Protein 9SQX (pdb70)

Secondary structure (DSSP, 8-state):
--EEEEEEEEEE-STTS-----HHHHBSS-EEEEEEE-TTEESSEEEEEEES-SSEE-TTSSEETTSEEEEEEEEEEEEEESSTT-SSEEEEEEEEEEEEEEEEPPP-----/---SEEEEEEEEEE---HHHHBSS-EEEEEEE-TTEESSEEEEEEES-SSEE-TTSSEETTSEEEEEEEEEEEEEESSTT-SSEEEEEEEEEEEEEEEEPPP-----/--EEEEE-------SSPP---HHHHBSS-EEEEEEE-TTEESSEEEEEEES-SSEE-TTSSEETTSEEEEEEEEEEEEEESSTT-SSEEEEEEEEEEEEEEEE--SSPP-/--EEEEE----HHHH--HHHHBSS-EEEEEEE-TTEESSEEEEEEES-SSEE-TTS-EETTSEEEEEEEEEEEEEESSTT-SSEEEEEEEEEEEEEEEEPPP-

Nearest PDB structures (foldseek):
  7z2m-assembly2_I  TM=9.188E-01  e=4.385E-16  Homo sapiens
  5vb9-assembly1_A-2  TM=9.222E-01  e=5.768E-16  Homo sapiens
  5vb9-assembly2_B-2  TM=9.501E-01  e=1.928E-15  Homo sapiens
  8usr-assembly1_B  TM=9.666E-01  e=2.536E-15  Homo sapiens
  5n92-assembly1_A  TM=8.725E-01  e=5.768E-16  Homo sapiens

InterPro domains:
  IPR010345 Interleukin-17 family [PF06083] (70-148)
  IPR020440 Interleukin-17, chordata [PR01932] (72-84)
  IPR020440 Interleukin-17, chordata [PR01932] (91-100)
  IPR020440 Interleukin-17, chordata [PR01932] (133-147)
  IPR029034 Cystine-knot cytokine [G3DSA:2.10.90.10] (24-155)
  IPR029034 Cystine-knot cytokine [SSF57501] (38-150)

GO terms:
  GO:0005125 cytokine activity (F, IDA)
  GO:0005576 extracellular region (C, IDA)
  GO:0038173 interleukin-17A-mediated signaling pathway (P, IDA)
  GO:0009611 response to wounding (P, IDA)
  GO:0032731 positive regulation of interleukin-1 beta production (P, IDA)
  GO:0032735 positive regulation of interleukin-12 production (P, IDA)
  GO:0032739 positive regulation of interleukin-16 production (P, IDA)
  GO:0032760 positive regulation of tumor necrosis factor production (P, IDA)
  GO:1900017 positive regulation of cytokine production involved in inflammatory response (P, IDA)
  GO:0045944 positive regulation of transcription by RNA polymerase II (P, IDA)
  GO:2000340 positive regulation of chemokine (C-X-C motif) ligand 1 production (P, IDA)
  GO:0032755 positive regulation of interleukin-6 production (P, IDA)
  GO:0097400 interleukin-17-mediated signaling pathway (P, IDA)
  GO:0005576 extracellular region (C, EXP)
  GO:0005515 protein binding (F, IPI)
  GO:0005125 cytokine activity (F, TAS)
  GO:0005576 extracellular region (C, TAS)
  GO:0006915 apoptotic process (P, TAS)
  GO:0006955 immune response (P, TAS)
  GO:0007267 cell-cell signaling (P, TAS)

B-factor: mean 37.44, std 11.4, range [19.49, 106.27]

Sequence (432 aa):
PRTVMVNLNIHNRNTNTNPSSDYYNRSTSPWNLHRNEDPERYPSVIWEEAKCRHLGCINADGNVDYHMNSVPIQQEILVLRREPPHSPNSFRLEKILVSSVGCTCVTPIVHHVANFPRTVMVNLNIHNRSDYYNRSTSPWNLHRNEDPERYPSVIWEAKCRHLGCINADGNVDYHMNSVPIQQEILVLRREPPHSPNSFRLEEKILVSVGCTCVTPIVHHVAPRTVMVNLNINTNTNPKRSSDYYNRSTSPWNLHRNEDPERYPSVIWEAKCRHLGCINADGNVDYHMNSVPIQQQQEIILVLRREPPHSPNSFRLEKILVSSVGCTCVTPIVHHVPRTVMVNLNINPKRSSDYYNNRSTSPWNLHRNEDPERYPSVIWEAKCRHLGCINADGNVDYHMMNSVPIQQQEILVLRREPPHSPNSFRLEEKILVSSVGCTCVTPIV

Structure (mmCIF, N/CA/C/O backbone):
data_9SQX
#
_entry.id   9SQX
#
_cell.length_a   61.236
_cell.length_b   59.069
_cell.length_c   71.101
_cell.angle_alpha   90
_cell.angle_beta   101.73
_cell.angle_gamma   90
#
_symmetry.space_group_name_H-M   'P 1 21 1'
#
loop_
_entity.id
_entity.type
_entity.pdbx_description
1 polymer Interleukin-17A
2 non-polymer ~{N}-[(~{S})-cyclohexyl-[3-[(4-oxidanylidene-3~{H}-phthalazin-1-yl)methyl]-1~{H}-1,2,4-triazol-5-yl]methyl]-4-methyl-1,2,5-oxadiazole-3-carboxamide
3 non-polymer 'SULFATE ION'
4 water water
#
loop_
_atom_site.group_PDB
_atom_site.id
_atom_site.type_symbol
_atom_site.label_atom_id
_atom_site.label_alt_id
_atom_site.label_comp_id
_atom_site.label_asym_id
_atom_site.label_entity_id
_atom_site.label_seq_id
_atom_site.pdbx_PDB_ins_code
_atom_site.Cartn_x
_atom_site.Cartn_y
_atom_site.Cartn_z
_atom_site.occupancy
_atom_site.B_iso_or_equiv
_atom_site.auth_seq_id
_atom_site.auth_comp_id
_atom_site.auth_asym_id
_atom_site.auth_atom_id
_atom_site.pdbx_PDB_model_num
ATOM 1 N N . PRO A 1 10 ? -29.068 6.375 -6.427 1 46.1 42 PRO A N 1
ATOM 2 C CA . PRO A 1 10 ? -27.974 7.064 -5.715 1 44.82 42 PRO A CA 1
ATOM 3 C C . PRO A 1 10 ? -27.216 8.019 -6.622 1 42.5 42 PRO A C 1
ATOM 4 O O . PRO A 1 10 ? -27.139 7.819 -7.823 1 43.3 42 PRO A O 1
ATOM 8 N N . ARG A 1 11 ? -26.663 9.056 -6.033 1 40.41 43 ARG A N 1
ATOM 9 C CA . ARG A 1 11 ? -25.901 10.048 -6.768 1 39.11 43 ARG A CA 1
ATOM 10 C C . ARG A 1 11 ? -24.525 9.44 -7.105 1 36.05 43 ARG A C 1
ATOM 11 O O . ARG A 1 11 ? -24.138 9.448 -8.278 1 37.12 43 ARG A O 1
ATOM 19 N N . THR A 1 12 ? -23.829 8.88 -6.109 1 33.08 44 THR A N 1
ATOM 20 C CA . THR A 1 12 ? -22.513 8.322 -6.33 1 30.81 44 THR A CA 1
ATOM 21 C C . THR A 1 12 ? -22.546 6.798 -6.281 1 28.99 44 THR A C 1
ATOM 22 O O . THR A 1 12 ? -23.11 6.21 -5.35 1 29.94 44 THR A O 1
ATOM 26 N N . VAL A 1 13 ? -21.937 6.173 -7.295 1 27.21 45 VAL A N 1
ATOM 27 C CA . VAL A 1 13 ? -21.83 4.726 -7.361 1 25.95 45 VAL A CA 1
ATOM 28 C C . VAL A 1 13 ? -20.395 4.285 -7.595 1 24.91 45 VAL A C 1
ATOM 29 O O . VAL A 1 13 ? -19.553 5.091 -7.986 1 26.4 45 VAL A O 1
ATOM 33 N N . MET A 1 14 ? -20.104 2.992 -7.344 1 24.56 46 MET A N 1
ATOM 34 C CA . MET A 1 14 ? -18.787 2.468 -7.66 1 24.54 46 MET A CA 1
ATOM 35 C C . MET A 1 14 ? -18.832 1.782 -9.014 1 24.96 46 MET A C 1
ATOM 36 O O . MET A 1 14 ? -19.817 1.083 -9.308 1 25.7 46 MET A O 1
ATOM 41 N N . VAL A 1 15 ? -17.746 1.916 -9.767 1 24.31 47 VAL A N 1
ATOM 42 C CA . VAL A 1 15 ? -17.632 1.239 -11.059 1 24.09 47 VAL A CA 1
ATOM 43 C C . VAL A 1 15 ? -16.283 0.538 -11.092 1 23.92 47 VAL A C 1
ATOM 44 O O . VAL A 1 15 ? -15.255 1.14 -10.847 1 24.09 47 VAL A O 1
ATOM 48 N N . ASN A 1 16 ? -16.292 -0.752 -11.399 1 24.71 48 ASN A N 1
ATOM 49 C CA . ASN A 1 16 ? -15.078 -1.528 -11.595 1 23.84 48 ASN A CA 1
ATOM 50 C C . ASN A 1 16 ? -14.669 -1.306 -13.063 1 24.42 48 ASN A C 1
ATOM 51 O O . ASN A 1 16 ? -15.438 -1.588 -13.994 1 25.22 48 ASN A O 1
ATOM 56 N N . LEU A 1 17 ? -13.463 -0.776 -13.237 1 24.29 49 LEU A N 1
ATOM 57 C CA . LEU A 1 17 ? -12.97 -0.417 -14.591 1 26.06 49 LEU A CA 1
ATOM 58 C C . LEU A 1 17 ? -12.343 -1.581 -15.374 1 24.56 49 LEU A C 1
ATOM 59 O O . LEU A 1 17 ? -11.873 -1.386 -16.513 1 25 49 LEU A O 1
ATOM 64 N N . ASN A 1 18 ? -12.38 -2.8 -14.803 1 24.11 50 ASN A N 1
ATOM 65 C CA . ASN A 1 18 ? -11.812 -3.968 -15.514 1 23.9 50 ASN A CA 1
ATOM 66 C C . ASN A 1 18 ? -12.96 -4.5 -16.357 1 24.61 50 ASN A C 1
ATOM 67 O O . ASN A 1 18 ? -13.821 -5.293 -15.906 1 26.42 50 ASN A O 1
ATOM 72 N N . ILE A 1 19 ? -13.041 -3.972 -17.593 1 23.83 51 ILE A N 1
ATOM 73 C CA . ILE A 1 19 ? -14.116 -4.259 -18.526 1 24.59 51 ILE A CA 1
ATOM 74 C C . ILE A 1 19 ? -14.24 -5.732 -18.806 1 24.51 51 ILE A C 1
ATOM 75 O O . ILE A 1 19 ? -13.197 -6.37 -19.009 1 25.6 51 ILE A O 1
ATOM 80 N N . HIS A 1 20 ? -15.463 -6.225 -18.832 1 25.64 52 HIS A N 1
ATOM 81 C CA . HIS A 1 20 ? -15.707 -7.568 -19.394 1 26.2 52 HIS A CA 1
ATOM 82 C C . HIS A 1 20 ? -16.364 -7.383 -20.739 1 26.27 52 HIS A C 1
ATOM 83 O O . HIS A 1 20 ? -17.35 -6.67 -20.853 1 26.58 52 HIS A O 1
ATOM 90 N N . ASN A 1 21 ? -15.888 -8.069 -21.766 1 25.05 53 ASN A N 1
ATOM 91 C CA . ASN A 1 21 ? -16.555 -8.057 -23.053 1 25.44 53 ASN A CA 1
ATOM 92 C C . ASN A 1 21 ? -17.87 -8.847 -22.972 1 26.29 53 ASN A C 1
ATOM 93 O O . ASN A 1 21 ? -17.96 -9.816 -22.208 1 27.28 53 ASN A O 1
ATOM 98 N N . ARG A 1 22 ? -18.86 -8.441 -23.771 1 26.03 54 ARG A N 1
ATOM 99 C CA . ARG A 1 22 ? -20.146 -9.127 -23.767 1 27 54 ARG A CA 1
ATOM 100 C C . ARG A 1 22 ? -20.58 -9.273 -25.202 1 28.2 54 ARG A C 1
ATOM 101 O O . ARG A 1 22 ? -21.005 -8.294 -25.838 1 28.15 54 ARG A O 1
ATOM 109 N N . ASN A 1 23 ? -20.511 -10.527 -25.706 1 29.05 55 ASN A N 1
ATOM 110 C CA . ASN A 1 23 ? -20.994 -10.826 -27.058 1 30.92 55 ASN A CA 1
ATOM 111 C C . ASN A 1 23 ? -20.32 -10.02 -28.153 1 31.51 55 ASN A C 1
ATOM 112 O O . ASN A 1 23 ? -20.923 -9.781 -29.23 1 33.13 55 ASN A O 1
ATOM 117 N N . THR A 1 24 ? -19.038 -9.638 -27.94 1 32.27 56 THR A N 1
ATOM 118 C CA . THR A 1 24 ? -18.324 -8.884 -28.986 1 33.58 56 THR A CA 1
ATOM 119 C C . THR A 1 24 ? -17.933 -9.783 -30.15 1 36.65 56 THR A C 1
ATOM 120 O O . THR A 1 24 ? -17.53 -9.253 -31.183 1 37.02 56 THR A O 1
ATOM 124 N N . ASN A 1 25 ? -18.064 -11.12 -29.99 1 38.8 57 ASN A N 1
ATOM 125 C CA . ASN A 1 25 ? -17.836 -12.069 -31.079 1 42.51 57 ASN A CA 1
ATOM 126 C C . ASN A 1 25 ? -19.125 -12.708 -31.587 1 45.21 57 ASN A C 1
ATOM 127 O O . ASN A 1 25 ? -19.074 -13.809 -32.162 1 47.74 57 ASN A O 1
ATOM 132 N N . THR A 1 26 ? -20.278 -12.035 -31.375 1 45.11 58 THR A N 1
ATOM 133 C CA . THR A 1 26 ? -21.595 -12.38 -31.935 1 46.08 58 THR A CA 1
ATOM 134 C C . THR A 1 26 ? -21.804 -11.269 -32.955 1 48.63 58 THR A C 1
ATOM 135 O O . THR A 1 26 ? -21.836 -10.097 -32.558 1 48.71 58 THR A O 1
ATOM 139 N N . ASN A 1 27 ? -21.951 -11.62 -34.257 1 49.53 59 ASN A N 1
ATOM 140 C CA . ASN A 1 27 ? -22.064 -10.702 -35.396 1 51.15 59 ASN A CA 1
ATOM 141 C C . ASN A 1 27 ? -20.935 -9.669 -35.346 1 52.53 59 ASN A C 1
ATOM 142 O O . ASN A 1 27 ? -21.18 -8.471 -35.144 1 52.21 59 ASN A O 1
ATOM 147 N N . PRO A 1 28 ? -19.679 -10.138 -35.435 1 54.08 60 PRO A N 1
ATOM 148 C CA . PRO A 1 28 ? -18.549 -9.2 -35.296 1 55.2 60 PRO A CA 1
ATOM 149 C C . PRO A 1 28 ? -18.203 -8.422 -36.563 1 56.48 60 PRO A C 1
ATOM 150 O O . PRO A 1 28 ? -19.091 -7.939 -37.256 1 57.16 60 PRO A O 1
ATOM 154 N N . SER A 1 31 ? -12.069 -4.964 -40.52 1 58.01 63 SER A N 1
ATOM 155 C CA . SER A 1 31 ? -12.232 -6.281 -41.13 1 58.3 63 SER A CA 1
ATOM 156 C C . SER A 1 31 ? -13.267 -6.255 -42.248 1 58.07 63 SER A C 1
ATOM 157 O O . SER A 1 31 ? -13.039 -6.827 -43.313 1 58.84 63 SER A O 1
ATOM 159 N N . SER A 1 32 ? -14.408 -5.591 -42.011 1 56.89 64 SER A N 1
ATOM 160 C CA . SER A 1 32 ? -15.481 -5.515 -42.997 1 55.42 64 SER A CA 1
ATOM 161 C C . SER A 1 32 ? -15.229 -4.427 -44.039 1 53.01 64 SER A C 1
ATOM 162 O O . SER A 1 32 ? -15.793 -4.49 -45.125 1 53.61 64 SER A O 1
ATOM 164 N N . ASP A 1 33 ? -14.451 -3.38 -43.681 1 49.79 65 ASP A N 1
ATOM 165 C CA . ASP A 1 33 ? -14.089 -2.267 -44.557 1 46.98 65 ASP A CA 1
ATOM 166 C C . ASP A 1 33 ? -15.298 -1.489 -45.057 1 44.08 65 ASP A C 1
ATOM 167 O O . ASP A 1 33 ? -15.217 -0.913 -46.127 1 42.8 65 ASP A O 1
ATOM 169 N N . TYR A 1 34 ? -16.411 -1.439 -44.284 1 43 66 TYR A N 1
ATOM 170 C CA . TYR A 1 34 ? -17.604 -0.678 -44.699 1 42.45 66 TYR A CA 1
ATOM 171 C C . TYR A 1 34 ? -17.249 0.789 -44.936 1 41.29 66 TYR A C 1
ATOM 172 O O . TYR A 1 34 ? -17.749 1.401 -45.87 1 40.84 66 TYR A O 1
ATOM 181 N N . TYR A 1 35 ? -16.348 1.341 -44.102 1 41.38 67 TYR A N 1
ATOM 182 C CA . TYR A 1 35 ? -15.959 2.749 -44.254 1 42.19 67 TYR A CA 1
ATOM 183 C C . TYR A 1 35 ? -15.391 3.055 -45.631 1 41.67 67 TYR A C 1
ATOM 184 O O . TYR A 1 35 ? -15.525 4.184 -46.092 1 39.84 67 TYR A O 1
ATOM 193 N N . ASN A 1 36 ? -14.802 2.035 -46.307 1 41.78 68 ASN A N 1
ATOM 194 C CA . ASN A 1 36 ? -14.234 2.156 -47.65 1 43.07 68 ASN A CA 1
ATOM 195 C C . ASN A 1 36 ? -15.203 1.7 -48.76 1 42.22 68 ASN A C 1
ATOM 196 O O . ASN A 1 36 ? -15.114 2.197 -49.851 1 43.72 68 ASN A O 1
ATOM 201 N N . ARG A 1 37 ? -16.054 0.695 -48.513 1 41.37 69 ARG A N 1
ATOM 202 C CA . ARG A 1 37 ? -16.976 0.134 -49.521 1 40.79 69 ARG A CA 1
ATOM 203 C C . ARG A 1 37 ? -18.317 0.918 -49.653 1 37.92 69 ARG A C 1
ATOM 204 O O . ARG A 1 37 ? -19.081 0.708 -50.6 1 37.8 69 ARG A O 1
ATOM 212 N N . SER A 1 38 ? -18.609 1.766 -48.667 1 35.6 70 SER A N 1
ATOM 213 C CA . SER A 1 38 ? -19.853 2.505 -48.661 1 33.76 70 SER A CA 1
ATOM 214 C C . SER A 1 38 ? -19.974 3.514 -49.811 1 33.25 70 SER A C 1
ATOM 215 O O . SER A 1 38 ? -18.974 4.093 -50.263 1 33.95 70 SER A O 1
ATOM 218 N N . THR A 1 39 ? -21.223 3.76 -50.261 1 31.54 71 THR A N 1
ATOM 219 C CA . THR A 1 39 ? -21.484 4.848 -51.221 1 31.73 71 THR A CA 1
ATOM 220 C C . THR A 1 39 ? -21.323 6.216 -50.5 1 30.35 71 THR A C 1
ATOM 221 O O . THR A 1 39 ? -21.235 7.25 -51.163 1 30.32 71 THR A O 1
ATOM 225 N N . SER A 1 40 ? -21.25 6.206 -49.157 1 29.03 72 SER A N 1
ATOM 226 C CA . SER A 1 40 ? -21.015 7.428 -48.367 1 28.46 72 SER A CA 1
ATOM 227 C C . SER A 1 40 ? -19.807 7.072 -47.452 1 27.56 72 SER A C 1
ATOM 228 O O . SER A 1 40 ? -19.986 6.932 -46.243 1 27.65 72 SER A O 1
ATOM 231 N N . PRO A 1 41 ? -18.607 6.926 -48.052 1 28.64 73 PRO A N 1
ATOM 232 C CA . PRO A 1 41 ? -17.451 6.478 -47.276 1 29.25 73 PRO A CA 1
ATOM 233 C C . PRO A 1 41 ? -16.968 7.52 -46.292 1 28.98 73 PRO A C 1
ATOM 234 O O . PRO A 1 41 ? -17.304 8.725 -46.401 1 27.65 73 PRO A O 1
ATOM 238 N N . TRP A 1 42 ? -16.194 7.041 -45.31 1 27.76 74 TRP A N 1
ATOM 239 C CA . TRP A 1 42 ? -15.707 7.95 -44.285 1 27.73 74 TRP A CA 1
ATOM 240 C C . TRP A 1 42 ? -14.317 7.52 -43.797 1 29.93 74 TRP A C 1
ATOM 241 O O . TRP A 1 42 ? -13.8 6.476 -44.211 1 30.16 74 TRP A O 1
ATOM 252 N N . ASN A 1 43 ? -13.68 8.372 -43.002 1 29.82 75 ASN A N 1
ATOM 253 C CA . ASN A 1 43 ? -12.427 7.995 -42.356 1 30.62 75 ASN A CA 1
ATOM 254 C C . ASN A 1 43 ? -12.59 8.341 -40.883 1 29.78 75 ASN A C 1
ATOM 255 O O . ASN A 1 43 ? -13.396 9.217 -40.53 1 29.63 75 ASN A O 1
ATOM 260 N N . LEU A 1 44 ? -11.888 7.615 -40.015 1 29.78 76 LEU A N 1
ATOM 261 C CA . LEU A 1 44 ? -11.973 7.858 -38.585 1 29.66 76 LEU A CA 1
ATOM 262 C C . LEU A 1 44 ? -10.79 8.7 -38.142 1 30.33 76 LEU A C 1
ATOM 263 O O . LEU A 1 44 ? -9.667 8.493 -38.651 1 31.56 76 LEU A O 1
ATOM 268 N N . HIS A 1 45 ? -11.039 9.648 -37.21 1 29.72 77 HIS A N 1
ATOM 269 C CA . HIS A 1 45 ? -9.968 10.48 -36.671 1 31.41 77 HIS A CA 1
ATOM 270 C C . HIS A 1 45 ? -9.97 10.368 -35.162 1 29.17 77 HIS A C 1
ATOM 271 O O . HIS A 1 45 ? -11.015 10.268 -34.533 1 29.15 77 HIS A O 1
ATOM 278 N N . ARG A 1 46 ? -8.81 10.394 -34.594 1 28.27 78 ARG A N 1
ATOM 279 C CA . ARG A 1 46 ? -8.643 10.152 -33.163 1 28.93 78 ARG A CA 1
ATOM 280 C C . ARG A 1 46 ? -8.797 11.408 -32.32 1 29.94 78 ARG A C 1
ATOM 281 O O . ARG A 1 46 ? -8.228 12.45 -32.665 1 32.4 78 ARG A O 1
ATOM 289 N N . ASN A 1 47 ? -9.603 11.328 -31.235 1 28.6 79 ASN A N 1
ATOM 290 C CA . ASN A 1 47 ? -9.86 12.449 -30.344 1 31.26 79 ASN A CA 1
ATOM 291 C C . ASN A 1 47 ? -9.344 11.939 -28.978 1 31.45 79 ASN A C 1
ATOM 292 O O . ASN A 1 47 ? -9.829 10.922 -28.479 1 30.16 79 ASN A O 1
ATOM 297 N N . GLU A 1 48 ? -8.369 12.611 -28.411 1 31.27 80 GLU A N 1
ATOM 298 C CA . GLU A 1 48 ? -7.825 12.204 -27.125 1 31.52 80 GLU A CA 1
ATOM 299 C C . GLU A 1 48 ? -8.061 13.278 -26.067 1 32.07 80 GLU A C 1
ATOM 300 O O . GLU A 1 48 ? -7.8 14.47 -26.309 1 33.03 80 GLU A O 1
ATOM 306 N N . ASP A 1 49 ? -8.512 12.859 -24.861 1 30.85 81 ASP A N 1
ATOM 307 C CA . ASP A 1 49 ? -8.703 13.795 -23.763 1 31.35 81 ASP A CA 1
ATOM 308 C C . ASP A 1 49 ? -8.28 13.073 -22.471 1 32.42 81 ASP A C 1
ATOM 309 O O . ASP A 1 49 ? -8.905 12.078 -22.061 1 32.41 81 ASP A O 1
ATOM 314 N N . PRO A 1 50 ? -7.194 13.529 -21.843 1 32.9 82 PRO A N 1
ATOM 315 C CA . PRO A 1 50 ? -6.714 12.841 -20.629 1 33.4 82 PRO A CA 1
ATOM 316 C C . PRO A 1 50 ? -7.647 13.001 -19.43 1 32.82 82 PRO A C 1
ATOM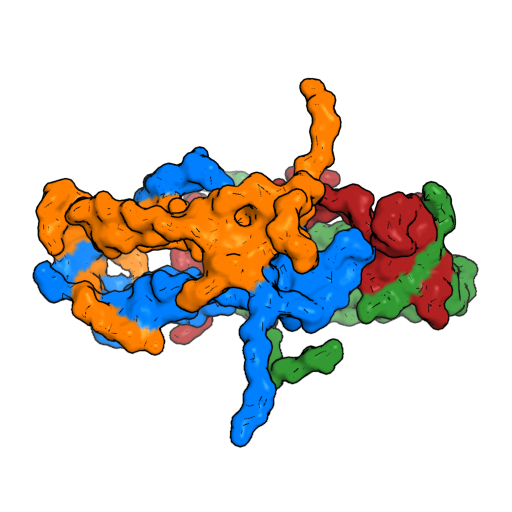 317 O O . PRO A 1 50 ? -7.428 12.358 -18.402 1 34.21 82 PRO A O 1
ATOM 321 N N . GLU A 1 51 ? -8.611 13.924 -19.499 1 31.77 83 GLU A N 1
ATOM 322 C CA . GLU A 1 51 ? -9.559 14.132 -18.393 1 31.91 83 GLU A CA 1
ATOM 323 C C . GLU A 1 51 ? -10.825 13.239 -18.545 1 32.72 83 GLU A C 1
ATOM 324 O O . GLU A 1 51 ? -11.791 13.395 -17.777 1 32.33 83 GLU A O 1
ATOM 330 N N . ARG A 1 52 ? -10.809 12.3 -19.519 1 32.14 84 ARG A N 1
ATOM 331 C CA . ARG A 1 52 ? -11.978 11.495 -19.852 1 31.38 84 ARG A CA 1
ATOM 332 C C . ARG A 1 52 ? -11.656 10.021 -19.917 1 31.23 84 ARG A C 1
ATOM 333 O O . ARG A 1 52 ? -10.522 9.653 -20.266 1 32.07 84 ARG A O 1
ATOM 341 N N . TYR A 1 53 ? -12.671 9.113 -19.57 1 29.28 85 TYR A N 1
ATOM 342 C CA . TYR A 1 53 ? -12.651 7.684 -19.906 1 29.08 85 TYR A CA 1
ATOM 343 C C . TYR A 1 53 ? -13.909 7.554 -20.797 1 27.31 85 TYR A C 1
ATOM 344 O O . TYR A 1 53 ? -15.025 7.966 -20.374 1 26.93 85 TYR A O 1
ATOM 353 N N . PRO A 1 54 ? -13.795 6.895 -21.935 1 27.83 86 PRO A N 1
ATOM 354 C CA . PRO A 1 54 ? -12.542 6.443 -22.575 1 27.9 86 PRO A CA 1
ATOM 355 C C . PRO A 1 54 ? -11.708 7.668 -22.98 1 29.01 86 PRO A C 1
ATOM 356 O O . PRO A 1 54 ? -12.275 8.702 -23.429 1 27.7 86 PRO A O 1
ATOM 360 N N . SER A 1 55 ? -10.364 7.565 -22.799 1 29.35 87 SER A N 1
ATOM 361 C CA . SER A 1 55 ? -9.534 8.725 -23.131 1 28.84 87 SER A CA 1
ATOM 362 C C . SER A 1 55 ? -9.524 8.958 -24.647 1 28.22 87 SER A C 1
ATOM 363 O O . SER A 1 55 ? -9.363 10.108 -25.069 1 29.38 87 SER A O 1
ATOM 366 N N . VAL A 1 56 ? -9.614 7.907 -25.432 1 25.73 88 VAL A N 1
ATOM 367 C CA . VAL A 1 56 ? -9.566 8.011 -26.889 1 26.66 88 VAL A CA 1
ATOM 368 C C . VAL A 1 56 ? -10.895 7.662 -27.478 1 27.89 88 VAL A C 1
ATOM 369 O O . VAL A 1 56 ? -11.467 6.61 -27.161 1 28.17 88 VAL A O 1
ATOM 373 N N . ILE A 1 57 ? -11.434 8.556 -28.336 1 26.1 89 ILE A N 1
ATOM 374 C CA . ILE A 1 57 ? -12.664 8.3 -29.047 1 27.44 89 ILE A CA 1
ATOM 375 C C . ILE A 1 57 ? -12.365 8.505 -30.54 1 28.22 89 ILE A C 1
ATOM 376 O O . ILE A 1 57 ? -11.683 9.469 -30.871 1 29.62 89 ILE A O 1
ATOM 381 N N . TRP A 1 58 ? -12.777 7.598 -31.388 1 28.08 90 TRP A N 1
ATOM 382 C CA . TRP A 1 58 ? -12.565 7.726 -32.85 1 30.22 90 TRP A CA 1
ATOM 383 C C . TRP A 1 58 ? -13.851 8.331 -33.433 1 30.61 90 TRP A C 1
ATOM 384 O O . TRP A 1 58 ? -14.942 7.856 -33.095 1 32.36 90 TRP A O 1
ATOM 395 N N A GLU A 1 59 ? -13.732 9.393 -34.253 0.5 28.88 91 GLU A N 1
ATOM 396 N N B GLU A 1 59 ? -13.74 9.37 -34.277 0.5 29.42 91 GLU A N 1
ATOM 397 C CA A GLU A 1 59 ? -14.855 10.117 -34.841 0.5 28.66 91 GLU A CA 1
ATOM 398 C CA B GLU A 1 59 ? -14.904 10.056 -34.825 0.5 29.73 91 GLU A CA 1
ATOM 399 C C A GLU A 1 59 ? -14.83 9.955 -36.356 0.5 28.84 91 GLU A C 1
ATOM 400 C C B GLU A 1 59 ? -14.865 10.071 -36.348 0.5 29.42 91 GLU A C 1
ATOM 401 O O A GLU A 1 59 ? -13.777 10.073 -36.944 0.5 28.66 91 GLU A O 1
ATOM 402 O O B GLU A 1 59 ? -13.839 10.37 -36.932 0.5 29.56 91 GLU A O 1
ATOM 413 N N . ALA A 1 60 ? -15.973 9.7 -36.982 1 28.61 92 ALA A N 1
ATOM 414 C CA . ALA A 1 60 ? -16.043 9.596 -38.431 1 27.55 92 ALA A CA 1
ATOM 415 C C . ALA A 1 60 ? -16.228 10.939 -39.09 1 28.46 92 ALA A C 1
ATOM 416 O O . ALA A 1 60 ? -16.993 11.778 -38.614 1 28.07 92 ALA A O 1
ATOM 418 N N . LYS A 1 61 ? -15.587 11.104 -40.238 1 28.13 93 LYS A N 1
ATOM 419 C CA . LYS A 1 61 ? -15.778 12.272 -41.075 1 29.31 93 LYS A CA 1
ATOM 420 C C . LYS A 1 61 ? -16.103 11.726 -42.472 1 28.15 93 LYS A C 1
ATOM 421 O O . LYS A 1 61 ? -15.311 10.962 -43.033 1 27.82 93 LYS A O 1
ATOM 427 N N . CYS A 1 62 ? -17.222 12.168 -43.05 1 28 94 CYS A N 1
ATOM 428 C CA . CYS A 1 62 ? -17.571 11.708 -44.399 1 27.76 94 CYS A CA 1
ATOM 429 C C . CYS A 1 62 ? -16.528 12.212 -45.393 1 28.77 94 CYS A C 1
ATOM 430 O O . CYS A 1 62 ? -16.068 13.36 -45.278 1 28.56 94 CYS A O 1
ATOM 433 N N . ARG A 1 63 ? -16.153 11.375 -46.378 1 28.98 95 ARG A N 1
ATOM 434 C CA . ARG A 1 63 ? -15.137 11.761 -47.339 1 30.04 95 ARG A CA 1
ATOM 435 C C . ARG A 1 63 ? -15.64 12.729 -48.379 1 30.52 95 ARG A C 1
ATOM 436 O O . ARG A 1 63 ? -14.836 13.482 -48.955 1 32.7 95 ARG A O 1
ATOM 444 N N . HIS A 1 64 ? -16.954 12.669 -48.676 1 27.99 96 HIS A N 1
ATOM 445 C CA . HIS A 1 64 ? -17.546 13.479 -49.734 1 28.5 96 HIS A CA 1
ATOM 446 C C . HIS A 1 64 ? -18.804 14.198 -49.276 1 28.5 96 HIS A C 1
ATOM 447 O O . HIS A 1 64 ? -19.424 13.833 -48.266 1 28.28 96 HIS A O 1
ATOM 454 N N . LEU A 1 65 ? -19.154 15.256 -49.998 1 28.35 97 LEU A N 1
ATOM 455 C CA . LEU A 1 65 ? -20.436 15.908 -49.785 1 28.35 97 LEU A CA 1
ATOM 456 C C . LEU A 1 65 ? -21.512 15.029 -50.409 1 28.75 97 LEU A C 1
ATOM 457 O O . LEU A 1 65 ? -22.598 14.919 -49.829 1 28.53 97 LEU A O 1
ATOM 462 N N . GLY A 1 66 ? -21.268 14.511 -51.621 1 28.44 98 GLY A N 1
ATOM 463 C CA . GLY A 1 66 ? -22.225 13.632 -52.287 1 27.95 98 GLY A CA 1
ATOM 464 C C . GLY A 1 66 ? -22.017 12.171 -51.963 1 29.27 98 GLY A C 1
ATOM 465 O O . GLY A 1 66 ? -21.364 11.841 -50.976 1 28.7 98 GLY A O 1
ATOM 466 N N . CYS A 1 67 ? -22.656 11.311 -52.735 1 29.32 99 CYS A N 1
ATOM 467 C CA . CYS A 1 67 ? -22.516 9.868 -52.608 1 31.06 99 CYS A CA 1
ATOM 468 C C . CYS A 1 67 ? -21.923 9.289 -53.873 1 34 99 CYS A C 1
ATOM 469 O O . CYS A 1 67 ? -22.169 9.82 -54.951 1 35.63 99 CYS A O 1
ATOM 472 N N . ILE A 1 68 ? -21.276 8.136 -53.788 1 34.58 100 ILE A N 1
ATOM 473 C CA . ILE A 1 68 ? -20.693 7.469 -54.975 1 37.67 100 ILE A CA 1
ATOM 474 C C . ILE A 1 68 ? -21.738 6.638 -55.704 1 40.77 100 ILE A C 1
ATOM 475 O O . ILE A 1 68 ? -22.433 5.839 -55.072 1 40.86 100 ILE A O 1
ATOM 480 N N . ASN A 1 69 ? -21.845 6.813 -57.039 1 43.39 101 ASN A N 1
ATOM 481 C CA . ASN A 1 69 ? -22.84 6.118 -57.857 1 47.17 101 ASN A CA 1
ATOM 482 C C . ASN A 1 69 ? -22.288 4.807 -58.472 1 50.65 101 ASN A C 1
ATOM 483 O O . ASN A 1 69 ? -21.13 4.452 -58.229 1 51.19 101 ASN A O 1
ATOM 488 N N . ALA A 1 70 ? -23.109 4.101 -59.267 1 52.76 102 ALA A N 1
ATOM 489 C CA . ALA A 1 70 ? -22.735 2.839 -59.924 1 55.61 102 ALA A CA 1
ATOM 490 C C . ALA A 1 70 ? -21.548 2.993 -60.87 1 57.91 102 ALA A C 1
ATOM 491 O O . ALA A 1 70 ? -20.737 2.069 -60.999 1 58.76 102 ALA A O 1
ATOM 493 N N . ASP A 1 71 ? -21.42 4.159 -61.507 1 58.71 103 ASP A N 1
ATOM 494 C CA . ASP A 1 71 ? -20.286 4.439 -62.402 1 59.57 103 ASP A CA 1
ATOM 495 C C . ASP A 1 71 ? -18.969 4.784 -61.659 1 59.83 103 ASP A C 1
ATOM 496 O O . ASP A 1 71 ? -17.946 4.978 -62.314 1 60.53 103 ASP A O 1
ATOM 498 N N . GLY A 1 72 ? -19.013 4.894 -60.329 1 58.83 104 GLY A N 1
ATOM 499 C CA . GLY A 1 72 ? -17.857 5.26 -59.509 1 57.63 104 GLY A CA 1
ATOM 500 C C . GLY A 1 72 ? -17.656 6.758 -59.365 1 55.94 104 GLY A C 1
ATOM 501 O O . GLY A 1 72 ? -16.652 7.198 -58.801 1 57.04 104 GLY A O 1
ATOM 502 N N . ASN A 1 73 ? -18.604 7.567 -59.874 1 53.16 105 ASN A N 1
ATOM 503 C CA . ASN A 1 73 ? -18.499 9.023 -59.794 1 50.86 105 ASN A CA 1
ATOM 504 C C . ASN A 1 73 ? -19.299 9.562 -58.598 1 47.05 105 ASN A C 1
ATOM 505 O O . ASN A 1 73 ? -20.152 8.856 -58.061 1 46.25 105 ASN A O 1
ATOM 510 N N . VAL A 1 74 ? -19.029 10.798 -58.2 1 44.48 106 VAL A N 1
ATOM 511 C CA . VAL A 1 74 ? -19.806 11.423 -57.127 1 42.91 106 VAL A CA 1
ATOM 512 C C . VAL A 1 74 ? -21.13 11.924 -57.681 1 40.91 106 VAL A C 1
ATOM 513 O O . VAL A 1 74 ? -21.163 12.64 -58.694 1 42.45 106 VAL A O 1
ATOM 517 N N . ASP A 1 75 ? -22.232 11.508 -57.057 1 36.9 107 ASP A N 1
ATOM 518 C CA . ASP A 1 75 ? -23.579 11.951 -57.375 1 35.16 107 ASP A CA 1
ATOM 519 C C . ASP A 1 75 ? -23.863 13.118 -56.432 1 33.37 107 ASP A C 1
ATOM 520 O O . ASP A 1 75 ? -24.011 12.935 -55.221 1 32.27 107 ASP A O 1
ATOM 525 N N . TYR A 1 76 ? -23.893 14.313 -56.984 1 32.55 108 TYR A N 1
ATOM 526 C CA . TYR A 1 76 ? -24.12 15.521 -56.221 1 32.96 108 TYR A CA 1
ATOM 527 C C . TYR A 1 76 ? -25.591 15.751 -55.841 1 32.02 108 TYR A C 1
ATOM 528 O O . TYR A 1 76 ? -25.872 16.706 -55.134 1 33.13 108 TYR A O 1
ATOM 537 N N . HIS A 1 77 ? -26.519 14.912 -56.322 1 31.9 109 HIS A N 1
ATOM 538 C CA . HIS A 1 77 ? -27.948 15.032 -56.027 1 33.19 109 HIS A CA 1
ATOM 539 C C . HIS A 1 77 ? -28.288 14.329 -54.689 1 32.02 109 HIS A C 1
ATOM 540 O O . HIS A 1 77 ? -29.432 14.415 -54.254 1 33 109 HIS A O 1
ATOM 547 N N . MET A 1 78 ? -27.332 13.608 -54.098 1 29.4 110 MET A N 1
ATOM 548 C CA . MET A 1 78 ? -27.553 12.911 -52.827 1 28.7 110 MET A CA 1
ATOM 549 C C . MET A 1 78 ? -26.462 13.386 -51.862 1 28.1 110 MET A C 1
ATOM 550 O O . MET A 1 78 ? -25.448 13.935 -52.307 1 28.53 110 MET A O 1
ATOM 555 N N . ASN A 1 79 ? -26.684 13.242 -50.548 1 27.19 111 ASN A N 1
ATOM 556 C CA . ASN A 1 79 ? -25.709 13.749 -49.579 1 26.42 111 ASN A CA 1
ATOM 557 C C . ASN A 1 79 ? -25.171 12.663 -48.655 1 26.28 111 ASN A C 1
ATOM 558 O O . ASN A 1 79 ? -25.927 11.828 -48.175 1 26.79 111 ASN A O 1
ATOM 563 N N . SER A 1 80 ? -23.867 12.666 -48.446 1 25.3 112 SER A N 1
ATOM 564 C CA . SER A 1 80 ? -23.29 11.776 -47.397 1 24.33 112 SER A CA 1
ATOM 565 C C . SER A 1 80 ? -23.506 12.53 -46.084 1 23.73 112 SER A C 1
ATOM 566 O O . SER A 1 80 ? -23.17 13.744 -45.984 1 25.14 112 SER A O 1
ATOM 569 N N . VAL A 1 81 ? -24.022 11.853 -45.063 1 24.16 113 VAL A N 1
ATOM 570 C CA . VAL A 1 81 ? -24.219 12.496 -43.758 1 24.27 113 VAL A CA 1
ATOM 571 C C . VAL A 1 81 ? -23.683 11.588 -42.652 1 25.31 113 VAL A C 1
ATOM 572 O O . VAL A 1 81 ? -23.793 10.351 -42.757 1 25.22 113 VAL A O 1
ATOM 576 N N . PRO A 1 82 ? -23.092 12.187 -41.618 1 25.54 114 PRO A N 1
ATOM 577 C CA . PRO A 1 82 ? -22.594 11.351 -40.513 1 25.9 114 PRO A CA 1
ATOM 578 C C . PRO A 1 82 ? -23.756 10.952 -39.618 1 27.78 114 PRO A C 1
ATOM 579 O O . PRO A 1 82 ? -24.644 11.767 -39.301 1 28.99 114 PRO A O 1
ATOM 583 N N . ILE A 1 83 ? -23.711 9.719 -39.132 1 28.3 115 ILE A N 1
ATOM 584 C CA . ILE A 1 83 ? -24.671 9.243 -38.173 1 31.27 115 ILE A CA 1
ATOM 585 C C . ILE A 1 83 ? -24.081 9.527 -36.827 1 32.08 115 ILE A C 1
ATOM 586 O O . ILE A 1 83 ? -23.051 8.935 -36.475 1 33.27 115 ILE A O 1
ATOM 591 N N . GLN A 1 84 ? -24.704 10.456 -36.1 1 31.98 116 GLN A N 1
ATOM 592 C CA . GLN A 1 84 ? -24.242 10.822 -34.763 1 33.22 116 GLN A CA 1
ATOM 593 C C . GLN A 1 84 ? -25.002 10.058 -33.707 1 33.75 116 GLN A C 1
ATOM 594 O O . GLN A 1 84 ? -26.196 9.806 -33.833 1 35.57 116 GLN A O 1
ATOM 600 N N . GLN A 1 85 ? -24.281 9.646 -32.668 1 30.55 117 GLN A N 1
ATOM 601 C CA . GLN A 1 85 ? -24.853 8.892 -31.57 1 29.62 117 GLN A CA 1
ATOM 602 C C . GLN A 1 85 ? -24.564 9.622 -30.273 1 29.31 117 GLN A C 1
ATOM 603 O O . GLN A 1 85 ? -23.432 10.066 -30.065 1 29.22 117 GLN A O 1
ATOM 609 N N . GLU A 1 86 ? -25.591 9.816 -29.423 1 29.8 118 GLU A N 1
ATOM 610 C CA . GLU A 1 86 ? -25.379 10.39 -28.091 1 30.04 118 GLU A CA 1
ATOM 611 C C . GLU A 1 86 ? -24.631 9.331 -27.264 1 29.23 118 GLU A C 1
ATOM 612 O O . GLU A 1 86 ? -24.984 8.137 -27.289 1 29.74 118 GLU A O 1
ATOM 618 N N . ILE A 1 87 ? -23.518 9.755 -26.694 1 28.38 119 ILE A N 1
ATOM 619 C CA . ILE A 1 87 ? -22.647 8.858 -25.945 1 27.28 119 ILE A CA 1
ATOM 620 C C . ILE A 1 87 ? -22.375 9.453 -24.596 1 27.11 119 ILE A C 1
ATOM 621 O O . ILE A 1 87 ? -22.214 10.668 -24.48 1 27.75 119 ILE A O 1
ATOM 626 N N . LEU A 1 88 ? -22.251 8.626 -23.578 1 26.81 120 LEU A N 1
ATOM 627 C CA . LEU A 1 88 ? -21.896 9.098 -22.24 1 26.46 120 LEU A CA 1
ATOM 628 C C . LEU A 1 88 ? -20.383 8.865 -22.026 1 26.67 120 LEU A C 1
ATOM 629 O O . LEU A 1 88 ? -19.847 7.878 -22.512 1 27.11 120 LEU A O 1
ATOM 634 N N . VAL A 1 89 ? -19.73 9.766 -21.354 1 26.2 121 VAL A N 1
ATOM 635 C CA . VAL A 1 89 ? -18.311 9.612 -21.022 1 26.28 121 VAL A CA 1
ATOM 636 C C . VAL A 1 89 ? -18.132 9.895 -19.536 1 28.06 121 VAL A C 1
ATOM 637 O O . VAL A 1 89 ? -19.014 10.53 -18.936 1 28.94 121 VAL A O 1
ATOM 641 N N . LEU A 1 90 ? -17.003 9.477 -18.988 1 27.55 122 LEU A N 1
ATOM 642 C CA . LEU A 1 90 ? -16.689 9.782 -17.597 1 28.68 122 LEU A CA 1
ATOM 643 C C . LEU A 1 90 ? -15.717 10.953 -17.61 1 30.63 122 LEU A C 1
ATOM 644 O O . LEU A 1 90 ? -14.685 10.829 -18.284 1 32.64 122 LEU A O 1
ATOM 649 N N . ARG A 1 91 ? -16.037 12.069 -16.947 1 30.44 123 ARG A N 1
ATOM 650 C CA . ARG A 1 91 ? -15.112 13.19 -16.866 1 31.16 123 ARG A CA 1
ATOM 651 C C . ARG A 1 91 ? -14.57 13.242 -15.446 1 31.13 123 ARG A C 1
ATOM 652 O O . ARG A 1 91 ? -15.357 13.203 -14.503 1 31.16 123 ARG A O 1
ATOM 660 N N . ARG A 1 92 ? -13.264 13.388 -15.274 1 30.44 124 ARG A N 1
ATOM 661 C CA . ARG A 1 92 ? -12.665 13.447 -13.921 1 32.13 124 ARG A CA 1
ATOM 662 C C . ARG A 1 92 ? -13.244 14.617 -13.137 1 34.03 124 ARG A C 1
ATOM 663 O O . ARG A 1 92 ? -13.372 15.721 -13.674 1 34.28 124 ARG A O 1
ATOM 671 N N . GLU A 1 93 ? -13.637 14.361 -11.878 1 35.25 125 GLU A N 1
ATOM 672 C CA . GLU A 1 93 ? -14.203 15.395 -11.03 1 35.6 125 GLU A CA 1
ATOM 673 C C . GLU A 1 93 ? -13.824 15.044 -9.602 1 36.43 125 GLU A C 1
ATOM 674 O O . GLU A 1 93 ? -14.207 13.993 -9.108 1 35.76 125 GLU A O 1
ATOM 680 N N . PRO A 1 94 ? -13.01 15.871 -8.924 1 37.87 126 PRO A N 1
ATOM 681 C CA . PRO A 1 94 ? -12.438 17.135 -9.42 1 38.8 126 PRO A CA 1
ATOM 682 C C . PRO A 1 94 ? -11.436 16.925 -10.566 1 39.49 126 PRO A C 1
ATOM 683 O O . PRO A 1 94 ? -10.987 15.79 -10.802 1 38.1 126 PRO A O 1
ATOM 687 N N . PRO A 1 95 ? -11.064 17.99 -11.302 1 40.29 127 PRO A N 1
ATOM 688 C CA . PRO A 1 95 ? -10.087 17.823 -12.389 1 40.49 127 PRO A CA 1
ATOM 689 C C . PRO A 1 95 ? -8.841 17.067 -11.952 1 39.47 127 PRO A C 1
ATOM 690 O O . PRO A 1 95 ? -8.379 17.222 -10.812 1 39.46 127 PRO A O 1
ATOM 694 N N . HIS A 1 96 ? -8.346 16.194 -12.839 1 38.46 128 HIS A N 1
ATOM 695 C CA . HIS A 1 96 ? -7.168 15.346 -12.654 1 37.93 128 HIS A CA 1
ATOM 696 C C . HIS A 1 96 ? -7.363 14.198 -11.674 1 36.79 128 HIS A C 1
ATOM 697 O O . HIS A 1 96 ? -6.407 13.437 -11.444 1 38.28 128 HIS A O 1
ATOM 704 N N . SER A 1 97 ? -8.583 14.028 -11.097 1 34.47 129 SER A N 1
ATOM 705 C C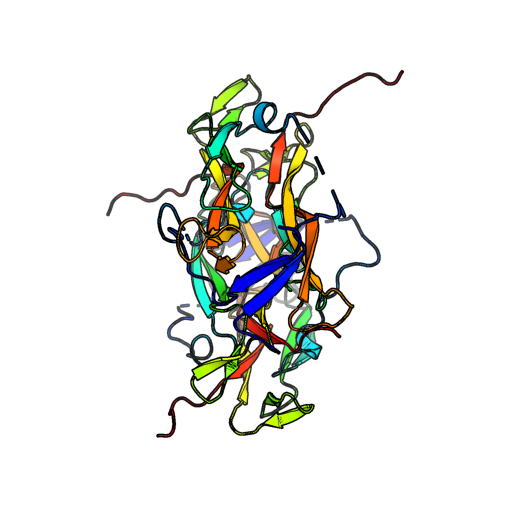A . SER A 1 97 ? -8.769 12.92 -10.153 1 33.11 129 SER A CA 1
ATOM 706 C C . SER A 1 97 ? -8.597 11.585 -10.84 1 32.61 129 SER A C 1
ATOM 707 O O . SER A 1 97 ? -9.207 11.35 -11.88 1 31.87 129 SER A O 1
ATOM 710 N N . PRO A 1 98 ? -7.812 10.688 -10.262 1 32.38 130 PRO A N 1
ATOM 711 C CA . PRO A 1 98 ? -7.678 9.35 -10.871 1 31.96 130 PRO A CA 1
ATOM 712 C C . PRO A 1 98 ? -8.864 8.411 -10.653 1 30.07 130 PRO A C 1
ATOM 713 O O . PRO A 1 98 ? -9.031 7.398 -11.354 1 30.99 130 PRO A O 1
ATOM 717 N N . ASN A 1 99 ? -9.695 8.71 -9.632 1 28.96 131 ASN A N 1
ATOM 718 C CA . ASN A 1 99 ? -10.675 7.736 -9.19 1 27.68 131 ASN A CA 1
ATOM 719 C C . ASN A 1 99 ? -12.058 8.297 -8.894 1 26.77 131 ASN A C 1
ATOM 720 O O . ASN A 1 99 ? -12.83 7.63 -8.203 1 28.09 131 ASN A O 1
ATOM 725 N N . SER A 1 100 ? -12.394 9.474 -9.442 1 25.9 132 SER A N 1
ATOM 726 C CA . SER A 1 100 ? -13.736 10.024 -9.264 1 26.01 132 SER A CA 1
ATOM 727 C C . SER A 1 100 ? -14.127 10.813 -10.48 1 27.84 132 SER A C 1
ATOM 728 O O . SER A 1 100 ? -13.328 11.582 -11.032 1 29.18 132 SER A O 1
ATOM 731 N N . PHE A 1 101 ? -15.341 10.586 -10.915 1 26.86 133 PHE A N 1
ATOM 732 C CA . PHE A 1 101 ? -15.832 11.123 -12.171 1 26.89 133 PHE A CA 1
ATOM 733 C C . PHE A 1 101 ? -17.289 11.576 -12.122 1 28.09 133 PHE A C 1
ATOM 734 O O . PHE A 1 101 ? -18.03 11.202 -11.217 1 28.86 133 PHE A O 1
ATOM 742 N N . ARG A 1 102 ? -17.708 12.317 -13.138 1 27.9 134 ARG A N 1
ATOM 743 C CA . ARG A 1 102 ? -19.123 12.583 -13.348 1 29.27 134 ARG A CA 1
ATOM 744 C C . ARG A 1 102 ? -19.458 12.116 -14.761 1 30 134 ARG A C 1
ATOM 745 O O . ARG A 1 102 ? -18.605 12.219 -15.651 1 30.6 134 ARG A O 1
ATOM 753 N N . LEU A 1 103 ? -20.675 11.618 -14.977 1 30.28 135 LEU A N 1
ATOM 754 C CA . LEU A 1 103 ? -21.108 11.253 -16.329 1 31.34 135 LEU A CA 1
ATOM 755 C C . LEU A 1 103 ? -21.403 12.519 -17.14 1 31.61 135 LEU A C 1
ATOM 756 O O . LEU A 1 103 ? -22.002 13.458 -16.643 1 32.06 135 LEU A O 1
ATOM 761 N N . GLU A 1 104 ? -20.974 12.543 -18.406 1 31.03 136 GLU A N 1
ATOM 762 C CA . GLU A 1 104 ? -21.277 13.662 -19.301 1 31.29 136 GLU A CA 1
ATOM 763 C C . GLU A 1 104 ? -21.81 13.122 -20.62 1 31.96 136 GLU A C 1
ATOM 764 O O . GLU A 1 104 ? -21.51 11.993 -20.972 1 30.91 136 GLU A O 1
ATOM 770 N N . LYS A 1 105 ? -22.662 13.891 -21.314 1 31.45 137 LYS A N 1
ATOM 771 C CA . LYS A 1 105 ? -23.223 13.406 -22.574 1 32.37 137 LYS A CA 1
ATOM 772 C C . LYS A 1 105 ? -22.641 14.174 -23.764 1 32.88 137 LYS A C 1
ATOM 773 O O . LYS A 1 105 ? -22.599 15.396 -23.743 1 34.79 137 LYS A O 1
ATOM 779 N N . ILE A 1 106 ? -22.157 13.478 -24.799 1 29.64 138 ILE A N 1
ATOM 780 C CA . ILE A 1 106 ? -21.562 14.121 -25.994 1 29.87 138 ILE A CA 1
ATOM 781 C C . ILE A 1 106 ? -22.164 13.448 -27.243 1 29.78 138 ILE A C 1
ATOM 782 O O . ILE A 1 106 ? -22.893 12.468 -27.111 1 30.18 138 ILE A O 1
ATOM 787 N N . LEU A 1 107 ? -21.874 13.962 -28.441 1 28.87 139 LEU A N 1
ATOM 788 C CA . LEU A 1 107 ? -22.333 13.34 -29.685 1 30.78 139 LEU A CA 1
ATOM 789 C C . LEU A 1 107 ? -21.088 12.812 -30.416 1 30.13 139 LEU A C 1
ATOM 790 O O . LEU A 1 107 ? -20.121 13.551 -30.54 1 31.87 139 LEU A O 1
ATOM 795 N N . VAL A 1 108 ? -21.118 11.573 -30.903 1 29.18 140 VAL A N 1
ATOM 796 C CA . VAL A 1 108 ? -19.973 11.001 -31.613 1 30.46 140 VAL A CA 1
ATOM 797 C C . VAL A 1 108 ? -20.468 10.575 -33.005 1 29.47 140 VAL A C 1
ATOM 798 O O . VAL A 1 108 ? -21.505 9.903 -33.117 1 30.27 140 VAL A O 1
ATOM 802 N N A SER A 1 109 ? -19.739 10.948 -34.066 0.5 28.03 141 SER A N 1
ATOM 803 N N B SER A 1 109 ? -19.718 10.927 -34.034 0.5 28.52 141 SER A N 1
ATOM 804 C CA A SER A 1 109 ? -20.097 10.484 -35.422 0.5 27.37 141 SER A CA 1
ATOM 805 C CA B SER A 1 109 ? -20.046 10.489 -35.387 0.5 28.41 141 SER A CA 1
ATOM 806 C C A SER A 1 109 ? -19.483 9.107 -35.587 0.5 28.13 141 SER A C 1
ATOM 807 C C B SER A 1 109 ? -19.466 9.09 -35.552 0.5 28.66 141 SER A C 1
ATOM 808 O O A SER A 1 109 ? -18.261 8.958 -35.463 0.5 27.98 141 SER A O 1
ATOM 809 O O B SER A 1 109 ? -18.248 8.914 -35.409 0.5 28.6 141 SER A O 1
ATOM 814 N N . VAL A 1 110 ? -20.309 8.104 -35.884 1 28.53 142 VAL A N 1
ATOM 815 C CA . VAL A 1 110 ? -19.857 6.718 -35.972 1 30.25 142 VAL A CA 1
ATOM 816 C C . VAL A 1 110 ? -19.538 6.245 -37.371 1 30.2 142 VAL A C 1
ATOM 817 O O . VAL A 1 110 ? -18.671 5.385 -37.582 1 33.3 142 VAL A O 1
ATOM 821 N N . GLY A 1 111 ? -20.216 6.816 -38.35 1 27.85 143 GLY A N 1
ATOM 822 C CA . GLY A 1 111 ? -20.022 6.427 -39.735 1 27.5 143 GLY A CA 1
ATOM 823 C C . GLY A 1 111 ? -20.948 7.287 -40.573 1 27.42 143 GLY A C 1
ATOM 824 O O . GLY A 1 111 ? -21.548 8.223 -40.041 1 28.42 143 GLY A O 1
ATOM 825 N N . CYS A 1 112 ? -21.044 7.036 -41.856 1 26.11 144 CYS A N 1
ATOM 826 C CA . CYS A 1 112 ? -21.883 7.876 -42.735 1 26.1 144 CYS A CA 1
ATOM 827 C C . CYS A 1 112 ? -22.876 7.026 -43.504 1 26.29 144 CYS A C 1
ATOM 828 O O . CYS A 1 112 ? -22.622 5.846 -43.82 1 26.71 144 CYS A O 1
ATOM 831 N N . THR A 1 113 ? -23.959 7.701 -43.911 1 24.92 145 THR A N 1
ATOM 832 C CA . THR A 1 113 ? -24.974 7.044 -44.744 1 24.81 145 THR A CA 1
ATOM 833 C C . THR A 1 113 ? -25.3 8.021 -45.888 1 24.82 145 THR A C 1
ATOM 834 O O . THR A 1 113 ? -24.857 9.204 -45.844 1 25 145 THR A O 1
ATOM 838 N N . CYS A 1 114 ? -26.041 7.554 -46.91 1 25.83 146 CYS A N 1
ATOM 839 C CA . CYS A 1 114 ? -26.358 8.428 -48.054 1 26.46 146 CYS A CA 1
ATOM 840 C C . CYS A 1 114 ? -27.833 8.77 -47.985 1 26.44 146 CYS A C 1
ATOM 841 O O . CYS A 1 114 ? -28.645 7.859 -47.93 1 27.86 146 CYS A O 1
ATOM 844 N N . VAL A 1 115 ? -28.186 10.064 -47.977 1 25.65 147 VAL A N 1
ATOM 845 C CA . VAL A 1 115 ? -29.578 10.446 -47.86 1 26.75 147 VAL A CA 1
ATOM 846 C C . VAL A 1 115 ? -30.014 11.327 -49.014 1 27.43 147 VAL A C 1
ATOM 847 O O . VAL A 1 115 ? -29.211 12.062 -49.574 1 26.74 147 VAL A O 1
ATOM 851 N N . THR A 1 116 ? -31.315 11.335 -49.262 1 27.19 148 THR A N 1
ATOM 852 C CA . THR A 1 116 ? -31.899 12.333 -50.162 1 27.62 148 THR A CA 1
ATOM 853 C C . THR A 1 116 ? -31.893 13.661 -49.384 1 26.94 148 THR A C 1
ATOM 854 O O . THR A 1 116 ? -32.114 13.689 -48.162 1 27.86 148 THR A O 1
ATOM 858 N N . PRO A 1 117 ? -31.56 14.769 -50.047 1 27.53 149 PRO A N 1
ATOM 859 C CA . PRO A 1 117 ? -31.579 16.056 -49.361 1 28.11 149 PRO A CA 1
ATOM 860 C C . PRO A 1 117 ? -33 16.515 -49.032 1 28.7 149 PRO A C 1
ATOM 861 O O . PRO A 1 117 ? -33.97 16.116 -49.703 1 29.25 149 PRO A O 1
ATOM 865 N N . ILE A 1 118 ? -33.089 17.418 -48.042 1 26.36 150 ILE A N 1
ATOM 866 C CA . ILE A 1 118 ? -34.33 18.102 -47.729 1 27.64 150 ILE A CA 1
ATOM 867 C C . ILE A 1 118 ? -34.345 19.351 -48.613 1 26.17 150 ILE A C 1
ATOM 868 O O . ILE A 1 118 ? -33.366 20.122 -48.642 1 25.11 150 ILE A O 1
ATOM 873 N N . VAL A 1 119 ? -35.422 19.513 -49.383 1 27.13 151 VAL A N 1
ATOM 874 C CA . VAL A 1 119 ? -35.545 20.574 -50.376 1 28.8 151 VAL A CA 1
ATOM 875 C C . VAL A 1 119 ? -36.68 21.559 -50.061 1 28.34 151 VAL A C 1
ATOM 876 O O . VAL A 1 119 ? -37.736 21.099 -49.625 1 30.26 151 VAL A O 1
ATOM 880 N N . HIS A 1 120 ? -36.418 22.879 -50.169 1 26.83 152 HIS A N 1
ATOM 881 C CA . HIS A 1 120 ? -37.387 23.979 -49.896 1 27.96 152 HIS A CA 1
ATOM 882 C C . HIS A 1 120 ? -37.011 25.345 -50.515 1 30.15 152 HIS A C 1
ATOM 883 O O . HIS A 1 120 ? -35.891 25.805 -50.32 1 30.43 152 HIS A O 1
ATOM 890 N N . HIS A 1 121 ? -37.942 26.012 -51.21 1 29.56 153 HIS A N 1
ATOM 891 C CA . HIS A 1 121 ? -37.65 27.321 -51.804 1 29.12 153 HIS A CA 1
ATOM 892 C C . HIS A 1 121 ? -37.315 28.34 -50.737 1 30.29 153 HIS A C 1
ATOM 893 O O . HIS A 1 121 ? -37.969 28.325 -49.686 1 29.55 153 HIS A O 1
ATOM 900 N N . VAL A 1 122 ? -36.386 29.303 -51.043 1 30.47 154 VAL A N 1
ATOM 901 C CA . VAL A 1 122 ? -36.055 30.358 -50.099 1 30.91 154 VAL A CA 1
ATOM 902 C C . VAL A 1 122 ? -37.321 31.189 -49.829 1 29.94 154 VAL A C 1
ATOM 903 O O . VAL A 1 122 ? -38.149 31.396 -50.731 1 30.05 154 VAL A O 1
ATOM 907 N N . ALA A 1 123 ? -37.52 31.602 -48.569 1 30.8 155 ALA A N 1
ATOM 908 C CA . ALA A 1 123 ? -38.721 32.327 -48.189 1 32.11 155 ALA A CA 1
ATOM 909 C C . ALA A 1 123 ? -38.361 33.816 -48.014 1 33.43 155 ALA A C 1
ATOM 910 O O . ALA A 1 123 ? -39.305 34.635 -48.079 1 33.86 155 ALA A O 1
ATOM 913 N N . ASN B 1 8 ? -3.628 7.119 -11.922 1 52.69 40 ASN B N 1
ATOM 914 C CA . ASN B 1 8 ? -3.341 5.689 -12.005 1 51.62 40 ASN B CA 1
ATOM 915 C C . ASN B 1 8 ? -4.46 4.928 -12.771 1 48.67 40 ASN B C 1
ATOM 916 O O . ASN B 1 8 ? -5.223 5.535 -13.544 1 48.6 40 ASN B O 1
ATOM 921 N N . PHE B 1 9 ? -4.507 3.59 -12.627 1 45.57 41 PHE B N 1
ATOM 922 C CA . PHE B 1 9 ? -5.539 2.784 -13.251 1 43.37 41 PHE B CA 1
ATOM 923 C C . PHE B 1 9 ? -6.202 1.956 -12.136 1 42.54 41 PHE B C 1
ATOM 924 O O . PHE B 1 9 ? -6.043 0.721 -12.089 1 42.83 41 PHE B O 1
ATOM 932 N N . PRO B 1 10 ? -6.863 2.675 -11.172 1 39.53 42 PRO B N 1
ATOM 933 C CA . PRO B 1 10 ? -7.549 1.991 -10.056 1 35.86 42 PRO B CA 1
ATOM 934 C C . PRO B 1 10 ? -8.55 0.994 -10.566 1 33.23 42 PRO B C 1
ATOM 935 O O . PRO B 1 10 ? -9.094 1.134 -11.662 1 32.8 42 PRO B O 1
ATOM 939 N N . ARG B 1 11 ? -8.827 -0.004 -9.76 1 30.75 43 ARG B N 1
ATOM 940 C CA . ARG B 1 11 ? -9.793 -1.026 -10.096 1 29.03 43 ARG B CA 1
ATOM 941 C C . ARG B 1 11 ? -11.211 -0.429 -9.965 1 26.77 43 ARG B C 1
ATOM 942 O O . ARG B 1 11 ? -12.018 -0.563 -10.872 1 26.52 43 ARG B O 1
ATOM 950 N N . THR B 1 12 ? -11.495 0.224 -8.833 1 25.59 44 THR B N 1
ATOM 951 C CA . THR B 1 12 ? -12.781 0.77 -8.54 1 25.33 44 THR B CA 1
ATOM 952 C C . THR B 1 12 ? -12.709 2.271 -8.457 1 26.15 44 THR B C 1
ATOM 953 O O . THR B 1 12 ? -11.848 2.853 -7.767 1 27.17 44 THR B O 1
ATOM 957 N N . VAL B 1 13 ? -13.702 2.918 -9.088 1 25.41 45 VAL B N 1
ATOM 958 C CA . VAL B 1 13 ? -13.769 4.377 -9.03 1 25.58 45 VAL B CA 1
ATOM 959 C C . VAL B 1 13 ? -15.183 4.826 -8.655 1 25.35 45 VAL B C 1
ATOM 960 O O . VAL B 1 13 ? -16.143 4.068 -8.747 1 25.3 45 VAL B O 1
ATOM 964 N N . MET B 1 14 ? -15.309 6.108 -8.221 1 24.33 46 MET B N 1
ATOM 965 C CA . MET B 1 14 ? -16.614 6.671 -7.935 1 23.93 46 MET B CA 1
ATOM 966 C C . MET B 1 14 ? -17.103 7.452 -9.136 1 25.51 46 MET B C 1
ATOM 967 O O . MET B 1 14 ? -16.338 8.16 -9.757 1 25.81 46 MET B O 1
ATOM 972 N N . VAL B 1 15 ? -18.373 7.31 -9.449 1 24.88 47 VAL B N 1
ATOM 973 C CA . VAL B 1 15 ? -19.02 8.024 -10.536 1 25.41 47 VAL B CA 1
ATOM 974 C C . VAL B 1 15 ? -20.305 8.674 -10.027 1 26.77 47 VAL B C 1
ATOM 975 O O . VAL B 1 15 ? -21.176 8.024 -9.439 1 27.66 47 VAL B O 1
ATOM 979 N N . ASN B 1 16 ? -20.453 9.971 -10.337 1 27.21 48 ASN B N 1
ATOM 980 C CA . ASN B 1 16 ? -21.664 10.705 -10.034 1 28.12 48 ASN B CA 1
ATOM 981 C C . ASN B 1 16 ? -22.532 10.524 -11.302 1 29.71 48 ASN B C 1
ATOM 982 O O . ASN B 1 16 ? -22.132 10.872 -12.424 1 30.25 48 ASN B O 1
ATOM 987 N N . LEU B 1 17 ? -23.685 9.901 -11.123 1 30.44 49 LEU B N 1
ATOM 988 C CA . LEU B 1 17 ? -24.603 9.604 -12.222 1 32.29 49 LEU B CA 1
ATOM 989 C C . LEU B 1 17 ? -25.512 10.774 -12.638 1 33.58 49 LEU B C 1
ATOM 990 O O . LEU B 1 17 ? -26.354 10.571 -13.514 1 33.86 49 LEU B O 1
ATOM 995 N N . ASN B 1 18 ? -25.34 11.966 -12.053 1 33.57 50 ASN B N 1
ATOM 996 C CA . ASN B 1 18 ? -26.143 13.125 -12.451 1 36.12 50 ASN B CA 1
ATOM 997 C C . ASN B 1 18 ? -25.46 13.712 -13.69 1 37.78 50 ASN B C 1
ATOM 998 O O . ASN B 1 18 ? -24.47 14.445 -13.569 1 37.18 50 ASN B O 1
ATOM 1003 N N . ILE B 1 19 ? -25.934 13.298 -14.877 1 38.9 51 ILE B N 1
ATOM 1004 C CA . ILE B 1 19 ? -25.326 13.651 -16.168 1 39.88 51 ILE B CA 1
ATOM 1005 C C . ILE B 1 19 ? -25.332 15.128 -16.439 1 41.84 51 ILE B C 1
ATOM 1006 O O . ILE B 1 19 ? -26.356 15.802 -16.263 1 42.16 51 ILE B O 1
ATOM 1011 N N . HIS B 1 20 ? -24.222 15.606 -16.99 1 43.02 52 HIS B N 1
ATOM 1012 C CA . HIS B 1 20 ? -24.125 16.973 -17.463 1 45.19 52 HIS B CA 1
ATOM 1013 C C . HIS B 1 20 ? -24.032 16.9 -18.975 1 44.85 52 HIS B C 1
ATOM 1014 O O . HIS B 1 20 ? -23.074 16.322 -19.507 1 44.2 52 HIS B O 1
ATOM 1021 N N . ASN B 1 21 ? -25.016 17.47 -19.679 1 45 53 ASN B N 1
ATOM 1022 C CA . ASN B 1 21 ? -24.978 17.469 -21.137 1 46.05 53 ASN B CA 1
ATOM 1023 C C . ASN B 1 21 ? -23.792 18.306 -21.636 1 46.98 53 ASN B C 1
ATOM 1024 O O . ASN B 1 21 ? -23.429 19.3 -21.011 1 46.5 53 ASN B O 1
ATOM 1029 N N . ARG B 1 22 ? -23.165 17.873 -22.725 1 48.05 54 ARG B N 1
ATOM 1030 C CA . ARG B 1 22 ? -21.988 18.533 -23.285 1 49.87 54 ARG B CA 1
ATOM 1031 C C . ARG B 1 22 ? -22.19 18.764 -24.793 1 51.84 54 ARG B C 1
ATOM 1032 O O . ARG B 1 22 ? -22.898 19.71 -25.171 1 52.36 54 ARG B O 1
ATOM 1040 N N . SER B 1 32 ? -33.027 12.514 -35.717 1 47.18 64 SER B N 1
ATOM 1041 C CA . SER B 1 32 ? -33.21 12.927 -37.109 1 47.31 64 SER B CA 1
ATOM 1042 C C . SER B 1 32 ? -33.965 11.873 -37.945 1 45.02 64 SER B C 1
ATOM 1043 O O . SER B 1 32 ? -34.238 10.76 -37.47 1 46.58 64 SER B O 1
ATOM 1046 N N . ASP B 1 33 ? -34.335 12.248 -39.182 1 40.39 65 ASP B N 1
ATOM 1047 C CA . ASP B 1 33 ? -35.064 11.431 -40.131 1 37.45 65 ASP B CA 1
ATOM 1048 C C . ASP B 1 33 ? -34.157 10.678 -41.125 1 32.82 65 ASP B C 1
ATOM 1049 O O . ASP B 1 33 ? -34.657 10.149 -42.128 1 31.6 65 ASP B O 1
ATOM 1054 N N . TYR B 1 34 ? -32.842 10.57 -40.823 1 31.55 66 TYR B N 1
ATOM 1055 C CA . TYR B 1 34 ? -31.949 9.828 -41.709 1 29.98 66 TYR B CA 1
ATOM 1056 C C . TYR B 1 34 ? -32.366 8.376 -41.874 1 30.73 66 TYR B C 1
ATOM 1057 O O . TYR B 1 34 ? -32.161 7.803 -42.941 1 29.6 66 TYR B O 1
ATOM 1066 N N . TYR B 1 35 ? -32.941 7.783 -40.829 1 31.25 67 TYR B N 1
ATOM 1067 C CA . TYR B 1 35 ? -33.349 6.374 -40.924 1 32.28 67 TYR B CA 1
ATOM 1068 C C . TYR B 1 35 ? -34.362 6.134 -42.035 1 32.63 67 TYR B C 1
ATOM 1069 O O . TYR B 1 35 ? -34.437 5.03 -42.581 1 32.59 67 TYR B O 1
ATOM 1078 N N . ASN B 1 36 ? -35.14 7.172 -42.392 1 31.93 68 ASN B N 1
ATOM 1079 C CA . ASN B 1 36 ? -36.12 7.044 -43.479 1 33.52 68 ASN B CA 1
ATOM 1080 C C . ASN B 1 36 ? -35.577 7.559 -44.809 1 32.59 68 ASN B C 1
ATOM 1081 O O . ASN B 1 36 ? -35.965 7.038 -45.863 1 33.84 68 ASN B O 1
ATOM 1086 N N . ARG B 1 37 ? -34.739 8.625 -44.773 1 30.49 69 ARG B N 1
ATOM 1087 C CA . ARG B 1 37 ? -34.191 9.253 -45.987 1 29.65 69 ARG B CA 1
ATOM 1088 C C . ARG B 1 37 ? -32.983 8.549 -46.618 1 29.48 69 ARG B C 1
ATOM 1089 O O . ARG B 1 37 ? -32.63 8.794 -47.774 1 29.9 69 ARG B O 1
ATOM 1097 N N . SER B 1 38 ? -32.369 7.656 -45.865 1 28.45 70 SER B N 1
ATOM 1098 C CA . SER B 1 38 ? -31.21 6.935 -46.331 1 28.34 70 SER B CA 1
ATOM 1099 C C . SER B 1 38 ? -31.546 5.976 -47.465 1 29.26 70 SER B C 1
ATOM 1100 O O . SER B 1 38 ? -32.637 5.384 -47.495 1 30.39 70 SER B O 1
ATOM 1103 N N . THR B 1 39 ? -30.569 5.766 -48.365 1 29.09 71 THR B N 1
ATOM 1104 C CA . THR B 1 39 ? -30.715 4.7 -49.368 1 29.01 71 THR B CA 1
ATOM 1105 C C . THR B 1 39 ? -30.609 3.306 -48.723 1 30.14 71 THR B C 1
ATOM 1106 O O . THR B 1 39 ? -30.922 2.295 -49.357 1 31.78 71 THR B O 1
ATOM 1110 N N . SER B 1 40 ? -30.115 3.248 -47.463 1 28.36 72 SER B N 1
ATOM 1111 C CA . SER B 1 40 ? -30.07 2.009 -46.684 1 28.56 72 SER B CA 1
ATOM 1112 C C . SER B 1 40 ? -30.851 2.29 -45.407 1 29.47 72 SER B C 1
ATOM 1113 O O . SER B 1 40 ? -30.26 2.456 -44.33 1 29.82 72 SER B O 1
ATOM 1116 N N . PRO B 1 41 ? -32.191 2.403 -45.53 1 29.96 73 PRO B N 1
ATOM 1117 C CA . PRO B 1 41 ? -32.979 2.83 -44.381 1 30.17 73 PRO B CA 1
ATOM 1118 C C . PRO B 1 41 ? -33.05 1.792 -43.292 1 30.68 73 PRO B C 1
ATOM 1119 O O . PRO B 1 41 ? -32.787 0.603 -43.534 1 32.11 73 PRO B O 1
ATOM 1123 N N . TRP B 1 42 ? -33.408 2.25 -42.108 1 31.08 74 TRP B N 1
ATOM 1124 C CA . TRP B 1 42 ? -33.471 1.333 -40.973 1 31.65 74 TRP B CA 1
ATOM 1125 C C . TRP B 1 42 ? -34.6 1.65 -40.031 1 33.87 74 TRP B C 1
ATOM 1126 O O . TRP B 1 42 ? -35.233 2.685 -40.155 1 34.81 74 TRP B O 1
ATOM 1137 N N . ASN B 1 43 ? -34.889 0.728 -39.091 1 34.02 75 ASN B N 1
ATOM 1138 C CA . ASN B 1 43 ? -35.86 0.995 -38.036 1 35.59 75 ASN B CA 1
ATOM 1139 C C . ASN B 1 43 ? -35.144 0.771 -36.71 1 35.64 75 ASN B C 1
ATOM 1140 O O . ASN B 1 43 ? -34.133 0.079 -36.681 1 34.87 75 ASN B O 1
ATOM 1145 N N . LEU B 1 44 ? -35.633 1.409 -35.651 1 37.44 76 LEU B N 1
ATOM 1146 C CA . LEU B 1 44 ? -34.984 1.293 -34.364 1 37.87 76 LEU B CA 1
ATOM 1147 C C . LEU B 1 44 ? -35.759 0.341 -33.491 1 36.87 76 LEU B C 1
ATOM 1148 O O . LEU B 1 44 ? -36.994 0.329 -33.505 1 37.53 76 LEU B O 1
ATOM 1153 N N . HIS B 1 45 ? -35.032 -0.48 -32.761 1 35.97 77 HIS B N 1
ATOM 1154 C CA . HIS B 1 45 ? -35.581 -1.433 -31.826 1 36.31 77 HIS B CA 1
ATOM 1155 C C . HIS B 1 45 ? -35.008 -1.026 -30.431 1 35.1 77 HIS B C 1
ATOM 1156 O O . HIS B 1 45 ? -33.845 -0.638 -30.313 1 35.45 77 HIS B O 1
ATOM 1163 N N . ARG B 1 46 ? -35.83 -1.104 -29.422 1 34.12 78 ARG B N 1
ATOM 1164 C CA . ARG B 1 46 ? -35.47 -0.695 -28.074 1 34.15 78 ARG B CA 1
ATOM 1165 C C . ARG B 1 46 ? -35.181 -1.941 -27.242 1 35.07 78 ARG B C 1
ATOM 1166 O O . ARG B 1 46 ? -36.032 -2.808 -27.126 1 35.92 78 ARG B O 1
ATOM 1174 N N . ASN B 1 47 ? -34.013 -1.998 -26.597 1 34.43 79 ASN B N 1
ATOM 1175 C CA . ASN B 1 47 ? -33.583 -3.109 -25.75 1 36.9 79 ASN B CA 1
ATOM 1176 C C . ASN B 1 47 ? -33.512 -2.537 -24.317 1 36.03 79 ASN B C 1
ATOM 1177 O O . ASN B 1 47 ? -32.801 -1.573 -24.078 1 36.31 79 ASN B O 1
ATOM 1182 N N . GLU B 1 48 ? -34.312 -3.069 -23.409 1 35.06 80 GLU B N 1
ATOM 1183 C CA . GLU B 1 48 ? -34.328 -2.593 -22.028 1 36.33 80 GLU B CA 1
ATOM 1184 C C . GLU B 1 48 ? -33.796 -3.66 -21.105 1 36.63 80 GLU B C 1
ATOM 1185 O O . GLU B 1 48 ? -34.22 -4.816 -21.181 1 37.85 80 GLU B O 1
ATOM 1191 N N . ASP B 1 49 ? -32.864 -3.273 -20.217 1 34.69 81 ASP B N 1
ATOM 1192 C CA . ASP B 1 49 ? -32.283 -4.225 -19.288 1 33.59 81 ASP B CA 1
ATOM 1193 C C . ASP B 1 49 ? -32.168 -3.509 -17.936 1 34.37 81 ASP B C 1
ATOM 1194 O O . ASP B 1 49 ? -31.34 -2.598 -17.803 1 33.89 81 ASP B O 1
ATOM 1199 N N . PRO B 1 50 ? -32.946 -3.901 -16.92 1 35.2 82 PRO B N 1
ATOM 1200 C CA . PRO B 1 50 ? -32.881 -3.193 -15.623 1 36.2 82 PRO B CA 1
ATOM 1201 C C . PRO B 1 50 ? -31.57 -3.397 -14.884 1 35.57 82 PRO B C 1
ATOM 1202 O O . PRO B 1 50 ? -31.348 -2.732 -13.869 1 37.53 82 PRO B O 1
ATOM 1206 N N . GLU B 1 51 ? -30.741 -4.351 -15.312 1 33.23 83 GLU B N 1
ATOM 1207 C CA . GLU B 1 51 ? -29.444 -4.579 -14.666 1 31.92 83 GLU B CA 1
ATOM 1208 C C . GLU B 1 51 ? -28.332 -3.753 -15.314 1 30.61 83 GLU B C 1
ATOM 1209 O O . GLU B 1 51 ? -27.156 -3.97 -15.015 1 29.44 83 GLU B O 1
ATOM 1215 N N . ARG B 1 52 ? -28.694 -2.82 -16.223 1 29.65 84 ARG B N 1
ATOM 1216 C CA . ARG B 1 52 ? -27.707 -2.064 -16.974 1 29.86 84 ARG B CA 1
ATOM 1217 C C . ARG B 1 52 ? -27.978 -0.594 -16.878 1 30.52 84 ARG B C 1
ATOM 1218 O O . ARG B 1 52 ? -29.131 -0.166 -16.788 1 31.72 84 ARG B O 1
ATOM 1226 N N . TYR B 1 53 ? -26.918 0.224 -16.989 1 29.86 85 TYR B N 1
ATOM 1227 C CA . TYR B 1 53 ? -27.061 1.655 -17.194 1 30.45 85 TYR B CA 1
ATOM 1228 C C . TYR B 1 53 ? -26.216 1.953 -18.448 1 29.81 85 TYR B C 1
ATOM 1229 O O . TYR B 1 53 ? -25.032 1.576 -18.494 1 27.7 85 TYR B O 1
ATOM 1238 N N . PRO B 1 54 ? -26.753 2.633 -19.456 1 29.78 86 PRO B N 1
ATOM 1239 C CA . PRO B 1 54 ? -28.163 3.023 -19.628 1 30.37 86 PRO B CA 1
ATOM 1240 C C . PRO B 1 54 ? -29.034 1.777 -19.683 1 29.78 86 PRO B C 1
ATOM 1241 O O . PRO B 1 54 ? -28.648 0.747 -20.294 1 29.22 86 PRO B O 1
ATOM 1245 N N . SER B 1 55 ? -30.207 1.853 -19.027 1 30.16 87 SER B N 1
ATOM 1246 C CA . SER B 1 55 ? -31.097 0.694 -19.041 1 30.61 87 SER B CA 1
ATOM 1247 C C . SER B 1 55 ? -31.63 0.457 -20.471 1 31.02 87 SER B C 1
ATOM 1248 O O . SER B 1 55 ? -31.851 -0.688 -20.855 1 31.96 87 SER B O 1
ATOM 1251 N N . VAL B 1 56 ? -31.824 1.508 -21.225 1 29.92 88 VAL B N 1
ATOM 1252 C CA . VAL B 1 56 ? -32.348 1.405 -22.575 1 31.63 88 VAL B CA 1
ATOM 1253 C C . VAL B 1 56 ? -31.263 1.632 -23.597 1 31.66 88 VAL B C 1
ATOM 1254 O O . VAL B 1 56 ? -30.576 2.66 -23.54 1 31.2 88 VAL B O 1
ATOM 1258 N N . ILE B 1 57 ? -31.129 0.695 -24.56 1 31.06 89 ILE B N 1
ATOM 1259 C CA . ILE B 1 57 ? -30.206 0.839 -25.669 1 31.38 89 ILE B CA 1
ATOM 1260 C C . ILE B 1 57 ? -31.053 0.686 -26.946 1 32.73 89 ILE B C 1
ATOM 1261 O O . ILE B 1 57 ? -31.777 -0.305 -27.089 1 34.4 89 ILE B O 1
ATOM 1266 N N . TRP B 1 58 ? -30.969 1.664 -27.812 1 32.31 90 TRP B N 1
ATOM 1267 C CA . TRP B 1 58 ? -31.687 1.647 -29.105 1 33.9 90 TRP B CA 1
ATOM 1268 C C . TRP B 1 58 ? -30.743 1.059 -30.14 1 35.88 90 TRP B C 1
ATOM 1269 O O . TRP B 1 58 ? -29.555 1.423 -30.146 1 36.77 90 TRP B O 1
ATOM 1280 N N . GLU B 1 59 ? -31.251 0.157 -31.014 1 34.2 91 GLU B N 1
ATOM 1281 C CA . GLU B 1 59 ? -30.456 -0.611 -31.961 1 35.16 91 GLU B CA 1
ATOM 1282 C C . GLU B 1 59 ? -31.096 -0.503 -33.349 1 35.75 91 GLU B C 1
ATOM 1283 O O . GLU B 1 59 ? -32.296 -0.647 -33.459 1 38.03 91 GLU B O 1
ATOM 1289 N N . ALA B 1 60 ? -30.3 -0.246 -34.361 1 33.02 92 ALA B N 1
ATOM 1290 C CA . ALA B 1 60 ? -30.826 -0.154 -35.732 1 32.21 92 ALA B CA 1
ATOM 1291 C C . ALA B 1 60 ? -30.843 -1.494 -36.407 1 33.62 92 ALA B C 1
ATOM 1292 O O . ALA B 1 60 ? -29.956 -2.316 -36.23 1 35.98 92 ALA B O 1
ATOM 1294 N N . LYS B 1 61 ? -31.868 -1.726 -37.194 1 32.88 93 LYS B N 1
ATOM 1295 C CA . LYS B 1 61 ? -31.974 -2.913 -38.014 1 33.43 93 LYS B CA 1
ATOM 1296 C C . LYS B 1 61 ? -32.251 -2.419 -39.429 1 32.91 93 LYS B C 1
ATOM 1297 O O . LYS B 1 61 ? -33.2 -1.655 -39.632 1 33.47 93 LYS B O 1
ATOM 1303 N N . CYS B 1 62 ? -31.457 -2.862 -40.402 1 32.29 94 CYS B N 1
ATOM 1304 C CA . CYS B 1 62 ? -31.663 -2.41 -41.78 1 34.05 94 CYS B CA 1
ATOM 1305 C C . CYS B 1 62 ? -33.005 -2.927 -42.284 1 35.23 94 CYS B C 1
ATOM 1306 O O . CYS B 1 62 ? -33.397 -4.058 -41.965 1 36.61 94 CYS B O 1
ATOM 1309 N N . ARG B 1 63 ? -33.717 -2.081 -43.031 1 34.24 95 ARG B N 1
ATOM 1310 C CA . ARG B 1 63 ? -35.033 -2.456 -43.525 1 36 95 ARG B CA 1
ATOM 1311 C C . ARG B 1 63 ? -34.989 -3.407 -44.654 1 36.84 95 ARG B C 1
ATOM 1312 O O . ARG B 1 63 ? -35.935 -4.159 -44.825 1 37.66 95 ARG B O 1
ATOM 1320 N N . HIS B 1 64 ? -33.956 -3.321 -45.48 1 37.46 96 HIS B N 1
ATOM 1321 C CA . HIS B 1 64 ? -33.867 -4.119 -46.691 1 38.32 96 HIS B CA 1
ATOM 1322 C C . HIS B 1 64 ? -32.525 -4.821 -46.777 1 38.49 96 HIS B C 1
ATOM 1323 O O . HIS B 1 64 ? -31.564 -4.441 -46.123 1 37.18 96 HIS B O 1
ATOM 1330 N N . LEU B 1 65 ? -32.457 -5.833 -47.631 1 39.33 97 LEU B N 1
ATOM 1331 C CA . LEU B 1 65 ? -31.2 -6.492 -47.948 1 39.61 97 LEU B CA 1
ATOM 1332 C C . LEU B 1 65 ? -30.457 -5.615 -48.962 1 38.89 97 LEU B C 1
ATOM 1333 O O . LEU B 1 65 ? -29.255 -5.396 -48.809 1 39.34 97 LEU B O 1
ATOM 1338 N N . GLY B 1 66 ? -31.17 -5.065 -49.943 1 38.32 98 GLY B N 1
ATOM 1339 C CA . GLY B 1 66 ? -30.554 -4.171 -50.901 1 36.78 98 GLY B CA 1
ATOM 1340 C C . GLY B 1 66 ? -30.621 -2.723 -50.466 1 36.74 98 GLY B C 1
ATOM 1341 O O . GLY B 1 66 ? -30.879 -2.445 -49.292 1 36.7 98 GLY B O 1
ATOM 1342 N N . CYS B 1 67 ? -30.359 -1.808 -51.393 1 35.9 99 CYS B N 1
ATOM 1343 C CA . CYS B 1 67 ? -30.442 -0.356 -51.191 1 35.38 99 CYS B CA 1
ATOM 1344 C C . CYS B 1 67 ? -31.508 0.247 -52.073 1 38.54 99 CYS B C 1
ATOM 1345 O O . CYS B 1 67 ? -31.782 -0.284 -53.16 1 39.64 99 CYS B O 1
ATOM 1348 N N . ILE B 1 68 ? -32.039 1.405 -51.694 1 37.97 100 ILE B N 1
ATOM 1349 C CA . ILE B 1 68 ? -33.065 2.072 -52.483 1 41.34 100 ILE B CA 1
ATOM 1350 C C . ILE B 1 68 ? -32.414 2.915 -53.575 1 44.12 100 ILE B C 1
ATOM 1351 O O . ILE B 1 68 ? -31.513 3.707 -53.293 1 43.92 100 ILE B O 1
ATOM 1356 N N . ASN B 1 69 ? -32.891 2.75 -54.834 1 45.75 101 ASN B N 1
ATOM 1357 C CA . ASN B 1 69 ? -32.382 3.483 -56.001 1 48.83 101 ASN B CA 1
ATOM 1358 C C . ASN B 1 69 ? -33.145 4.799 -56.235 1 51.75 101 ASN B C 1
ATOM 1359 O O . ASN B 1 69 ? -34.056 5.108 -55.465 1 52.33 101 ASN B O 1
ATOM 1364 N N . ALA B 1 70 ? -32.787 5.573 -57.285 1 53.54 102 ALA B N 1
ATOM 1365 C CA . ALA B 1 70 ? -33.421 6.86 -57.618 1 55.72 102 ALA B CA 1
ATOM 1366 C C . ALA B 1 70 ? -34.934 6.765 -57.806 1 57.82 102 ALA B C 1
ATOM 1367 O O . ALA B 1 70 ? -35.668 7.679 -57.417 1 58.6 102 ALA B O 1
ATOM 1369 N N . ASP B 1 71 ? -35.4 5.649 -58.377 1 58.41 103 ASP B N 1
ATOM 1370 C CA . ASP B 1 71 ? -36.821 5.41 -58.601 1 59.24 103 ASP B CA 1
ATOM 1371 C C . ASP B 1 71 ? -37.602 5.022 -57.334 1 58.86 103 ASP B C 1
ATOM 1372 O O . ASP B 1 71 ? -38.823 4.916 -57.393 1 60.06 103 ASP B O 1
ATOM 1377 N N . GLY B 1 72 ? -36.914 4.782 -56.216 1 56.69 104 GLY B N 1
ATOM 1378 C CA . GLY B 1 72 ? -37.577 4.34 -54.996 1 55.22 104 GLY B CA 1
ATOM 1379 C C . GLY B 1 72 ? -37.743 2.83 -54.924 1 53.58 104 GLY B C 1
ATOM 1380 O O . GLY B 1 72 ? -38.476 2.326 -54.075 1 54.4 104 GLY B O 1
ATOM 1381 N N . ASN B 1 73 ? -37.085 2.084 -55.821 1 52.19 105 ASN B N 1
ATOM 1382 C CA . ASN B 1 73 ? -37.156 0.627 -55.807 1 51.87 105 ASN B CA 1
ATOM 1383 C C . ASN B 1 73 ? -35.909 0.04 -55.159 1 50.13 105 ASN B C 1
ATOM 1384 O O . ASN B 1 73 ? -34.888 0.725 -55.069 1 48.82 105 ASN B O 1
ATOM 1389 N N . VAL B 1 74 ? -35.979 -1.224 -54.738 1 49.14 106 VAL B N 1
ATOM 1390 C CA . VAL B 1 74 ? -34.815 -1.872 -54.157 1 49.29 106 VAL B CA 1
ATOM 1391 C C . VAL B 1 74 ? -33.854 -2.36 -55.234 1 48.64 106 VAL B C 1
ATOM 1392 O O . VAL B 1 74 ? -34.261 -3.05 -56.182 1 48.8 106 VAL B O 1
ATOM 1396 N N . ASP B 1 75 ? -32.588 -1.969 -55.114 1 46.81 107 ASP B N 1
ATOM 1397 C CA . ASP B 1 75 ? -31.501 -2.391 -55.975 1 46.95 107 ASP B CA 1
ATOM 1398 C C . ASP B 1 75 ? -30.789 -3.49 -55.214 1 46.77 107 ASP B C 1
ATOM 1399 O O . ASP B 1 75 ? -30.134 -3.218 -54.205 1 45.1 107 ASP B O 1
ATOM 1404 N N . TYR B 1 76 ? -30.913 -4.735 -55.672 1 47.77 108 TYR B N 1
ATOM 1405 C CA . TYR B 1 76 ? -30.264 -5.86 -55.015 1 49.46 108 TYR B CA 1
ATOM 1406 C C . TYR B 1 76 ? -28.787 -6.042 -55.348 1 47.94 108 TYR B C 1
ATOM 1407 O O . TYR B 1 76 ? -28.151 -6.903 -54.763 1 48.08 108 TYR B O 1
ATOM 1416 N N . HIS B 1 77 ? -28.238 -5.225 -56.237 1 47.91 109 HIS B N 1
ATOM 1417 C CA . HIS B 1 77 ? -26.81 -5.273 -56.565 1 49.46 109 HIS B CA 1
ATOM 1418 C C . HIS B 1 77 ? -25.945 -4.572 -55.5 1 49.32 109 HIS B C 1
ATOM 1419 O O . HIS B 1 77 ? -24.721 -4.691 -55.531 1 50.79 109 HIS B O 1
ATOM 1426 N N . MET B 1 78 ? -26.579 -3.865 -54.551 1 46.65 110 MET B N 1
ATOM 1427 C CA . MET B 1 78 ? -25.914 -3.214 -53.433 1 44.2 110 MET B CA 1
ATOM 1428 C C . MET B 1 78 ? -26.524 -3.748 -52.135 1 42.02 110 MET B C 1
ATOM 1429 O O . MET B 1 78 ? -27.611 -4.345 -52.159 1 41.51 110 MET B O 1
ATOM 1434 N N . ASN B 1 79 ? -25.817 -3.598 -51 1 40.2 111 ASN B N 1
ATOM 1435 C CA . ASN B 1 79 ? -26.334 -4.129 -49.742 1 38.1 111 ASN B CA 1
ATOM 1436 C C . ASN B 1 79 ? -26.491 -3.08 -48.683 1 35.92 111 ASN B C 1
ATOM 1437 O O . ASN B 1 79 ? -25.575 -2.283 -48.486 1 37.35 111 ASN B O 1
ATOM 1442 N N . SER B 1 80 ? -27.587 -3.158 -47.906 1 33.67 112 SER B N 1
ATOM 1443 C CA . SER B 1 80 ? -27.701 -2.288 -46.71 1 32.63 112 SER B CA 1
ATOM 1444 C C . SER B 1 80 ? -26.987 -3.086 -45.613 1 33.44 112 SER B C 1
ATOM 1445 O O . SER B 1 80 ? -27.234 -4.314 -45.448 1 33.69 112 SER B O 1
ATOM 1448 N N . VAL B 1 81 ? -26.078 -2.43 -44.876 1 32.89 113 VAL B N 1
ATOM 1449 C CA . VAL B 1 81 ? -25.36 -3.111 -43.793 1 33.74 113 VAL B CA 1
ATOM 1450 C C . VAL B 1 81 ? -25.376 -2.224 -42.567 1 33.42 113 VAL B C 1
ATOM 1451 O O . VAL B 1 81 ? -25.298 -1.001 -42.694 1 30.98 113 VAL B O 1
ATOM 1455 N N . PRO B 1 82 ? -25.428 -2.804 -41.378 1 34.04 114 PRO B N 1
ATOM 1456 C CA . PRO B 1 82 ? -25.417 -1.972 -40.163 1 34.27 114 PRO B CA 1
ATOM 1457 C C . PRO B 1 82 ? -24.015 -1.414 -39.914 1 34.35 114 PRO B C 1
ATOM 1458 O O . PRO B 1 82 ? -22.997 -2.056 -40.224 1 36.96 114 PRO B O 1
ATOM 1462 N N . ILE B 1 83 ? -23.975 -0.241 -39.318 1 31.87 115 ILE B N 1
ATOM 1463 C CA . ILE B 1 83 ? -22.741 0.38 -38.879 1 32.71 115 ILE B CA 1
ATOM 1464 C C . ILE B 1 83 ? -22.714 0.071 -37.384 1 32.33 115 ILE B C 1
ATOM 1465 O O . ILE B 1 83 ? -23.584 0.537 -36.65 1 32.19 115 ILE B O 1
ATOM 1470 N N . GLN B 1 84 ? -21.764 -0.78 -36.968 1 33.29 116 GLN B N 1
ATOM 1471 C CA . GLN B 1 84 ? -21.683 -1.178 -35.57 1 33.32 116 GLN B CA 1
ATOM 1472 C C . GLN B 1 84 ? -20.681 -0.335 -34.785 1 33.64 116 GLN B C 1
ATOM 1473 O O . GLN B 1 84 ? -19.675 0.12 -35.329 1 36.37 116 GLN B O 1
ATOM 1479 N N . GLN B 1 85 ? -21.052 -0.003 -33.568 1 29.59 117 GLN B N 1
ATOM 1480 C CA . GLN B 1 85 ? -20.218 0.796 -32.694 1 28.83 117 GLN B CA 1
ATOM 1481 C C . GLN B 1 85 ? -19.928 -0.058 -31.453 1 28.68 117 GLN B C 1
ATOM 1482 O O . GLN B 1 85 ? -20.845 -0.673 -30.907 1 28.74 117 GLN B O 1
ATOM 1488 N N . GLU B 1 86 ? -18.647 -0.104 -31.021 1 28.46 118 GLU B N 1
ATOM 1489 C CA . GLU B 1 86 ? -18.313 -0.772 -29.742 1 28.16 118 GLU B CA 1
ATOM 1490 C C . GLU B 1 86 ? -18.581 0.265 -28.687 1 27.57 118 GLU B C 1
ATOM 1491 O O . GLU B 1 86 ? -18.079 1.393 -28.773 1 28.72 118 GLU B O 1
ATOM 1497 N N . ILE B 1 87 ? -19.363 -0.098 -27.686 1 26.13 119 ILE B N 1
ATOM 1498 C CA . ILE B 1 87 ? -19.699 0.861 -26.617 1 26.71 119 ILE B CA 1
ATOM 1499 C C . ILE B 1 87 ? -19.524 0.201 -25.268 1 24.98 119 ILE B C 1
ATOM 1500 O O . ILE B 1 87 ? -19.539 -1.037 -25.193 1 26.12 119 ILE B O 1
ATOM 1505 N N . LEU B 1 88 ? -19.362 0.989 -24.212 1 25.09 120 LEU B N 1
ATOM 1506 C CA . LEU B 1 88 ? -19.287 0.43 -22.879 1 25.58 120 LEU B CA 1
ATOM 1507 C C . LEU B 1 88 ? -20.626 0.68 -22.159 1 26.09 120 LEU B C 1
ATOM 1508 O O . LEU B 1 88 ? -21.311 1.666 -22.447 1 27.9 120 LEU B O 1
ATOM 1513 N N . VAL B 1 89 ? -21.065 -0.252 -21.314 1 24.37 121 VAL B N 1
ATOM 1514 C CA . VAL B 1 89 ? -22.256 -0.043 -20.502 1 25.14 121 VAL B CA 1
ATOM 1515 C C . VAL B 1 89 ? -21.883 -0.402 -19.08 1 26.35 121 VAL B C 1
ATOM 1516 O O . VAL B 1 89 ? -20.857 -1.045 -18.856 1 27.11 121 VAL B O 1
ATOM 1520 N N . LEU B 1 90 ? -22.681 0.023 -18.105 1 25.78 122 LEU B N 1
ATOM 1521 C CA . LEU B 1 90 ? -22.458 -0.356 -16.724 1 26.56 122 LEU B CA 1
ATOM 1522 C C . LEU B 1 90 ? -23.382 -1.517 -16.386 1 27.49 122 LEU B C 1
ATOM 1523 O O . LEU B 1 90 ? -24.584 -1.397 -16.645 1 30.08 122 LEU B O 1
ATOM 1528 N N . ARG B 1 91 ? -22.855 -2.66 -15.901 1 26.64 123 ARG B N 1
ATOM 1529 C CA . ARG B 1 91 ? -23.743 -3.749 -15.535 1 28.18 123 ARG B CA 1
ATOM 1530 C C . ARG B 1 91 ? -23.677 -3.84 -13.997 1 28.91 123 ARG B C 1
ATOM 1531 O O . ARG B 1 91 ? -22.589 -3.828 -13.446 1 27.76 123 ARG B O 1
ATOM 1539 N N . ARG B 1 92 ? -24.824 -3.951 -13.317 1 27.89 124 ARG B N 1
ATOM 1540 C CA . ARG B 1 92 ? -24.851 -4.061 -11.857 1 27.88 124 ARG B CA 1
ATOM 1541 C C . ARG B 1 92 ? -24.045 -5.271 -11.409 1 28.66 124 ARG B C 1
ATOM 1542 O O . ARG B 1 92 ? -24.213 -6.384 -11.955 1 28.86 124 ARG B O 1
ATOM 1550 N N . GLU B 1 93 ? -23.187 -5.072 -10.421 1 27.74 125 GLU B N 1
ATOM 1551 C CA . GLU B 1 93 ? -22.386 -6.174 -9.924 1 28.61 125 GLU B CA 1
ATOM 1552 C C . GLU B 1 93 ? -22.151 -5.9 -8.45 1 30.52 125 GLU B C 1
ATOM 1553 O O . GLU B 1 93 ? -21.607 -4.862 -8.131 1 29.7 125 GLU B O 1
ATOM 1559 N N . PRO B 1 94 ? -22.603 -6.775 -7.542 1 32.23 126 PRO B N 1
ATOM 1560 C CA . PRO B 1 94 ? -23.377 -8.002 -7.796 1 33.63 126 PRO B CA 1
ATOM 1561 C C . PRO B 1 94 ? -24.742 -7.706 -8.412 1 34.3 126 PRO B C 1
ATOM 1562 O O . PRO B 1 94 ? -25.219 -6.563 -8.43 1 32.47 126 PRO B O 1
ATOM 1566 N N . PRO B 1 95 ? -25.41 -8.72 -8.996 1 36.34 127 PRO B N 1
ATOM 1567 C CA . PRO B 1 95 ? -26.731 -8.486 -9.587 1 36.92 127 PRO B CA 1
ATOM 1568 C C . PRO B 1 95 ? -27.674 -7.769 -8.619 1 35.36 127 PRO B C 1
ATOM 1569 O O . PRO B 1 95 ? -27.655 -8.025 -7.396 1 36.08 127 PRO B O 1
ATOM 1573 N N . HIS B 1 96 ? -28.452 -6.842 -9.18 1 34.09 128 HIS B N 1
ATOM 1574 C CA . HIS B 1 96 ? -29.449 -6.023 -8.493 1 35.33 128 HIS B CA 1
ATOM 1575 C C . HIS B 1 96 ? -28.862 -4.909 -7.646 1 35.05 128 HIS B C 1
ATOM 1576 O O . HIS B 1 96 ? -29.635 -4.153 -7.057 1 35.84 128 HIS B O 1
ATOM 1583 N N . SER B 1 97 ? -27.521 -4.752 -7.625 1 32.86 129 SER B N 1
ATOM 1584 C CA . SER B 1 97 ? -26.953 -3.684 -6.812 1 31.7 129 SER B CA 1
ATOM 1585 C C . SER B 1 97 ? -27.37 -2.314 -7.329 1 32.49 129 SER B C 1
ATOM 1586 O O . SER B 1 97 ? -27.217 -2.019 -8.51 1 31.95 129 SER B O 1
ATOM 1589 N N . PRO B 1 98 ? -27.884 -1.447 -6.462 1 31.92 130 PRO B N 1
ATOM 1590 C CA . PRO B 1 98 ? -28.243 -0.094 -6.907 1 32.45 130 PRO B CA 1
ATOM 1591 C C . PRO B 1 98 ? -27.043 0.825 -7.123 1 31.27 130 PRO B C 1
ATOM 1592 O O . PRO B 1 98 ? -27.175 1.857 -7.787 1 32.62 130 PRO B O 1
ATOM 1596 N N . ASN B 1 99 ? -25.871 0.493 -6.539 1 28.93 131 ASN B N 1
ATOM 1597 C CA . ASN B 1 99 ? -24.773 1.426 -6.503 1 27.48 131 ASN B CA 1
ATOM 1598 C C . ASN B 1 99 ? -23.387 0.836 -6.795 1 26.82 131 ASN B C 1
ATOM 1599 O O . ASN B 1 99 ? -22.381 1.426 -6.398 1 28.12 131 ASN B O 1
ATOM 1604 N N . SER B 1 100 ? -23.321 -0.341 -7.488 1 25.24 132 SER B N 1
ATOM 1605 C CA . SER B 1 100 ? -22.026 -0.875 -7.872 1 24.31 132 SER B CA 1
ATOM 1606 C C . SER B 1 100 ? -22.184 -1.604 -9.188 1 25.55 132 SER B C 1
ATOM 1607 O O . SER B 1 100 ? -23.136 -2.345 -9.395 1 26.96 132 SER B O 1
ATOM 1610 N N . PHE B 1 101 ? -21.208 -1.36 -10.063 1 24.39 133 PHE B N 1
ATOM 1611 C CA . PHE B 1 101 ? -21.265 -1.818 -11.441 1 24.77 133 PHE B CA 1
ATOM 1612 C C . PHE B 1 101 ? -19.873 -2.264 -11.934 1 24.72 133 PHE B C 1
ATOM 1613 O O . PHE B 1 101 ? -18.845 -1.886 -11.379 1 25.43 133 PHE B O 1
ATOM 1621 N N . ARG B 1 102 ? -19.874 -2.953 -13.087 1 24.75 134 ARG B N 1
ATOM 1622 C CA . ARG B 1 102 ? -18.638 -3.229 -13.788 1 25.32 134 ARG B CA 1
ATOM 1623 C C . ARG B 1 102 ? -18.883 -2.747 -15.216 1 23.98 134 ARG B C 1
ATOM 1624 O O . ARG B 1 102 ? -19.997 -2.908 -15.743 1 25.99 134 ARG B O 1
ATOM 1632 N N . LEU B 1 103 ? -17.826 -2.197 -15.839 1 24.4 135 LEU B N 1
ATOM 1633 C CA . LEU B 1 103 ? -17.978 -1.822 -17.26 1 24.08 135 LEU B CA 1
ATOM 1634 C C . LEU B 1 103 ? -18.025 -3.077 -18.097 1 25.34 135 LEU B C 1
ATOM 1635 O O . LEU B 1 103 ? -17.308 -4.023 -17.856 1 25.96 135 LEU B O 1
ATOM 1640 N N A GLU B 1 104 ? -18.892 -3.083 -19.106 0.5 24.71 136 GLU B N 1
ATOM 1641 N N B GLU B 1 104 ? -18.86 -3.048 -19.149 0.5 25.13 136 GLU B N 1
ATOM 1642 C CA A GLU B 1 104 ? -18.94 -4.157 -20.077 0.5 24.55 136 GLU B CA 1
ATOM 1643 C CA B GLU B 1 104 ? -19.074 -4.164 -20.05 0.5 25.4 136 GLU B CA 1
ATOM 1644 C C A GLU B 1 104 ? -18.852 -3.545 -21.453 0.5 24.87 136 GLU B C 1
ATOM 1645 C C B GLU B 1 104 ? -19.042 -3.638 -21.488 0.5 25.32 136 GLU B C 1
ATOM 1646 O O A GLU B 1 104 ? -19.232 -2.389 -21.64 0.5 24.8 136 GLU B O 1
ATOM 1647 O O B GLU B 1 104 ? -19.731 -2.67 -21.774 0.5 25.51 136 GLU B O 1
ATOM 1658 N N . LYS B 1 105 ? -18.3 -4.284 -22.394 1 25.12 137 LYS B N 1
ATOM 1659 C CA . LYS B 1 105 ? -18.197 -3.787 -23.782 1 25.6 137 LYS B CA 1
ATOM 1660 C C . LYS B 1 105 ? -19.115 -4.59 -24.679 1 26.67 137 LYS B C 1
ATOM 1661 O O . LYS B 1 105 ? -19.086 -5.799 -24.664 1 27.26 137 LYS B O 1
ATOM 1667 N N . ILE B 1 106 ? -19.953 -3.897 -25.43 1 26.34 138 ILE B N 1
ATOM 1668 C CA . ILE B 1 106 ? -20.919 -4.541 -26.325 1 26.57 138 ILE B CA 1
ATOM 1669 C C . ILE B 1 106 ? -20.833 -3.891 -27.72 1 27.07 138 ILE B C 1
ATOM 1670 O O . ILE B 1 106 ? -20.208 -2.843 -27.864 1 26.7 138 ILE B O 1
ATOM 1675 N N . LEU B 1 107 ? -21.48 -4.517 -28.709 1 27.68 139 LEU B N 1
ATOM 1676 C CA . LEU B 1 107 ? -21.536 -3.98 -30.057 1 29.45 139 LEU B CA 1
ATOM 1677 C C . LEU B 1 107 ? -22.986 -3.576 -30.315 1 29.94 139 LEU B C 1
ATOM 1678 O O . LEU B 1 107 ? -23.902 -4.339 -30.011 1 32.13 139 LEU B O 1
ATOM 1683 N N . VAL B 1 108 ? -23.194 -2.375 -30.802 1 29.18 140 VAL B N 1
ATOM 1684 C CA . VAL B 1 108 ? -24.522 -1.874 -31.093 1 30.99 140 VAL B CA 1
ATOM 1685 C C . VAL B 1 108 ? -24.584 -1.35 -32.512 1 31.17 140 VAL B C 1
ATOM 1686 O O . VAL B 1 108 ? -23.692 -0.625 -32.914 1 31.61 140 VAL B O 1
ATOM 1690 N N . SER B 1 109 ? -25.666 -1.647 -33.229 1 30.24 141 SER B N 1
ATOM 1691 C CA . SER B 1 109 ? -25.825 -1.079 -34.586 1 30.89 141 SER B CA 1
ATOM 1692 C C . SER B 1 109 ? -26.467 0.28 -34.445 1 29.18 141 SER B C 1
ATOM 1693 O O . SER B 1 109 ? -27.519 0.403 -33.831 1 30.2 141 SER B O 1
ATOM 1696 N N . VAL B 1 110 ? -25.826 1.339 -34.991 1 29 142 VAL B N 1
ATOM 1697 C CA . VAL B 1 110 ? -26.338 2.702 -34.832 1 30.14 142 VAL B CA 1
ATOM 1698 C C . VAL B 1 110 ? -27.09 3.273 -36.056 1 30.37 142 VAL B C 1
ATOM 1699 O O . VAL B 1 110 ? -27.725 4.322 -35.986 1 32.05 142 VAL B O 1
ATOM 1703 N N . GLY B 1 111 ? -27.019 2.563 -37.136 1 28.41 143 GLY B N 1
ATOM 1704 C CA . GLY B 1 111 ? -27.694 2.921 -38.38 1 29.18 143 GLY B CA 1
ATOM 1705 C C . GLY B 1 111 ? -27.202 2.016 -39.48 1 29.92 143 GLY B C 1
ATOM 1706 O O . GLY B 1 111 ? -26.499 1.021 -39.214 1 31.42 143 GLY B O 1
ATOM 1707 N N . CYS B 1 112 ? -27.59 2.294 -40.733 1 29.03 144 CYS B N 1
ATOM 1708 C CA . CYS B 1 112 ? -27.131 1.484 -41.849 1 29.49 144 CYS B CA 1
ATOM 1709 C C . CYS B 1 112 ? -26.499 2.321 -42.932 1 28.64 144 CYS B C 1
ATOM 1710 O O . CYS B 1 112 ? -26.822 3.499 -43.069 1 27.71 144 CYS B O 1
ATOM 1713 N N . THR B 1 113 ? -25.62 1.696 -43.705 1 28.65 145 THR B N 1
ATOM 1714 C CA . THR B 1 113 ? -24.986 2.344 -44.866 1 28.84 145 THR B CA 1
ATOM 1715 C C . THR B 1 113 ? -25.146 1.408 -46.056 1 29.84 145 THR B C 1
ATOM 1716 O O . THR B 1 113 ? -25.558 0.242 -45.869 1 30.3 145 THR B O 1
ATOM 1720 N N . CYS B 1 114 ? -24.908 1.921 -47.27 1 29.98 146 CYS B N 1
ATOM 1721 C CA . CYS B 1 114 ? -25.068 1.11 -48.456 1 32.5 146 CYS B CA 1
ATOM 1722 C C . CYS B 1 114 ? -23.704 0.748 -49.007 1 34.48 146 CYS B C 1
ATOM 1723 O O . CYS B 1 114 ? -22.917 1.646 -49.279 1 35.41 146 CYS B O 1
ATOM 1726 N N . VAL B 1 115 ? -23.385 -0.556 -49.128 1 35.37 147 VAL B N 1
ATOM 1727 C CA . VAL B 1 115 ? -22.056 -0.947 -49.597 1 37.29 147 VAL B CA 1
ATOM 1728 C C . VAL B 1 115 ? -22.114 -1.83 -50.842 1 40.74 147 VAL B C 1
ATOM 1729 O O . VAL B 1 115 ? -23.104 -2.533 -51.064 1 40.03 147 VAL B O 1
ATOM 1733 N N . THR B 1 116 ? -21.011 -1.844 -51.599 1 43.94 148 THR B N 1
ATOM 1734 C CA . THR B 1 116 ? -20.837 -2.798 -52.704 1 47.91 148 THR B CA 1
ATOM 1735 C C . THR B 1 116 ? -20.527 -4.151 -52.032 1 49.44 148 THR B C 1
ATOM 1736 O O . THR B 1 116 ? -19.772 -4.223 -51.054 1 50.49 148 THR B O 1
ATOM 1740 N N . PRO B 1 117 ? -21.172 -5.233 -52.487 1 49.7 149 PRO B N 1
ATOM 1741 C CA . PRO B 1 117 ? -20.989 -6.53 -51.805 1 50.73 149 PRO B CA 1
ATOM 1742 C C . PRO B 1 117 ? -19.646 -7.178 -52.089 1 52.26 149 PRO B C 1
ATOM 1743 O O . PRO B 1 117 ? -19.029 -6.9 -53.126 1 52.51 149 PRO B O 1
ATOM 1747 N N . ILE B 1 118 ? -19.232 -8.095 -51.205 1 52.81 150 ILE B N 1
ATOM 1748 C CA . ILE B 1 118 ? -18.012 -8.859 -51.42 1 54.71 150 ILE B CA 1
ATOM 1749 C C . ILE B 1 118 ? -18.46 -10.122 -52.148 1 56 150 ILE B C 1
ATOM 1750 O O . ILE B 1 118 ? -19.283 -10.882 -51.608 1 55.63 150 ILE B O 1
ATOM 1752 N N . VAL B 1 119 ? -17.935 -10.333 -53.362 1 56.92 151 VAL B N 1
ATOM 1753 C CA . VAL B 1 119 ? -18.269 -11.492 -54.196 1 59.14 151 VAL B CA 1
ATOM 1754 C C . VAL B 1 119 ? -17.108 -12.492 -54.326 1 60.04 151 VAL B C 1
ATOM 1755 O O . VAL B 1 119 ? -15.975 -12.083 -54.583 1 60.9 151 VAL B O 1
ATOM 1757 N N . HIS B 1 120 ? -17.395 -13.801 -54.167 1 59.18 152 HIS B N 1
ATOM 1758 C CA . HIS B 1 120 ? -16.398 -14.867 -54.308 1 59.13 152 HIS B CA 1
ATOM 1759 C C . HIS B 1 120 ? -17.087 -16.174 -54.705 1 59.37 152 HIS B C 1
ATOM 1760 O O . HIS B 1 120 ? -18.069 -16.541 -54.075 1 59.55 152 HIS B O 1
ATOM 1762 N N . HIS B 1 121 ? -16.546 -16.919 -55.689 1 59.15 153 HIS B N 1
ATOM 1763 C CA . HIS B 1 121 ? -17.124 -18.206 -56.078 1 59.28 153 HIS B CA 1
ATOM 1764 C C . HIS B 1 121 ? -16.974 -19.209 -54.934 1 60.23 153 HIS B C 1
ATOM 1765 O O . HIS B 1 121 ? -15.986 -19.16 -54.191 1 60.27 153 HIS B O 1
ATOM 1772 N N . VAL B 1 122 ? -17.951 -20.123 -54.78 1 60.17 154 VAL B N 1
ATOM 1773 C CA . VAL B 1 122 ? -17.894 -21.123 -53.715 1 61.82 154 VAL B CA 1
ATOM 1774 C C . VAL B 1 122 ? -16.648 -22.038 -53.928 1 63.09 154 VAL B C 1
ATOM 1775 O O . VAL B 1 122 ? -16.23 -22.254 -55.063 1 63.26 154 VAL B O 1
ATOM 1779 N N . ALA B 1 123 ? -15.993 -22.444 -52.846 1 63.98 155 ALA B N 1
ATOM 1780 C CA . ALA B 1 123 ? -14.791 -23.266 -52.92 1 65.23 155 ALA B CA 1
ATOM 1781 C C . ALA B 1 123 ? -15.087 -24.702 -52.46 1 65.52 155 ALA B C 1
ATOM 1782 O O . ALA B 1 123 ? -15.969 -24.887 -51.594 1 65.1 155 ALA B O 1
ATOM 1785 N N . PRO C 1 10 ? -3.524 -7.212 -69.711 1 54.95 42 PRO C N 1
ATOM 1786 C CA . PRO C 1 10 ? -2.719 -6.391 -70.626 1 54.16 42 PRO C CA 1
ATOM 1787 C C . PRO C 1 10 ? -1.399 -5.95 -70.008 1 52.48 42 PRO C C 1
ATOM 1788 O O . PRO C 1 10 ? -1.304 -5.726 -68.8 1 53.91 42 PRO C O 1
ATOM 1792 N N . ARG C 1 11 ? -0.387 -5.791 -70.846 1 49.48 43 ARG C N 1
ATOM 1793 C CA . ARG C 1 11 ? 0.914 -5.308 -70.399 1 47.09 43 ARG C CA 1
ATOM 1794 C C . ARG C 1 11 ? 0.769 -3.764 -70.209 1 41.16 43 ARG C C 1
ATOM 1795 O O . ARG C 1 11 ? 0.863 -3.223 -69.079 1 42.26 43 ARG C O 1
ATOM 1803 N N . THR C 1 12 ? 0.365 -3.079 -71.278 1 35.14 44 THR C N 1
ATOM 1804 C CA . THR C 1 12 ? 0.206 -1.635 -71.269 1 31.06 44 THR C CA 1
ATOM 1805 C C . THR C 1 12 ? -1.218 -1.205 -70.973 1 30.18 44 THR C C 1
ATOM 1806 O O . THR C 1 12 ? -2.146 -1.692 -71.607 1 30.5 44 THR C O 1
ATOM 1810 N N . VAL C 1 13 ? -1.365 -0.299 -70.001 1 28.15 45 VAL C N 1
ATOM 1811 C CA . VAL C 1 13 ? -2.677 0.221 -69.621 1 26.9 45 VAL C CA 1
ATOM 1812 C C . VAL C 1 13 ? -2.66 1.731 -69.641 1 26.78 45 VAL C C 1
ATOM 1813 O O . VAL C 1 13 ? -1.586 2.351 -69.664 1 28.63 45 VAL C O 1
ATOM 1817 N N . MET C 1 14 ? -3.842 2.332 -69.703 1 26.53 46 MET C N 1
ATOM 1818 C CA . MET C 1 14 ? -3.951 3.786 -69.65 1 26.56 46 MET C CA 1
ATOM 1819 C C . MET C 1 14 ? -4.283 4.205 -68.234 1 27.74 46 MET C C 1
ATOM 1820 O O . MET C 1 14 ? -5.112 3.561 -67.606 1 28.2 46 MET C O 1
ATOM 1825 N N . VAL C 1 15 ? -3.705 5.328 -67.803 1 27.35 47 VAL C N 1
ATOM 1826 C CA . VAL C 1 15 ? -4.018 5.863 -66.479 1 28.15 47 VAL C CA 1
ATOM 1827 C C . VAL C 1 15 ? -4.28 7.326 -66.643 1 29.11 47 VAL C C 1
ATOM 1828 O O . VAL C 1 15 ? -3.439 8.047 -67.181 1 30.02 47 VAL C O 1
ATOM 1832 N N . ASN C 1 16 ? -5.369 7.811 -66.042 1 30.51 48 ASN C N 1
ATOM 1833 C CA . ASN C 1 16 ? -5.617 9.251 -65.968 1 33.31 48 ASN C CA 1
ATOM 1834 C C . ASN C 1 16 ? -5.046 9.686 -64.604 1 34.14 48 ASN C C 1
ATOM 1835 O O . ASN C 1 16 ? -5.558 9.237 -63.575 1 33.25 48 ASN C O 1
ATOM 1840 N N . LEU C 1 17 ? -3.982 10.483 -64.618 1 35.22 49 LEU C N 1
ATOM 1841 C CA . LEU C 1 17 ? -3.304 10.922 -63.396 1 38.21 49 LEU C CA 1
ATOM 1842 C C . LEU C 1 17 ? -4.031 12.063 -62.647 1 41.97 49 LEU C C 1
ATOM 1843 O O . LEU C 1 17 ? -3.62 12.398 -61.531 1 42.58 49 LEU C O 1
ATOM 1848 N N . ASN C 1 18 ? -5.084 12.64 -63.236 1 44.08 50 ASN C N 1
ATOM 1849 C CA . ASN C 1 18 ? -5.85 13.705 -62.579 1 47.79 50 ASN C CA 1
ATOM 1850 C C . ASN C 1 18 ? -6.746 13.104 -61.49 1 48.68 50 ASN C C 1
ATOM 1851 O O . ASN C 1 18 ? -7.812 12.564 -61.785 1 48.63 50 ASN C O 1
ATOM 1856 N N . ILE C 1 19 ? -6.316 13.218 -60.232 1 49.24 51 ILE C N 1
ATOM 1857 C CA . ILE C 1 19 ? -7.084 12.674 -59.112 1 51.04 51 ILE C CA 1
ATOM 1858 C C . ILE C 1 19 ? -8.416 13.407 -58.886 1 52.06 51 ILE C C 1
ATOM 1859 O O . ILE C 1 19 ? -8.466 14.635 -58.966 1 52.67 51 ILE C O 1
ATOM 1864 N N . ASN C 1 23 ? -10.52 20.223 -53.58 1 62.69 55 ASN C N 1
ATOM 1865 C CA . ASN C 1 23 ? -9.619 21.327 -53.275 1 62.93 55 ASN C CA 1
ATOM 1866 C C . ASN C 1 23 ? -10.026 22.101 -52.014 1 62.55 55 ASN C C 1
ATOM 1867 O O . ASN C 1 23 ? -9.658 23.27 -51.88 1 62.91 55 ASN C O 1
ATOM 1869 N N . THR C 1 24 ? -10.769 21.465 -51.087 1 61.71 56 THR C N 1
ATOM 1870 C CA . THR C 1 24 ? -11.158 22.143 -49.851 1 61.47 56 THR C CA 1
ATOM 1871 C C . THR C 1 24 ? -9.981 22.211 -48.9 1 60.57 56 THR C C 1
ATOM 1872 O O . THR C 1 24 ? -9.126 21.316 -48.883 1 61.42 56 THR C O 1
ATOM 1876 N N . ASN C 1 25 ? -9.972 23.24 -48.062 1 58.25 57 ASN C N 1
ATOM 1877 C CA . ASN C 1 25 ? -8.89 23.426 -47.122 1 56.76 57 ASN C CA 1
ATOM 1878 C C . ASN C 1 25 ? -9.46 23.877 -45.788 1 54.54 57 ASN C C 1
ATOM 1879 O O . ASN C 1 25 ? -10.214 24.851 -45.746 1 53.43 57 ASN C O 1
ATOM 1881 N N . THR C 1 26 ? -9.091 23.2 -44.7 1 53.71 58 THR C N 1
ATOM 1882 C CA . THR C 1 26 ? -9.529 23.619 -43.38 1 53.94 58 THR C CA 1
ATOM 1883 C C . THR C 1 26 ? -8.296 24.027 -42.589 1 51.95 58 THR C C 1
ATOM 1884 O O . THR C 1 26 ? -7.262 23.341 -42.621 1 52.28 58 THR C O 1
ATOM 1888 N N . ASN C 1 27 ? -8.4 25.151 -41.886 1 49.43 59 ASN C N 1
ATOM 1889 C CA . ASN C 1 27 ? -7.298 25.655 -41.073 1 48.44 59 ASN C CA 1
ATOM 1890 C C . ASN C 1 27 ? -7.82 26.086 -39.698 1 47.43 59 ASN C C 1
ATOM 1891 O O . ASN C 1 27 ? -8.668 26.949 -39.614 1 46.24 59 ASN C O 1
ATOM 1896 N N . PRO C 1 28 ? -7.28 25.543 -38.592 1 48.03 60 PRO C N 1
ATOM 1897 C CA . PRO C 1 28 ? -6.188 24.56 -38.544 1 48.83 60 PRO C CA 1
ATOM 1898 C C . PRO C 1 28 ? -6.548 23.143 -38.963 1 50.94 60 PRO C C 1
ATOM 1899 O O . PRO C 1 28 ? -7.516 22.541 -38.483 1 51.61 60 PRO C O 1
ATOM 1903 N N . LYS C 1 29 ? -5.723 22.601 -39.848 1 51.83 61 LYS C N 1
ATOM 1904 C CA . LYS C 1 29 ? -5.882 21.232 -40.289 1 53.47 61 LYS C CA 1
ATOM 1905 C C . LYS C 1 29 ? -5.37 20.35 -39.162 1 55.27 61 LYS C C 1
ATOM 1906 O O . LYS C 1 29 ? -4.494 20.762 -38.373 1 55.9 61 LYS C O 1
ATOM 1908 N N . ARG C 1 30 ? -5.87 19.111 -39.092 1 55.8 62 ARG C N 1
ATOM 1909 C CA . ARG C 1 30 ? -5.346 18.155 -38.127 1 56.38 62 ARG C CA 1
ATOM 1910 C C . ARG C 1 30 ? -3.912 17.818 -38.579 1 55.59 62 ARG C C 1
ATOM 1911 O O . ARG C 1 30 ? -3.636 17.776 -39.789 1 56.26 62 ARG C O 1
ATOM 1913 N N . SER C 1 31 ? -2.991 17.717 -37.628 1 53.67 63 SER C N 1
ATOM 1914 C CA . SER C 1 31 ? -1.615 17.391 -37.956 1 52.34 63 SER C CA 1
ATOM 1915 C C . SER C 1 31 ? -1.172 16.39 -36.919 1 50.11 63 SER C C 1
ATOM 1916 O O . SER C 1 31 ? -1.167 16.691 -35.724 1 50.85 63 SER C O 1
ATOM 1919 N N . SER C 1 32 ? -0.937 15.148 -37.367 1 47.54 64 SER C N 1
ATOM 1920 C CA . SER C 1 32 ? -0.551 14.081 -36.447 1 44.7 64 SER C CA 1
ATOM 1921 C C . SER C 1 32 ? 0.844 14.309 -35.956 1 38.69 64 SER C C 1
ATOM 1922 O O . SER C 1 32 ? 1.718 14.66 -36.778 1 39.37 64 SER C O 1
ATOM 1924 N N . ASP C 1 33 ? 1.052 14.182 -34.639 1 32.52 65 ASP C N 1
ATOM 1925 C CA . ASP C 1 33 ? 2.43 14.286 -34.192 1 29.33 65 ASP C CA 1
ATOM 1926 C C . ASP C 1 33 ? 2.899 12.965 -33.614 1 26.59 65 ASP C C 1
ATOM 1927 O O . ASP C 1 33 ? 3.759 12.964 -32.763 1 26.87 65 ASP C O 1
ATOM 1932 N N . TYR C 1 34 ? 2.32 11.816 -34.117 1 26.01 66 TYR C N 1
ATOM 1933 C CA . TYR C 1 34 ? 2.773 10.554 -33.577 1 24.68 66 TYR C CA 1
ATOM 1934 C C . TYR C 1 34 ? 4.274 10.302 -33.837 1 23.55 66 TYR C C 1
ATOM 1935 O O . TYR C 1 34 ? 4.933 9.702 -32.977 1 23.57 66 TYR C O 1
ATOM 1944 N N . TYR C 1 35 ? 4.821 10.79 -34.951 1 23.46 67 TYR C N 1
ATOM 1945 C CA . TYR C 1 35 ? 6.251 10.627 -35.228 1 23.53 67 TYR C CA 1
ATOM 1946 C C . TYR C 1 35 ? 7.121 11.226 -34.125 1 24.33 67 TYR C C 1
ATOM 1947 O O . TYR C 1 35 ? 8.233 10.776 -33.913 1 25 67 TYR C O 1
ATOM 1956 N N . ASN C 1 36 ? 6.571 12.246 -33.406 1 23.11 68 ASN C N 1
ATOM 1957 C CA . ASN C 1 36 ? 7.32 12.944 -32.381 1 23 68 ASN C CA 1
ATOM 1958 C C . ASN C 1 36 ? 6.988 12.449 -30.989 1 23.93 68 ASN C C 1
ATOM 1959 O O . ASN C 1 36 ? 7.863 12.514 -30.129 1 26.63 68 ASN C O 1
ATOM 1964 N N . ARG C 1 37 ? 5.726 12.022 -30.752 1 23.26 69 ARG C N 1
ATOM 1965 C CA . ARG C 1 37 ? 5.285 11.532 -29.408 1 24.76 69 ARG C CA 1
ATOM 1966 C C . ARG C 1 37 ? 5.509 9.992 -29.237 1 22.76 69 ARG C C 1
ATOM 1967 O O . ARG C 1 37 ? 5.257 9.449 -28.138 1 22.86 69 ARG C O 1
ATOM 1975 N N . SER C 1 38 ? 5.902 9.317 -30.329 1 21.99 70 SER C N 1
ATOM 1976 C CA . SER C 1 38 ? 6.166 7.871 -30.24 1 21.88 70 SER C CA 1
ATOM 1977 C C . SER C 1 38 ? 7.307 7.562 -29.294 1 22.36 70 SER C C 1
ATOM 1978 O O . SER C 1 38 ? 8.257 8.361 -29.134 1 23.23 70 SER C O 1
ATOM 1981 N N . THR C 1 39 ? 7.258 6.37 -28.704 1 21.94 71 THR C N 1
ATOM 1982 C CA . THR C 1 39 ? 8.412 5.868 -27.949 1 22.53 71 THR C CA 1
ATOM 1983 C C . THR C 1 39 ? 9.541 5.467 -28.928 1 22.47 71 THR C C 1
ATOM 1984 O O . THR C 1 39 ? 10.693 5.28 -28.472 1 23.99 71 THR C O 1
ATOM 1988 N N . SER C 1 40 ? 9.235 5.318 -30.229 1 20.58 72 SER C N 1
ATOM 1989 C CA . SER C 1 40 ? 10.258 5.046 -31.234 1 20.64 72 SER C CA 1
ATOM 1990 C C . SER C 1 40 ? 10.084 6.18 -32.286 1 20.78 72 SER C C 1
ATOM 1991 O O . SER C 1 40 ? 9.58 5.957 -33.378 1 21.74 72 SER C O 1
ATOM 1994 N N . PRO C 1 41 ? 10.426 7.427 -31.88 1 21.34 73 PRO C N 1
ATOM 1995 C CA . PRO C 1 41 ? 10.156 8.558 -32.765 1 22 73 PRO C CA 1
ATOM 1996 C C . PRO C 1 41 ? 11.012 8.562 -34.03 1 22.55 73 PRO C C 1
ATOM 1997 O O . PRO C 1 41 ? 12.037 7.831 -34.101 1 23.21 73 PRO C O 1
ATOM 2001 N N . TRP C 1 42 ? 10.577 9.278 -35.036 1 22.04 74 TRP C N 1
ATOM 2002 C CA . TRP C 1 42 ? 11.276 9.298 -36.296 1 22.87 74 TRP C CA 1
ATOM 2003 C C . TRP C 1 42 ? 11.186 10.682 -36.929 1 25.48 74 TRP C C 1
ATOM 2004 O O . TRP C 1 42 ? 10.512 11.566 -36.418 1 26.2 74 TRP C O 1
ATOM 2015 N N . ASN C 1 43 ? 11.977 10.874 -37.983 1 26.4 75 ASN C N 1
ATOM 2016 C CA . ASN C 1 43 ? 11.833 12.087 -38.791 1 28.09 75 ASN C CA 1
ATOM 2017 C C . ASN C 1 43 ? 11.73 11.645 -40.234 1 28.3 75 ASN C C 1
ATOM 2018 O O . ASN C 1 43 ? 12.108 10.519 -40.569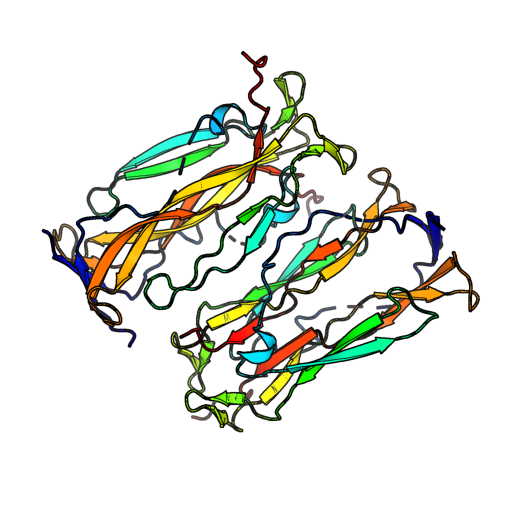 1 27.22 75 ASN C O 1
ATOM 2023 N N . LEU C 1 44 ? 11.144 12.496 -41.078 1 29.27 76 LEU C N 1
ATOM 2024 C CA . LEU C 1 44 ? 10.999 12.199 -42.488 1 29.27 76 LEU C CA 1
ATOM 2025 C C . LEU C 1 44 ? 12.048 12.908 -43.301 1 29.57 76 LEU C C 1
ATOM 2026 O O . LEU C 1 44 ? 12.38 14.069 -43.019 1 30.73 76 LEU C O 1
ATOM 2031 N N . HIS C 1 45 ? 12.589 12.21 -44.312 1 29.92 77 HIS C N 1
ATOM 2032 C CA . HIS C 1 45 ? 13.619 12.76 -45.182 1 31.77 77 HIS C CA 1
ATOM 2033 C C . HIS C 1 45 ? 13.127 12.673 -46.605 1 32.02 77 HIS C C 1
ATOM 2034 O O . HIS C 1 45 ? 12.527 11.681 -46.997 1 30.81 77 HIS C O 1
ATOM 2041 N N . ARG C 1 46 ? 13.326 13.736 -47.356 1 32.19 78 ARG C N 1
ATOM 2042 C CA . ARG C 1 46 ? 12.816 13.844 -48.72 1 34.22 78 ARG C CA 1
ATOM 2043 C C . ARG C 1 46 ? 13.761 13.193 -49.7 1 34.78 78 ARG C C 1
ATOM 2044 O O . ARG C 1 46 ? 14.962 13.407 -49.618 1 36.23 78 ARG C O 1
ATOM 2052 N N . ASN C 1 47 ? 13.206 12.449 -50.686 1 34.96 79 ASN C N 1
ATOM 2053 C CA . ASN C 1 47 ? 13.972 11.787 -51.731 1 36.85 79 ASN C CA 1
ATOM 2054 C C . ASN C 1 47 ? 13.305 12.278 -53.049 1 35.9 79 ASN C C 1
ATOM 2055 O O . ASN C 1 47 ? 12.116 12.087 -53.184 1 35.41 79 ASN C O 1
ATOM 2060 N N . GLU C 1 48 ? 14.036 12.965 -53.92 1 36.77 80 GLU C N 1
ATOM 2061 C CA . GLU C 1 48 ? 13.449 13.457 -55.168 1 38.39 80 GLU C CA 1
ATOM 2062 C C . GLU C 1 48 ? 14.104 12.803 -56.37 1 38.17 80 GLU C C 1
ATOM 2063 O O . GLU C 1 48 ? 15.338 12.789 -56.472 1 39.51 80 GLU C O 1
ATOM 2069 N N . ASP C 1 49 ? 13.28 12.318 -57.317 1 36.91 81 ASP C N 1
ATOM 2070 C CA . ASP C 1 49 ? 13.781 11.712 -58.542 1 36.42 81 ASP C CA 1
ATOM 2071 C C . ASP C 1 49 ? 12.887 12.198 -59.692 1 37.33 81 ASP C C 1
ATOM 2072 O O . ASP C 1 49 ? 11.717 11.833 -59.749 1 36.24 81 ASP C O 1
ATOM 2077 N N . PRO C 1 50 ? 13.416 13.032 -60.595 1 39.53 82 PRO C N 1
ATOM 2078 C CA . PRO C 1 50 ? 12.573 13.563 -61.691 1 40.11 82 PRO C CA 1
ATOM 2079 C C . PRO C 1 50 ? 12.11 12.507 -62.686 1 38.79 82 PRO C C 1
ATOM 2080 O O . PRO C 1 50 ? 11.227 12.783 -63.491 1 40.15 82 PRO C O 1
ATOM 2084 N N . GLU C 1 51 ? 12.734 11.325 -62.678 1 36.64 83 GLU C N 1
ATOM 2085 C CA . GLU C 1 51 ? 12.323 10.247 -63.599 1 35.82 83 GLU C CA 1
ATOM 2086 C C . GLU C 1 51 ? 11.246 9.334 -62.991 1 34.26 83 GLU C C 1
ATOM 2087 O O . GLU C 1 51 ? 10.892 8.312 -63.568 1 33.69 83 GLU C O 1
ATOM 2093 N N . ARG C 1 52 ? 10.74 9.673 -61.8 1 32.51 84 ARG C N 1
ATOM 2094 C CA . ARG C 1 52 ? 9.8 8.844 -61.092 1 30.76 84 ARG C CA 1
ATOM 2095 C C . ARG C 1 52 ? 8.503 9.596 -60.817 1 30.98 84 ARG C C 1
ATOM 2096 O O . ARG C 1 52 ? 8.52 10.813 -60.639 1 31.89 84 ARG C O 1
ATOM 2104 N N . TYR C 1 53 ? 7.391 8.839 -60.682 1 30.58 85 TYR C N 1
ATOM 2105 C CA . TYR C 1 53 ? 6.14 9.399 -60.215 1 32.08 85 TYR C CA 1
ATOM 2106 C C . TYR C 1 53 ? 5.673 8.452 -59.126 1 31.26 85 TYR C C 1
ATOM 2107 O O . TYR C 1 53 ? 5.555 7.256 -59.385 1 30.18 85 TYR C O 1
ATOM 2116 N N . PRO C 1 54 ? 5.446 8.922 -57.881 1 30.33 86 PRO C N 1
ATOM 2117 C CA . PRO C 1 54 ? 5.65 10.3 -57.403 1 30.99 86 PRO C CA 1
ATOM 2118 C C . PRO C 1 54 ? 7.119 10.691 -57.441 1 31.09 86 PRO C C 1
ATOM 2119 O O . PRO C 1 54 ? 8.004 9.866 -57.176 1 31.19 86 PRO C O 1
ATOM 2123 N N . SER C 1 55 ? 7.387 11.962 -57.794 1 30.89 87 SER C N 1
ATOM 2124 C CA . SER C 1 55 ? 8.772 12.417 -57.904 1 31.91 87 SER C CA 1
ATOM 2125 C C . SER C 1 55 ? 9.397 12.514 -56.496 1 32.44 87 SER C C 1
ATOM 2126 O O . SER C 1 55 ? 10.599 12.317 -56.369 1 33.25 87 SER C O 1
ATOM 2129 N N . VAL C 1 56 ? 8.614 12.919 -55.499 1 31.75 88 VAL C N 1
ATOM 2130 C CA . VAL C 1 56 ? 9.115 13.052 -54.142 1 32.19 88 VAL C CA 1
ATOM 2131 C C . VAL C 1 56 ? 8.548 11.911 -53.285 1 31.01 88 VAL C C 1
ATOM 2132 O O . VAL C 1 56 ? 7.345 11.732 -53.21 1 31.96 88 VAL C O 1
ATOM 2136 N N . ILE C 1 57 ? 9.42 11.216 -52.564 1 30.84 89 ILE C N 1
ATOM 2137 C CA . ILE C 1 57 ? 9.005 10.207 -51.594 1 31.89 89 ILE C CA 1
ATOM 2138 C C . ILE C 1 57 ? 9.668 10.546 -50.252 1 30.67 89 ILE C C 1
ATOM 2139 O O . ILE C 1 57 ? 10.863 10.852 -50.247 1 32.23 89 ILE C O 1
ATOM 2144 N N . TRP C 1 58 ? 8.879 10.612 -49.202 1 29.04 90 TRP C N 1
ATOM 2145 C CA . TRP C 1 58 ? 9.356 10.92 -47.841 1 30.7 90 TRP C CA 1
ATOM 2146 C C . TRP C 1 58 ? 9.61 9.609 -47.134 1 30.76 90 TRP C C 1
ATOM 2147 O O . TRP C 1 58 ? 8.772 8.687 -47.209 1 31.66 90 TRP C O 1
ATOM 2158 N N . GLU C 1 59 ? 10.801 9.459 -46.557 1 29.34 91 GLU C N 1
ATOM 2159 C CA . GLU C 1 59 ? 11.209 8.202 -45.935 1 28.35 91 GLU C CA 1
ATOM 2160 C C . GLU C 1 59 ? 11.5 8.439 -44.455 1 28.32 91 GLU C C 1
ATOM 2161 O O . GLU C 1 59 ? 12.155 9.422 -44.092 1 28.75 91 GLU C O 1
ATOM 2167 N N . ALA C 1 60 ? 11.013 7.539 -43.611 1 26.05 92 ALA C N 1
ATOM 2168 C CA . ALA C 1 60 ? 11.241 7.659 -42.166 1 25.52 92 ALA C CA 1
ATOM 2169 C C . ALA C 1 60 ? 12.573 7.128 -41.704 1 26.43 92 ALA C C 1
ATOM 2170 O O . ALA C 1 60 ? 13.021 6.068 -42.165 1 28.45 92 ALA C O 1
ATOM 2172 N N . LYS C 1 61 ? 13.215 7.825 -40.789 1 24.19 93 LYS C N 1
ATOM 2173 C CA . LYS C 1 61 ? 14.437 7.358 -40.156 1 25.68 93 LYS C CA 1
ATOM 2174 C C . LYS C 1 61 ? 14.201 7.393 -38.651 1 25.08 93 LYS C C 1
ATOM 2175 O O . LYS C 1 61 ? 13.818 8.441 -38.126 1 26.15 93 LYS C O 1
ATOM 2181 N N . CYS C 1 62 ? 14.4 6.263 -37.967 1 24.38 94 CYS C N 1
ATOM 2182 C CA . CYS C 1 62 ? 14.197 6.261 -36.5 1 25.16 94 CYS C CA 1
ATOM 2183 C C . CYS C 1 62 ? 15.254 7.153 -35.837 1 26.71 94 CYS C C 1
ATOM 2184 O O . CYS C 1 62 ? 16.433 7.147 -36.263 1 28.23 94 CYS C O 1
ATOM 2187 N N . ARG C 1 63 ? 14.872 7.845 -34.769 1 26.17 95 ARG C N 1
ATOM 2188 C CA . ARG C 1 63 ? 15.807 8.749 -34.115 1 26.96 95 ARG C CA 1
ATOM 2189 C C . ARG C 1 63 ? 16.783 7.994 -33.211 1 28.15 95 ARG C C 1
ATOM 2190 O O . ARG C 1 63 ? 17.907 8.486 -32.953 1 30.15 95 ARG C O 1
ATOM 2198 N N . HIS C 1 64 ? 16.348 6.886 -32.634 1 26.62 96 HIS C N 1
ATOM 2199 C CA . HIS C 1 64 ? 17.147 6.21 -31.613 1 26.17 96 HIS C CA 1
ATOM 2200 C C . HIS C 1 64 ? 17.353 4.735 -31.92 1 26.92 96 HIS C C 1
ATOM 2201 O O . HIS C 1 64 ? 16.574 4.143 -32.69 1 26.07 96 HIS C O 1
ATOM 2208 N N . LEU C 1 65 ? 18.355 4.152 -31.281 1 27.5 97 LEU C N 1
ATOM 2209 C CA . LEU C 1 65 ? 18.555 2.717 -31.332 1 28.17 97 LEU C CA 1
ATOM 2210 C C . LEU C 1 65 ? 17.531 2.107 -30.339 1 26.95 97 LEU C C 1
ATOM 2211 O O . LEU C 1 65 ? 16.877 1.116 -30.685 1 27.17 97 LEU C O 1
ATOM 2216 N N . GLY C 1 66 ? 17.42 2.642 -29.114 1 25.79 98 GLY C N 1
ATOM 2217 C CA . GLY C 1 66 ? 16.451 2.099 -28.157 1 25.23 98 GLY C CA 1
ATOM 2218 C C . GLY C 1 66 ? 15.116 2.798 -28.293 1 25.27 98 GLY C C 1
ATOM 2219 O O . GLY C 1 66 ? 14.826 3.39 -29.329 1 24.73 98 GLY C O 1
ATOM 2220 N N . CYS C 1 67 ? 14.272 2.685 -27.273 1 25.88 99 CYS C N 1
ATOM 2221 C CA . CYS C 1 67 ? 12.951 3.349 -27.228 1 25.43 99 CYS C CA 1
ATOM 2222 C C . CYS C 1 67 ? 12.915 4.288 -26.047 1 27.64 99 CYS C C 1
ATOM 2223 O O . CYS C 1 67 ? 13.533 3.985 -25.028 1 30.21 99 CYS C O 1
ATOM 2226 N N . ILE C 1 68 ? 12.073 5.325 -26.112 1 27.43 100 ILE C N 1
ATOM 2227 C CA . ILE C 1 68 ? 11.936 6.273 -24.997 1 32.3 100 ILE C CA 1
ATOM 2228 C C . ILE C 1 68 ? 10.999 5.737 -23.947 1 36.67 100 ILE C C 1
ATOM 2229 O O . ILE C 1 68 ? 9.904 5.294 -24.264 1 36.69 100 ILE C O 1
ATOM 2234 N N . ASN C 1 69 ? 11.429 5.779 -22.669 1 40.41 101 ASN C N 1
ATOM 2235 C CA . ASN C 1 69 ? 10.643 5.277 -21.542 1 45.01 101 ASN C CA 1
ATOM 2236 C C . ASN C 1 69 ? 9.779 6.384 -20.891 1 49.14 101 ASN C C 1
ATOM 2237 O O . ASN C 1 69 ? 9.785 7.527 -21.362 1 48.81 101 ASN C O 1
ATOM 2242 N N . ALA C 1 70 ? 9.04 6.038 -19.811 1 52.1 102 ALA C N 1
ATOM 2243 C CA . ALA C 1 70 ? 8.162 6.951 -19.066 1 54.79 102 ALA C CA 1
ATOM 2244 C C . ALA C 1 70 ? 8.899 8.179 -18.534 1 56.44 102 ALA C C 1
ATOM 2245 O O . ALA C 1 70 ? 8.332 9.269 -18.508 1 57.36 102 ALA C O 1
ATOM 2247 N N . ASP C 1 71 ? 10.162 8.015 -18.14 1 56.67 103 ASP C N 1
ATOM 2248 C CA . ASP C 1 71 ? 10.973 9.132 -17.645 1 57.08 103 ASP C CA 1
ATOM 2249 C C . ASP C 1 71 ? 11.54 10.042 -18.748 1 55.35 103 ASP C C 1
ATOM 2250 O O . ASP C 1 71 ? 12.154 11.062 -18.426 1 55.7 103 ASP C O 1
ATOM 2255 N N . GLY C 1 72 ? 11.397 9.654 -20.019 1 52.98 104 GLY C N 1
ATOM 2256 C CA . GLY C 1 72 ? 11.956 10.429 -21.124 1 50.56 104 GLY C CA 1
ATOM 2257 C C . GLY C 1 72 ? 13.377 10.028 -21.498 1 48.04 104 GLY C C 1
ATOM 2258 O O . GLY C 1 72 ? 14.025 10.694 -22.305 1 47.96 104 GLY C O 1
ATOM 2259 N N . ASN C 1 73 ? 13.882 8.94 -20.914 1 46.22 105 ASN C N 1
ATOM 2260 C CA . ASN C 1 73 ? 15.222 8.449 -21.204 1 45.09 105 ASN C CA 1
ATOM 2261 C C . ASN C 1 73 ? 15.149 7.28 -22.183 1 41.76 105 ASN C C 1
ATOM 2262 O O . ASN C 1 73 ? 14.097 6.685 -22.333 1 40.62 105 ASN C O 1
ATOM 2267 N N . VAL C 1 74 ? 16.275 6.92 -22.782 1 39.66 106 VAL C N 1
ATOM 2268 C CA . VAL C 1 74 ? 16.296 5.774 -23.699 1 37.66 106 VAL C CA 1
ATOM 2269 C C . VAL C 1 74 ? 16.434 4.452 -22.936 1 37.65 106 VAL C C 1
ATOM 2270 O O . VAL C 1 74 ? 17.292 4.327 -22.049 1 39.75 106 VAL C O 1
ATOM 2274 N N . ASP C 1 75 ? 15.567 3.483 -23.238 1 35.33 107 ASP C N 1
ATOM 2275 C CA . ASP C 1 75 ? 15.573 2.125 -22.723 1 33.93 107 ASP C CA 1
ATOM 2276 C C . ASP C 1 75 ? 16.179 1.26 -23.818 1 31.91 107 ASP C C 1
ATOM 2277 O O . ASP C 1 75 ? 15.591 1.12 -24.917 1 30.62 107 ASP C O 1
ATOM 2282 N N . TYR C 1 76 ? 17.375 0.693 -23.574 1 31.38 108 TYR C N 1
ATOM 2283 C CA . TYR C 1 76 ? 18.07 -0.142 -24.536 1 30.8 108 TYR C CA 1
ATOM 2284 C C . TYR C 1 76 ? 17.7 -1.625 -24.47 1 30.13 108 TYR C C 1
ATOM 2285 O O . TYR C 1 76 ? 18.294 -2.447 -25.175 1 31.8 108 TYR C O 1
ATOM 2294 N N . HIS C 1 77 ? 16.721 -1.972 -23.639 1 30.67 109 HIS C N 1
ATOM 2295 C CA . HIS C 1 77 ? 16.206 -3.352 -23.618 1 31.88 109 HIS C CA 1
ATOM 2296 C C . HIS C 1 77 ? 15.167 -3.532 -24.74 1 31.8 109 HIS C C 1
ATOM 2297 O O . HIS C 1 77 ? 14.61 -4.592 -24.886 1 33.11 109 HIS C O 1
ATOM 2304 N N . MET C 1 78 ? 14.846 -2.457 -25.459 1 29.98 110 MET C N 1
ATOM 2305 C CA . MET C 1 78 ? 13.948 -2.501 -26.608 1 28.77 110 MET C CA 1
ATOM 2306 C C . MET C 1 78 ? 14.62 -1.778 -27.771 1 27.56 110 MET C C 1
ATOM 2307 O O . MET C 1 78 ? 15.658 -1.103 -27.592 1 27.58 110 MET C O 1
ATOM 2312 N N . ASN C 1 79 ? 14.07 -1.909 -28.968 1 25.24 111 ASN C N 1
ATOM 2313 C CA . ASN C 1 79 ? 14.662 -1.262 -30.125 1 26.6 111 ASN C CA 1
ATOM 2314 C C . ASN C 1 79 ? 13.665 -0.483 -30.926 1 24.98 111 ASN C C 1
ATOM 2315 O O . ASN C 1 79 ? 12.577 -0.997 -31.184 1 23.75 111 ASN C O 1
ATOM 2320 N N . SER C 1 80 ? 14.067 0.664 -31.463 1 23.46 112 SER C N 1
ATOM 2321 C CA . SER C 1 80 ? 13.23 1.383 -32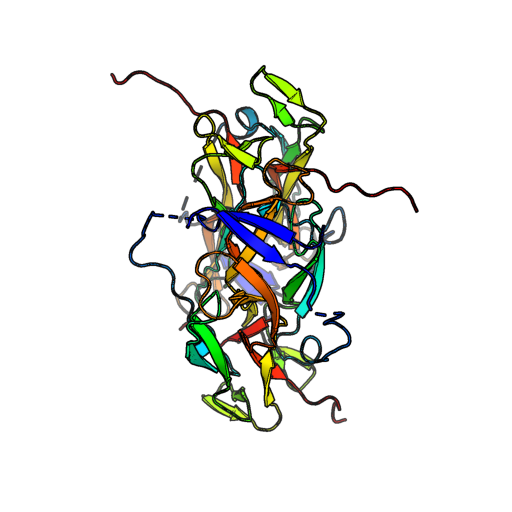.45 1 23.6 112 SER C CA 1
ATOM 2322 C C . SER C 1 80 ? 13.578 0.728 -33.805 1 23.69 112 SER C C 1
ATOM 2323 O O . SER C 1 80 ? 14.785 0.599 -34.115 1 24.7 112 SER C O 1
ATOM 2326 N N . VAL C 1 81 ? 12.589 0.345 -34.595 1 22.15 113 VAL C N 1
ATOM 2327 C CA . VAL C 1 81 ? 12.862 -0.261 -35.904 1 23.03 113 VAL C CA 1
ATOM 2328 C C . VAL C 1 81 ? 11.917 0.371 -36.891 1 22.95 113 VAL C C 1
ATOM 2329 O O . VAL C 1 81 ? 10.769 0.741 -36.571 1 21.87 113 VAL C O 1
ATOM 2333 N N . PRO C 1 82 ? 12.326 0.477 -38.153 1 24.74 114 PRO C N 1
ATOM 2334 C CA . PRO C 1 82 ? 11.466 1.079 -39.16 1 25.19 114 PRO C CA 1
ATOM 2335 C C . PRO C 1 82 ? 10.4 0.075 -39.592 1 26.19 114 PRO C C 1
ATOM 2336 O O . PRO C 1 82 ? 10.659 -1.135 -39.665 1 28.62 114 PRO C O 1
ATOM 2340 N N . ILE C 1 83 ? 9.228 0.576 -39.936 1 25.61 115 ILE C N 1
ATOM 2341 C CA . ILE C 1 83 ? 8.174 -0.206 -40.555 1 27.21 115 ILE C CA 1
ATOM 2342 C C . ILE C 1 83 ? 8.371 -0.006 -42.064 1 28.19 115 ILE C C 1
ATOM 2343 O O . ILE C 1 83 ? 8.186 1.111 -42.554 1 27.76 115 ILE C O 1
ATOM 2348 N N A GLN C 1 84 ? 8.801 -1.046 -42.782 0.5 28.54 116 GLN C N 1
ATOM 2349 N N B GLN C 1 84 ? 8.74 -1.063 -42.757 0.5 29.17 116 GLN C N 1
ATOM 2350 C CA A GLN C 1 84 ? 9.104 -0.939 -44.212 0.5 28.34 116 GLN C CA 1
ATOM 2351 C CA B GLN C 1 84 ? 8.952 -0.978 -44.183 0.5 29.78 116 GLN C CA 1
ATOM 2352 C C A GLN C 1 84 ? 8.003 -1.529 -45.078 0.5 27.83 116 GLN C C 1
ATOM 2353 C C B GLN C 1 84 ? 7.631 -1.317 -44.894 0.5 29.83 116 GLN C C 1
ATOM 2354 O O A GLN C 1 84 ? 7.63 -2.69 -44.903 0.5 25.8 116 GLN C O 1
ATOM 2355 O O B GLN C 1 84 ? 6.767 -2.066 -44.395 0.5 29.19 116 GLN C O 1
ATOM 2366 N N A GLN C 1 85 ? 7.406 -0.658 -45.916 0.5 27.05 117 GLN C N 1
ATOM 2367 N N B GLN C 1 85 ? 7.477 -0.746 -46.068 0.5 28.5 117 GLN C N 1
ATOM 2368 C CA A GLN C 1 85 ? 6.295 -0.955 -46.823 0.5 26.96 117 GLN C CA 1
ATOM 2369 C CA B GLN C 1 85 ? 6.283 -0.981 -46.861 0.5 27.74 117 GLN C CA 1
ATOM 2370 C C A GLN C 1 85 ? 6.84 -1.12 -48.248 0.5 26.54 117 GLN C C 1
ATOM 2371 C C B GLN C 1 85 ? 6.717 -1.055 -48.282 0.5 27.06 117 GLN C C 1
ATOM 2372 O O A GLN C 1 85 ? 7.662 -0.328 -48.708 0.5 25.23 117 GLN C O 1
ATOM 2373 O O B GLN C 1 85 ? 7.366 -0.148 -48.781 0.5 26.03 117 GLN C O 1
ATOM 2384 N N . GLU C 1 86 ? 6.37 -2.153 -48.94 1 27.21 118 GLU C N 1
ATOM 2385 C CA . GLU C 1 86 ? 6.704 -2.31 -50.373 1 28.9 118 GLU C CA 1
ATOM 2386 C C . GLU C 1 86 ? 5.728 -1.388 -51.089 1 28.43 118 GLU C C 1
ATOM 2387 O O . GLU C 1 86 ? 4.517 -1.429 -50.825 1 30.67 118 GLU C O 1
ATOM 2393 N N A ILE C 1 87 ? 6.253 -0.474 -51.884 0.5 27.88 119 ILE C N 1
ATOM 2394 N N B ILE C 1 87 ? 6.278 -0.457 -51.889 0.5 27.88 119 ILE C N 1
ATOM 2395 C CA A ILE C 1 87 ? 5.397 0.417 -52.65 0.5 27.35 119 ILE C CA 1
ATOM 2396 C CA B ILE C 1 87 ? 5.537 0.59 -52.592 0.5 27.37 119 ILE C CA 1
ATOM 2397 C C A ILE C 1 87 ? 5.739 0.281 -54.12 0.5 27.46 119 ILE C C 1
ATOM 2398 C C B ILE C 1 87 ? 5.831 0.54 -54.093 0.5 27.52 119 ILE C C 1
ATOM 2399 O O A ILE C 1 87 ? 6.793 -0.225 -54.494 0.5 26.78 119 ILE C O 1
ATOM 2400 O O B ILE C 1 87 ? 6.992 0.476 -54.459 0.5 27.04 119 ILE C O 1
ATOM 2409 N N . LEU C 1 88 ? 4.803 0.66 -54.948 1 28.02 120 LEU C N 1
ATOM 2410 C CA . LEU C 1 88 ? 5.013 0.7 -56.399 1 29.16 120 LEU C CA 1
ATOM 2411 C C . LEU C 1 88 ? 5.199 2.144 -56.803 1 28.78 120 LEU C C 1
ATOM 2412 O O . LEU C 1 88 ? 4.608 3.052 -56.216 1 29.74 120 LEU C O 1
ATOM 2417 N N . VAL C 1 89 ? 6.077 2.377 -57.765 1 26.84 121 VAL C N 1
ATOM 2418 C CA . VAL C 1 89 ? 6.295 3.715 -58.284 1 27.33 121 VAL C CA 1
ATOM 2419 C C . VAL C 1 89 ? 6.348 3.589 -59.823 1 28.11 121 VAL C C 1
ATOM 2420 O O . VAL C 1 89 ? 6.523 2.486 -60.346 1 29.53 121 VAL C O 1
ATOM 2424 N N . LEU C 1 90 ? 6.154 4.704 -60.492 1 28 122 LEU C N 1
ATOM 2425 C CA . LEU C 1 90 ? 6.219 4.707 -61.979 1 28.77 122 LEU C CA 1
ATOM 2426 C C . LEU C 1 90 ? 7.561 5.278 -62.374 1 29.87 122 LEU C C 1
ATOM 2427 O O . LEU C 1 90 ? 7.963 6.317 -61.863 1 32.21 122 LEU C O 1
ATOM 2432 N N . ARG C 1 91 ? 8.286 4.609 -63.276 1 29.5 123 ARG C N 1
ATOM 2433 C CA . ARG C 1 91 ? 9.541 5.138 -63.782 1 30.99 123 ARG C CA 1
ATOM 2434 C C . ARG C 1 91 ? 9.332 5.498 -65.251 1 31.52 123 ARG C C 1
ATOM 2435 O O . ARG C 1 91 ? 8.819 4.678 -65.997 1 32.3 123 ARG C O 1
ATOM 2443 N N . ARG C 1 92 ? 9.74 6.694 -65.666 1 31.41 124 ARG C N 1
ATOM 2444 C CA . ARG C 1 92 ? 9.558 7.113 -67.071 1 32.29 124 ARG C CA 1
ATOM 2445 C C . ARG C 1 92 ? 10.268 6.159 -68 1 34.02 124 ARG C C 1
ATOM 2446 O O . ARG C 1 92 ? 11.445 5.834 -67.782 1 34.64 124 ARG C O 1
ATOM 2454 N N . GLU C 1 93 ? 9.54 5.69 -69.04 1 33.26 125 GLU C N 1
ATOM 2455 C CA . GLU C 1 93 ? 10.143 4.792 -69.996 1 34.66 125 GLU C CA 1
ATOM 2456 C C . GLU C 1 93 ? 9.514 5.103 -71.357 1 35.59 125 GLU C C 1
ATOM 2457 O O . GLU C 1 93 ? 8.309 5.005 -71.487 1 35.54 125 GLU C O 1
ATOM 2463 N N . PRO C 1 94 ? 10.314 5.563 -72.324 1 36.82 126 PRO C N 1
ATOM 2464 C CA . PRO C 1 94 ? 11.764 5.778 -72.254 1 37.86 126 PRO C CA 1
ATOM 2465 C C . PRO C 1 94 ? 12.132 6.914 -71.307 1 40.25 126 PRO C C 1
ATOM 2466 O O . PRO C 1 94 ? 11.264 7.694 -70.891 1 39.89 126 PRO C O 1
ATOM 2470 N N . PRO C 1 95 ? 13.414 7.031 -70.915 1 42.14 127 PRO C N 1
ATOM 2471 C CA . PRO C 1 95 ? 13.795 8.11 -69.989 1 42.33 127 PRO C CA 1
ATOM 2472 C C . PRO C 1 95 ? 13.32 9.47 -70.486 1 42.03 127 PRO C C 1
ATOM 2473 O O . PRO C 1 95 ? 13.29 9.713 -71.695 1 42.16 127 PRO C O 1
ATOM 2477 N N . HIS C 1 96 ? 12.865 10.305 -69.552 1 41.25 128 HIS C N 1
ATOM 2478 C CA . HIS C 1 96 ? 12.35 11.66 -69.757 1 41.5 128 HIS C CA 1
ATOM 2479 C C . HIS C 1 96 ? 10.954 11.713 -70.39 1 40.59 128 HIS C C 1
ATOM 2480 O O . HIS C 1 96 ? 10.432 12.812 -70.614 1 41.17 128 HIS C O 1
ATOM 2487 N N . SER C 1 97 ? 10.334 10.557 -70.671 1 38.4 129 SER C N 1
ATOM 2488 C CA . SER C 1 97 ? 8.994 10.576 -71.295 1 37.7 129 SER C CA 1
ATOM 2489 C C . SER C 1 97 ? 7.989 11.235 -70.373 1 38.31 129 SER C C 1
ATOM 2490 O O . SER C 1 97 ? 7.869 10.857 -69.195 1 38.1 129 SER C O 1
ATOM 2493 N N . PRO C 1 98 ? 7.243 12.215 -70.887 1 38.61 130 PRO C N 1
ATOM 2494 C CA . PRO C 1 98 ? 6.185 12.821 -70.06 1 38.47 130 PRO C CA 1
ATOM 2495 C C . PRO C 1 98 ? 4.94 11.961 -69.875 1 36.7 130 PRO C C 1
ATOM 2496 O O . PRO C 1 98 ? 4.143 12.217 -68.981 1 38.13 130 PRO C O 1
ATOM 2500 N N . ASN C 1 99 ? 4.736 10.938 -70.737 1 33.58 131 ASN C N 1
ATOM 2501 C CA . ASN C 1 99 ? 3.464 10.23 -70.741 1 31.5 131 ASN C CA 1
ATOM 2502 C C . ASN C 1 99 ? 3.531 8.706 -70.799 1 31.2 131 ASN C C 1
ATOM 2503 O O . ASN C 1 99 ? 2.531 8.09 -71.202 1 31.33 131 ASN C O 1
ATOM 2508 N N . SER C 1 100 ? 4.678 8.102 -70.504 1 29.45 132 SER C N 1
ATOM 2509 C CA . SER C 1 100 ? 4.773 6.636 -70.514 1 29.53 132 SER C CA 1
ATOM 2510 C C . SER C 1 100 ? 5.761 6.172 -69.448 1 30.42 132 SER C C 1
ATOM 2511 O O . SER C 1 100 ? 6.823 6.767 -69.259 1 30.96 132 SER C O 1
ATOM 2514 N N . PHE C 1 101 ? 5.38 5.115 -68.774 1 29.45 133 PHE C N 1
ATOM 2515 C CA . PHE C 1 101 ? 6.092 4.617 -67.608 1 29.54 133 PHE C CA 1
ATOM 2516 C C . PHE C 1 101 ? 6.105 3.113 -67.521 1 31.17 133 PHE C C 1
ATOM 2517 O O . PHE C 1 101 ? 5.261 2.429 -68.123 1 32.29 133 PHE C O 1
ATOM 2525 N N . ARG C 1 102 ? 6.998 2.585 -66.652 1 30 134 ARG C N 1
ATOM 2526 C CA . ARG C 1 102 ? 6.993 1.171 -66.288 1 30.59 134 ARG C CA 1
ATOM 2527 C C . ARG C 1 102 ? 6.853 1.126 -64.748 1 30.71 134 ARG C C 1
ATOM 2528 O O . ARG C 1 102 ? 7.38 1.988 -64.062 1 31.47 134 ARG C O 1
ATOM 2536 N N . LEU C 1 103 ? 6.151 0.141 -64.26 1 30.98 135 LEU C N 1
ATOM 2537 C CA . LEU C 1 103 ? 5.958 0.002 -62.799 1 32.97 135 LEU C CA 1
ATOM 2538 C C . LEU C 1 103 ? 7.247 -0.562 -62.19 1 34.79 135 LEU C C 1
ATOM 2539 O O . LEU C 1 103 ? 7.936 -1.395 -62.776 1 36.7 135 LEU C O 1
ATOM 2544 N N . GLU C 1 104 ? 7.584 -0.091 -60.982 1 33.42 136 GLU C N 1
ATOM 2545 C CA . GLU C 1 104 ? 8.758 -0.585 -60.272 1 34.14 136 GLU C CA 1
ATOM 2546 C C . GLU C 1 104 ? 8.37 -0.735 -58.79 1 34.23 136 GLU C C 1
ATOM 2547 O O . GLU C 1 104 ? 7.435 -0.078 -58.346 1 33.95 136 GLU C O 1
ATOM 2553 N N . LYS C 1 105 ? 9.059 -1.612 -58.072 1 33.54 137 LYS C N 1
ATOM 2554 C CA . LYS C 1 105 ? 8.745 -1.817 -56.642 1 34.32 137 LYS C CA 1
ATOM 2555 C C . LYS C 1 105 ? 9.934 -1.325 -55.867 1 34.55 137 LYS C C 1
ATOM 2556 O O . LYS C 1 105 ? 11.085 -1.645 -56.201 1 34.41 137 LYS C O 1
ATOM 2562 N N . ILE C 1 106 ? 9.671 -0.601 -54.763 1 31.9 138 ILE C N 1
ATOM 2563 C CA . ILE C 1 106 ? 10.718 -0.123 -53.862 1 31.37 138 ILE C CA 1
ATOM 2564 C C . ILE C 1 106 ? 10.263 -0.366 -52.419 1 31.3 138 ILE C C 1
ATOM 2565 O O . ILE C 1 106 ? 9.092 -0.628 -52.196 1 30.89 138 ILE C O 1
ATOM 2570 N N . LEU C 1 107 ? 11.191 -0.342 -51.469 1 32.64 139 LEU C N 1
ATOM 2571 C CA . LEU C 1 107 ? 10.833 -0.508 -50.054 1 32.92 139 LEU C CA 1
ATOM 2572 C C . LEU C 1 107 ? 10.982 0.876 -49.404 1 30.92 139 LEU C C 1
ATOM 2573 O O . LEU C 1 107 ? 12.024 1.534 -49.578 1 33.19 139 LEU C O 1
ATOM 2578 N N . VAL C 1 108 ? 9.947 1.338 -48.723 1 28.49 140 VAL C N 1
ATOM 2579 C CA . VAL C 1 108 ? 9.986 2.667 -48.097 1 29.03 140 VAL C CA 1
ATOM 2580 C C . VAL C 1 108 ? 9.673 2.515 -46.615 1 27.85 140 VAL C C 1
ATOM 2581 O O . VAL C 1 108 ? 8.707 1.835 -46.245 1 28.58 140 VAL C O 1
ATOM 2585 N N . SER C 1 109 ? 10.409 3.233 -45.773 1 26.06 141 SER C N 1
ATOM 2586 C CA A SER C 1 109 ? 10.124 3.238 -44.341 0.5 25.46 141 SER C CA 1
ATOM 2587 C CA B SER C 1 109 ? 10.143 3.247 -44.352 0.5 25.57 141 SER C CA 1
ATOM 2588 C C . SER C 1 109 ? 9.054 4.289 -44.072 1 25.72 141 SER C C 1
ATOM 2589 O O . SER C 1 109 ? 9.207 5.476 -44.419 1 26.51 141 SER C O 1
ATOM 2594 N N . VAL C 1 110 ? 7.924 3.86 -43.505 1 25.85 142 VAL C N 1
ATOM 2595 C CA . VAL C 1 110 ? 6.796 4.74 -43.264 1 27.47 142 VAL C CA 1
ATOM 2596 C C . VAL C 1 110 ? 6.644 5.249 -41.839 1 28.24 142 VAL C C 1
ATOM 2597 O O . VAL C 1 110 ? 5.806 6.117 -41.557 1 32.69 142 VAL C O 1
ATOM 2601 N N . GLY C 1 111 ? 7.472 4.753 -40.96 1 24.88 143 GLY C N 1
ATOM 2602 C CA . GLY C 1 111 ? 7.438 5.189 -39.552 1 24.15 143 GLY C CA 1
ATOM 2603 C C . GLY C 1 111 ? 8.257 4.206 -38.754 1 23.44 143 GLY C C 1
ATOM 2604 O O . GLY C 1 111 ? 8.895 3.351 -39.355 1 23.7 143 GLY C O 1
ATOM 2605 N N . CYS C 1 112 ? 8.261 4.316 -37.444 1 22.15 144 CYS C N 1
ATOM 2606 C CA . CYS C 1 112 ? 9.01 3.386 -36.603 1 21.85 144 CYS C CA 1
ATOM 2607 C C . CYS C 1 112 ? 8.122 2.864 -35.526 1 22.4 144 CYS C C 1
ATOM 2608 O O . CYS C 1 112 ? 7.174 3.523 -35.111 1 21.71 144 CYS C O 1
ATOM 2611 N N . THR C 1 113 ? 8.449 1.67 -35.046 1 21.46 145 THR C N 1
ATOM 2612 C CA . THR C 1 113 ? 7.751 1.074 -33.919 1 21.06 145 THR C CA 1
ATOM 2613 C C . THR C 1 113 ? 8.802 0.603 -32.941 1 20.91 145 THR C C 1
ATOM 2614 O O . THR C 1 113 ? 10.018 0.574 -33.252 1 22.14 145 THR C O 1
ATOM 2618 N N . CYS C 1 114 ? 8.39 0.24 -31.711 1 20.87 146 CYS C N 1
ATOM 2619 C CA . CYS C 1 114 ? 9.353 -0.207 -30.697 1 21.89 146 CYS C CA 1
ATOM 2620 C C . CYS C 1 114 ? 9.19 -1.722 -30.529 1 23.04 146 CYS C C 1
ATOM 2621 O O . CYS C 1 114 ? 8.06 -2.139 -30.321 1 23.91 146 CYS C O 1
ATOM 2624 N N . VAL C 1 115 ? 10.248 -2.526 -30.682 1 22.16 147 VAL C N 1
ATOM 2625 C CA . VAL C 1 115 ? 10.105 -3.97 -30.511 1 23.82 147 VAL C CA 1
ATOM 2626 C C . VAL C 1 115 ? 10.851 -4.468 -29.306 1 26.34 147 VAL C C 1
ATOM 2627 O O . VAL C 1 115 ? 11.917 -3.946 -28.971 1 26.31 147 VAL C O 1
ATOM 2631 N N . THR C 1 116 ? 10.23 -5.478 -28.64 1 26.33 148 THR C N 1
ATOM 2632 C CA . THR C 1 116 ? 10.775 -6.128 -27.438 1 30.88 148 THR C CA 1
ATOM 2633 C C . THR C 1 116 ? 11.63 -7.253 -27.956 1 32.62 148 THR C C 1
ATOM 2634 O O . THR C 1 116 ? 11.407 -7.754 -29.041 1 30.92 148 THR C O 1
ATOM 2638 N N . PRO C 1 117 ? 12.496 -7.816 -27.088 1 35.82 149 PRO C N 1
ATOM 2639 C CA . PRO C 1 117 ? 13.294 -8.967 -27.537 1 38.19 149 PRO C CA 1
ATOM 2640 C C . PRO C 1 117 ? 12.423 -10.183 -27.738 1 39.56 149 PRO C C 1
ATOM 2641 O O . PRO C 1 117 ? 11.36 -10.313 -27.118 1 39.98 149 PRO C O 1
ATOM 2645 N N . ILE C 1 118 ? 12.886 -11.09 -28.598 1 40.2 150 ILE C N 1
ATOM 2646 C CA . ILE C 1 118 ? 12.2 -12.357 -28.848 1 43.44 150 ILE C CA 1
ATOM 2647 C C . ILE C 1 118 ? 12.16 -13.226 -27.58 1 45.85 150 ILE C C 1
ATOM 2648 O O . ILE C 1 118 ? 11.117 -13.817 -27.241 1 46.27 150 ILE C O 1
ATOM 2650 N N . VAL C 1 119 ? 13.271 -13.259 -26.846 1 46.88 151 VAL C N 1
ATOM 2651 C CA . VAL C 1 119 ? 13.333 -14.078 -25.643 1 49.02 151 VAL C CA 1
ATOM 2652 C C . VAL C 1 119 ? 12.753 -13.354 -24.439 1 50.2 151 VAL C C 1
ATOM 2653 O O . VAL C 1 119 ? 13.125 -12.211 -24.174 1 49.59 151 VAL C O 1
ATOM 2657 N N . HIS C 1 120 ? 11.855 -14.017 -23.7 1 51.61 152 HIS C N 1
ATOM 2658 C CA . HIS C 1 120 ? 11.324 -13.47 -22.455 1 54.02 152 HIS C CA 1
ATOM 2659 C C . HIS C 1 120 ? 12.192 -14.029 -21.349 1 57.19 152 HIS C C 1
ATOM 2660 O O . HIS C 1 120 ? 12.274 -15.256 -21.238 1 56.62 152 HIS C O 1
ATOM 2667 N N . HIS C 1 121 ? 12.856 -13.167 -20.549 1 59.75 153 HIS C N 1
ATOM 2668 C CA . HIS C 1 121 ? 13.683 -13.716 -19.474 1 62.44 153 HIS C CA 1
ATOM 2669 C C . HIS C 1 121 ? 12.797 -14.259 -18.355 1 63.44 153 HIS C C 1
ATOM 2670 O O . HIS C 1 121 ? 11.665 -13.81 -18.16 1 63.56 153 HIS C O 1
ATOM 2677 N N . VAL C 1 122 ? 13.279 -15.308 -17.719 1 63.94 154 VAL C N 1
ATOM 2678 C CA . VAL C 1 122 ? 12.561 -16.04 -16.691 1 65.07 154 VAL C CA 1
ATOM 2679 C C . VAL C 1 122 ? 12.302 -15.22 -15.427 1 65.82 154 VAL C C 1
ATOM 2680 O O . VAL C 1 122 ? 13.023 -14.267 -15.145 1 66.29 154 VAL C O 1
ATOM 2684 N N . PRO D 1 10 ? 0.46 15.596 -69.348 1 57.17 42 PRO D N 1
ATOM 2685 C CA . PRO D 1 10 ? -0.694 14.936 -69.973 1 56.32 42 PRO D CA 1
ATOM 2686 C C . PRO D 1 10 ? -1.661 14.375 -68.947 1 55.13 42 PRO D C 1
ATOM 2687 O O . PRO D 1 10 ? -1.269 14.001 -67.838 1 56.54 42 PRO D O 1
ATOM 2691 N N . ARG D 1 11 ? -2.925 14.279 -69.325 1 52.47 43 ARG D N 1
ATOM 2692 C CA . ARG D 1 11 ? -3.954 13.721 -68.46 1 50.41 43 ARG D CA 1
ATOM 2693 C C . ARG D 1 11 ? -3.806 12.18 -68.491 1 45.89 43 ARG D C 1
ATOM 2694 O O . ARG D 1 11 ? -3.548 11.543 -67.449 1 46.2 43 ARG D O 1
ATOM 2702 N N . THR D 1 12 ? -3.834 11.59 -69.724 1 41.1 44 THR D N 1
ATOM 2703 C CA . THR D 1 12 ? -3.713 10.139 -69.861 1 36.66 44 THR D CA 1
ATOM 2704 C C . THR D 1 12 ? -2.311 9.757 -70.244 1 32.82 44 THR D C 1
ATOM 2705 O O . THR D 1 12 ? -1.716 10.355 -71.155 1 33.51 44 THR D O 1
ATOM 2709 N N . VAL D 1 13 ? -1.774 8.774 -69.525 1 28.66 45 VAL D N 1
ATOM 2710 C CA . VAL D 1 13 ? -0.428 8.264 -69.757 1 27.81 45 VAL D CA 1
ATOM 2711 C C . VAL D 1 13 ? -0.502 6.729 -69.889 1 27.44 45 VAL D C 1
ATOM 2712 O O . VAL D 1 13 ? -1.514 6.11 -69.51 1 28.51 45 VAL D O 1
ATOM 2716 N N . MET D 1 14 ? 0.53 6.134 -70.462 1 27 46 MET D N 1
ATOM 2717 C CA . MET D 1 14 ? 0.601 4.696 -70.55 1 27.3 46 MET D CA 1
ATOM 2718 C C . MET D 1 14 ? 1.491 4.18 -69.424 1 28.41 46 MET D C 1
ATOM 2719 O O . MET D 1 14 ? 2.541 4.776 -69.12 1 27.63 46 MET D O 1
ATOM 2724 N N . VAL D 1 15 ? 1.107 3.033 -68.873 1 28.22 47 VAL D N 1
ATOM 2725 C CA . VAL D 1 15 ? 1.919 2.34 -67.896 1 28.97 47 VAL D CA 1
ATOM 2726 C C . VAL D 1 15 ? 2.033 0.885 -68.252 1 28.92 47 VAL D C 1
ATOM 2727 O O . VAL D 1 15 ? 1.043 0.215 -68.475 1 29.47 47 VAL D O 1
ATOM 2731 N N . ASN D 1 16 ? 3.265 0.371 -68.29 1 30.68 48 ASN D N 1
ATOM 2732 C CA . ASN D 1 16 ? 3.512 -1.033 -68.496 1 32.85 48 ASN D CA 1
ATOM 2733 C C . ASN D 1 16 ? 3.518 -1.649 -67.103 1 34.08 48 ASN D C 1
ATOM 2734 O O . ASN D 1 16 ? 4.377 -1.311 -66.279 1 34.41 48 ASN D O 1
ATOM 2739 N N . LEU D 1 17 ? 2.546 -2.499 -66.824 1 37.09 49 LEU D N 1
ATOM 2740 C CA . LEU D 1 17 ? 2.413 -3.112 -65.505 1 40.48 49 LEU D CA 1
ATOM 2741 C C . LEU D 1 17 ? 3.388 -4.289 -65.238 1 45.5 49 LEU D C 1
ATOM 2742 O O . LEU D 1 17 ? 3.411 -4.798 -64.12 1 46.28 49 LEU D O 1
ATOM 2747 N N . ASN D 1 18 ? 4.213 -4.666 -66.221 1 48.9 50 ASN D N 1
ATOM 2748 C CA . ASN D 1 18 ? 5.168 -5.754 -66.05 1 52.67 50 ASN D CA 1
ATOM 2749 C C . ASN D 1 18 ? 6.401 -5.253 -65.332 1 55.48 50 ASN D C 1
ATOM 2750 O O . ASN D 1 18 ? 7.264 -4.602 -65.932 1 55.94 50 ASN D O 1
ATOM 2755 N N . ILE D 1 19 ? 6.478 -5.547 -64.037 1 57.13 51 ILE D N 1
ATOM 2756 C CA . ILE D 1 19 ? 7.609 -5.132 -63.204 1 59.14 51 ILE D CA 1
ATOM 2757 C C . ILE D 1 19 ? 8.878 -5.901 -63.572 1 60.53 51 ILE D C 1
ATOM 2758 O O . ILE D 1 19 ? 8.832 -7.127 -63.709 1 61.28 51 ILE D O 1
ATOM 2763 N N . ASN D 1 27 ? 4.358 -11.573 -48.512 1 54.66 59 ASN D N 1
ATOM 2764 C CA . ASN D 1 27 ? 3.377 -11.666 -47.426 1 54.47 59 ASN D CA 1
ATOM 2765 C C . ASN D 1 27 ? 3.96 -11.002 -46.185 1 52.33 59 ASN D C 1
ATOM 2766 O O . ASN D 1 27 ? 4.924 -11.513 -45.619 1 52.36 59 ASN D O 1
ATOM 2771 N N . PRO D 1 28 ? 3.411 -9.855 -45.75 1 50.26 60 PRO D N 1
ATOM 2772 C CA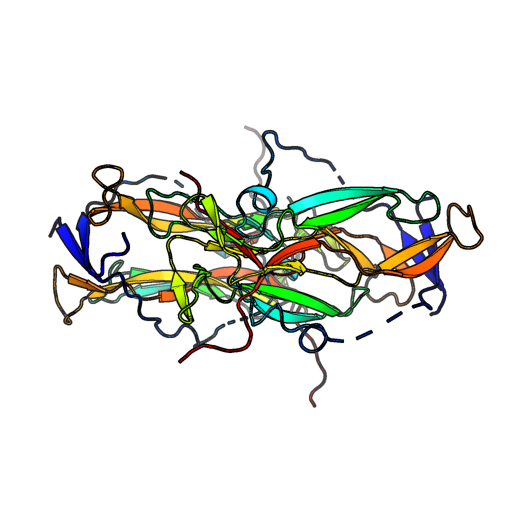 . PRO D 1 28 ? 3.992 -9.161 -44.596 1 48.93 60 PRO D CA 1
ATOM 2773 C C . PRO D 1 28 ? 3.898 -9.905 -43.266 1 46.95 60 PRO D C 1
ATOM 2774 O O . PRO D 1 28 ? 4.586 -9.512 -42.345 1 47.61 60 PRO D O 1
ATOM 2778 N N . LYS D 1 29 ? 3.1 -10.973 -43.17 1 45.78 61 LYS D N 1
ATOM 2779 C CA . LYS D 1 29 ? 3.041 -11.756 -41.926 1 44.7 61 LYS D CA 1
ATOM 2780 C C . LYS D 1 29 ? 4.306 -12.629 -41.768 1 43.24 61 LYS D C 1
ATOM 2781 O O . LYS D 1 29 ? 4.613 -13.045 -40.659 1 41.83 61 LYS D O 1
ATOM 2787 N N . ARG D 1 30 ? 5.014 -12.944 -42.864 1 42.29 62 ARG D N 1
ATOM 2788 C CA . ARG D 1 30 ? 6.189 -13.812 -42.801 1 42.66 62 ARG D CA 1
ATOM 2789 C C . ARG D 1 30 ? 7.504 -13.081 -43.065 1 42.4 62 ARG D C 1
ATOM 2790 O O . ARG D 1 30 ? 8.56 -13.58 -42.656 1 43.2 62 ARG D O 1
ATOM 2798 N N . SER D 1 31 ? 7.456 -11.922 -43.744 1 41.71 63 SER D N 1
ATOM 2799 C CA . SER D 1 31 ? 8.685 -11.212 -44.099 1 41.79 63 SER D CA 1
ATOM 2800 C C . SER D 1 31 ? 9.381 -10.537 -42.926 1 39.58 63 SER D C 1
ATOM 2801 O O . SER D 1 31 ? 10.588 -10.305 -42.984 1 39.91 63 SER D O 1
ATOM 2804 N N . SER D 1 32 ? 8.619 -10.224 -41.868 1 36.52 64 SER D N 1
ATOM 2805 C CA . SER D 1 32 ? 9.144 -9.562 -40.688 1 33.7 64 SER D CA 1
ATOM 2806 C C . SER D 1 32 ? 8.275 -9.931 -39.487 1 30.92 64 SER D C 1
ATOM 2807 O O . SER D 1 32 ? 7.085 -10.191 -39.682 1 31.84 64 SER D O 1
ATOM 2810 N N . ASP D 1 33 ? 8.823 -9.949 -38.262 1 28.29 65 ASP D N 1
ATOM 2811 C CA . ASP D 1 33 ? 7.95 -10.248 -37.094 1 27.46 65 ASP D CA 1
ATOM 2812 C C . ASP D 1 33 ? 7.655 -9.005 -36.251 1 26.18 65 ASP D C 1
ATOM 2813 O O . ASP D 1 33 ? 7.15 -9.133 -35.137 1 25.12 65 ASP D O 1
ATOM 2818 N N . TYR D 1 34 ? 8.017 -7.798 -36.747 1 26.02 66 TYR D N 1
ATOM 2819 C CA . TYR D 1 34 ? 7.796 -6.589 -35.933 1 24.41 66 TYR D CA 1
ATOM 2820 C C . TYR D 1 34 ? 6.348 -6.416 -35.53 1 23.95 66 TYR D C 1
ATOM 2821 O O . TYR D 1 34 ? 6.082 -5.945 -34.415 1 24.61 66 TYR D O 1
ATOM 2830 N N . TYR D 1 35 ? 5.419 -6.785 -36.412 1 24.3 67 TYR D N 1
ATOM 2831 C CA . TYR D 1 35 ? 3.993 -6.658 -36.084 1 25.07 67 TYR D CA 1
ATOM 2832 C C . TYR D 1 35 ? 3.593 -7.405 -34.817 1 26.1 67 TYR D C 1
ATOM 2833 O O . TYR D 1 35 ? 2.654 -7.01 -34.126 1 26.24 67 TYR D O 1
ATOM 2842 N N A ASN D 1 36 ? 4.325 -8.489 -34.504 0.5 25.35 68 ASN D N 1
ATOM 2843 N N B ASN D 1 36 ? 4.33 -8.506 -34.514 0.5 25.84 68 ASN D N 1
ATOM 2844 C CA A ASN D 1 36 ? 4.024 -9.262 -33.326 0.5 24.78 68 ASN D CA 1
ATOM 2845 C CA B ASN D 1 36 ? 4.1 -9.388 -33.38 0.5 25.87 68 ASN D CA 1
ATOM 2846 C C A ASN D 1 36 ? 4.821 -8.774 -32.126 0.5 25.52 68 ASN D C 1
ATOM 2847 C C B ASN D 1 36 ? 4.878 -8.982 -32.136 0.5 25.91 68 ASN D C 1
ATOM 2848 O O A ASN D 1 36 ? 4.255 -8.661 -31.036 0.5 26.62 68 ASN D O 1
ATOM 2849 O O B ASN D 1 36 ? 4.393 -9.202 -31.022 0.5 26.65 68 ASN D O 1
ATOM 2858 N N . ARG D 1 37 ? 6.126 -8.504 -32.319 1 24.79 69 ARG D N 1
ATOM 2859 C CA . ARG D 1 37 ? 6.948 -8.156 -31.167 1 25.18 69 ARG D CA 1
ATOM 2860 C C . ARG D 1 37 ? 7.031 -6.682 -30.826 1 24.25 69 ARG D C 1
ATOM 2861 O O . ARG D 1 37 ? 7.648 -6.344 -29.816 1 24.65 69 ARG D O 1
ATOM 2869 N N . SER D 1 38 ? 6.271 -5.873 -31.556 1 22.8 70 SER D N 1
ATOM 2870 C CA . SER D 1 38 ? 6.181 -4.464 -31.188 1 22.07 70 SER D CA 1
ATOM 2871 C C . SER D 1 38 ? 5.476 -4.304 -29.817 1 21.98 70 SER D C 1
ATOM 2872 O O . SER D 1 38 ? 4.615 -5.115 -29.442 1 22.9 70 SER D O 1
ATOM 2875 N N . THR D 1 39 ? 5.79 -3.231 -29.117 1 21.24 71 THR D N 1
ATOM 2876 C CA . THR D 1 39 ? 5.033 -2.849 -27.935 1 22.62 71 THR D CA 1
ATOM 2877 C C . THR D 1 39 ? 3.633 -2.351 -28.326 1 22.33 71 THR D C 1
ATOM 2878 O O . THR D 1 39 ? 2.771 -2.259 -27.454 1 22.75 71 THR D O 1
ATOM 2882 N N . SER D 1 40 ? 3.389 -2.027 -29.634 1 21.23 72 SER D N 1
ATOM 2883 C CA . SER D 1 40 ? 2.066 -1.665 -30.122 1 19.85 72 SER D CA 1
ATOM 2884 C C . SER D 1 40 ? 1.829 -2.623 -31.297 1 20.34 72 SER D C 1
ATOM 2885 O O . SER D 1 40 ? 1.86 -2.249 -32.463 1 21.35 72 SER D O 1
ATOM 2888 N N . PRO D 1 41 ? 1.639 -3.928 -30.978 1 20.97 73 PRO D N 1
ATOM 2889 C CA . PRO D 1 41 ? 1.522 -4.917 -32.029 1 21.63 73 PRO D CA 1
ATOM 2890 C C . PRO D 1 41 ? 0.25 -4.794 -32.834 1 22.57 73 PRO D C 1
ATOM 2891 O O . PRO D 1 41 ? -0.727 -4.124 -32.357 1 22.28 73 PRO D O 1
ATOM 2895 N N . TRP D 1 42 ? 0.247 -5.369 -34.042 1 22.43 74 TRP D N 1
ATOM 2896 C CA . TRP D 1 42 ? -0.893 -5.223 -34.897 1 22.74 74 TRP D CA 1
ATOM 2897 C C . TRP D 1 42 ? -1.168 -6.498 -35.627 1 25.27 74 TRP D C 1
ATOM 2898 O O . TRP D 1 42 ? -0.307 -7.37 -35.738 1 26.14 74 TRP D O 1
ATOM 2909 N N . ASN D 1 43 ? -2.398 -6.602 -36.086 1 26.64 75 ASN D N 1
ATOM 2910 C CA . ASN D 1 43 ? -2.803 -7.695 -36.945 1 27.17 75 ASN D CA 1
ATOM 2911 C C . ASN D 1 43 ? -2.869 -7.166 -38.372 1 28.73 75 ASN D C 1
ATOM 2912 O O . ASN D 1 43 ? -3.103 -5.97 -38.607 1 27.81 75 ASN D O 1
ATOM 2917 N N . LEU D 1 44 ? -2.683 -8.061 -39.332 1 31.56 76 LEU D N 1
ATOM 2918 C CA . LEU D 1 44 ? -2.739 -7.662 -40.729 1 34.3 76 LEU D CA 1
ATOM 2919 C C . LEU D 1 44 ? -3.918 -8.327 -41.395 1 35.97 76 LEU D C 1
ATOM 2920 O O . LEU D 1 44 ? -4.113 -9.531 -41.193 1 35.77 76 LEU D O 1
ATOM 2925 N N . HIS D 1 45 ? -4.761 -7.553 -42.094 1 36.8 77 HIS D N 1
ATOM 2926 C CA . HIS D 1 45 ? -5.829 -8.19 -42.871 1 40.11 77 HIS D CA 1
ATOM 2927 C C . HIS D 1 45 ? -5.756 -7.793 -44.333 1 39.53 77 HIS D C 1
ATOM 2928 O O . HIS D 1 45 ? -5.304 -6.712 -44.655 1 37.23 77 HIS D O 1
ATOM 2935 N N . ARG D 1 46 ? -6.169 -8.694 -45.223 1 40.64 78 ARG D N 1
ATOM 2936 C CA . ARG D 1 46 ? -6.145 -8.469 -46.658 1 44.07 78 ARG D CA 1
ATOM 2937 C C . ARG D 1 46 ? -7.435 -7.75 -47.044 1 45.53 78 ARG D C 1
ATOM 2938 O O . ARG D 1 46 ? -8.515 -8.252 -46.763 1 46.43 78 ARG D O 1
ATOM 2946 N N . ASN D 1 47 ? -7.328 -6.62 -47.733 1 46.13 79 ASN D N 1
ATOM 2947 C CA . ASN D 1 47 ? -8.453 -5.863 -48.268 1 46.79 79 ASN D CA 1
ATOM 2948 C C . ASN D 1 47 ? -8.385 -6.16 -49.786 1 46.86 79 ASN D C 1
ATOM 2949 O O . ASN D 1 47 ? -7.378 -5.849 -50.413 1 46.99 79 ASN D O 1
ATOM 2954 N N . GLU D 1 48 ? -9.401 -6.829 -50.338 1 46.08 80 GLU D N 1
ATOM 2955 C CA . GLU D 1 48 ? -9.376 -7.168 -51.762 1 46.84 80 GLU D CA 1
ATOM 2956 C C . GLU D 1 48 ? -10.485 -6.436 -52.484 1 45.65 80 GLU D C 1
ATOM 2957 O O . GLU D 1 48 ? -11.63 -6.458 -52.029 1 46.73 80 GLU D O 1
ATOM 2963 N N . ASP D 1 49 ? -10.152 -5.78 -53.61 1 44.06 81 ASP D N 1
ATOM 2964 C CA . ASP D 1 49 ? -11.122 -5.047 -54.398 1 42.96 81 ASP D CA 1
ATOM 2965 C C . ASP D 1 49 ? -10.784 -5.329 -55.866 1 43.3 81 ASP D C 1
ATOM 2966 O O . ASP D 1 49 ? -9.725 -4.892 -56.357 1 42.15 81 ASP D O 1
ATOM 2971 N N . PRO D 1 50 ? -11.671 -6.071 -56.564 1 43.94 82 PRO D N 1
ATOM 2972 C CA . PRO D 1 50 ? -11.399 -6.4 -57.969 1 44.05 82 PRO D CA 1
ATOM 2973 C C . PRO D 1 50 ? -11.414 -5.197 -58.898 1 44 82 PRO D C 1
ATOM 2974 O O . PRO D 1 50 ? -10.96 -5.335 -60.026 1 46.07 82 PRO D O 1
ATOM 2978 N N . GLU D 1 51 ? -11.968 -4.058 -58.476 1 41.66 83 GLU D N 1
ATOM 2979 C CA . GLU D 1 51 ? -11.962 -2.85 -59.304 1 39.77 83 GLU D CA 1
ATOM 2980 C C . GLU D 1 51 ? -10.705 -1.977 -59.115 1 37.02 83 GLU D C 1
ATOM 2981 O O . GLU D 1 51 ? -10.651 -0.837 -59.61 1 37.51 83 GLU D O 1
ATOM 2987 N N . ARG D 1 52 ? -9.713 -2.48 -58.371 1 35.46 84 ARG D N 1
ATOM 2988 C CA . ARG D 1 52 ? -8.534 -1.701 -58.049 1 33.59 84 ARG D CA 1
ATOM 2989 C C . ARG D 1 52 ? -7.257 -2.438 -58.43 1 33.19 84 ARG D C 1
ATOM 2990 O O . ARG D 1 52 ? -7.217 -3.672 -58.376 1 34.24 84 ARG D O 1
ATOM 2998 N N . TYR D 1 53 ? -6.195 -1.676 -58.707 1 31.92 85 TYR D N 1
ATOM 2999 C CA . TYR D 1 53 ? -4.845 -2.2 -58.84 1 31.65 85 TYR D CA 1
ATOM 3000 C C . TYR D 1 53 ? -4.021 -1.38 -57.839 1 32.08 85 TYR D C 1
ATOM 3001 O O . TYR D 1 53 ? -4.026 -0.149 -57.932 1 32.13 85 TYR D O 1
ATOM 3010 N N . PRO D 1 54 ? -3.326 -2.026 -56.906 1 32.55 86 PRO D N 1
ATOM 3011 C CA . PRO D 1 54 ? -3.271 -3.478 -56.643 1 33.12 86 PRO D CA 1
ATOM 3012 C C . PRO D 1 54 ? -4.609 -3.935 -56.086 1 34.22 86 PRO D C 1
ATOM 3013 O O . PRO D 1 54 ? -5.287 -3.191 -55.359 1 33.68 86 PRO D O 1
ATOM 3017 N N . SER D 1 55 ? -5.041 -5.162 -56.481 1 33.92 87 SER D N 1
ATOM 3018 C CA . SER D 1 55 ? -6.323 -5.655 -56 1 34.81 87 SER D CA 1
ATOM 3019 C C . SER D 1 55 ? -6.256 -5.944 -54.507 1 34.96 87 SER D C 1
ATOM 3020 O O . SER D 1 55 ? -7.261 -5.786 -53.853 1 35.71 87 SER D O 1
ATOM 3023 N N . VAL D 1 56 ? -5.095 -6.356 -53.987 1 34.95 88 VAL D N 1
ATOM 3024 C CA . VAL D 1 56 ? -4.981 -6.664 -52.557 1 35.63 88 VAL D CA 1
ATOM 3025 C C . VAL D 1 56 ? -4.123 -5.6 -51.884 1 34.13 88 VAL D C 1
ATOM 3026 O O . VAL D 1 56 ? -3.013 -5.339 -52.335 1 33.64 88 VAL D O 1
ATOM 3030 N N . ILE D 1 57 ? -4.634 -5.037 -50.783 1 33.48 89 ILE D N 1
ATOM 3031 C CA . ILE D 1 57 ? -3.905 -4.09 -49.948 1 33.63 89 ILE D CA 1
ATOM 3032 C C . ILE D 1 57 ? -3.986 -4.657 -48.528 1 33.53 89 ILE D C 1
ATOM 3033 O O . ILE D 1 57 ? -5.063 -4.95 -48.071 1 35.51 89 ILE D O 1
ATOM 3038 N N . TRP D 1 58 ? -2.877 -4.858 -47.895 1 34.03 90 TRP D N 1
ATOM 3039 C CA . TRP D 1 58 ? -2.839 -5.368 -46.511 1 34.74 90 TRP D CA 1
ATOM 3040 C C . TRP D 1 58 ? -2.992 -4.163 -45.581 1 33.91 90 TRP D C 1
ATOM 3041 O O . TRP D 1 58 ? -2.366 -3.105 -45.843 1 34.75 90 TRP D O 1
ATOM 3052 N N . GLU D 1 59 ? -3.855 -4.286 -44.552 1 32.31 91 GLU D N 1
ATOM 3053 C CA . GLU D 1 59 ? -4.123 -3.178 -43.632 1 30.85 91 GLU D CA 1
ATOM 3054 C C . GLU D 1 59 ? -3.845 -3.622 -42.215 1 28.84 91 GLU D C 1
ATOM 3055 O O . GLU D 1 59 ? -4.186 -4.752 -41.842 1 29.98 91 GLU D O 1
ATOM 3061 N N . ALA D 1 60 ? -3.253 -2.736 -41.441 1 26.23 92 ALA D N 1
ATOM 3062 C CA . ALA D 1 60 ? -2.94 -3.029 -40.06 1 25.8 92 ALA D CA 1
ATOM 3063 C C . ALA D 1 60 ? -4.042 -2.561 -39.149 1 25.66 92 ALA D C 1
ATOM 3064 O O . ALA D 1 60 ? -4.657 -1.511 -39.333 1 27.45 92 ALA D O 1
ATOM 3066 N N . LYS D 1 61 ? -4.253 -3.325 -38.077 1 23.91 93 LYS D N 1
ATOM 3067 C CA . LYS D 1 61 ? -5.196 -2.932 -37.026 1 24.56 93 LYS D CA 1
ATOM 3068 C C . LYS D 1 61 ? -4.438 -3.149 -35.699 1 23.45 93 LYS D C 1
ATOM 3069 O O . LYS D 1 61 ? -3.969 -4.262 -35.445 1 23.39 93 LYS D O 1
ATOM 3075 N N . CYS D 1 62 ? -4.329 -2.134 -34.839 1 22.7 94 CYS D N 1
ATOM 3076 C CA . CYS D 1 62 ? -3.608 -2.317 -33.572 1 23.28 94 CYS D CA 1
ATOM 3077 C C . CYS D 1 62 ? -4.348 -3.353 -32.721 1 24.47 94 CYS D C 1
ATOM 3078 O O . CYS D 1 62 ? -5.593 -3.341 -32.681 1 25.8 94 CYS D O 1
ATOM 3081 N N . ARG D 1 63 ? -3.586 -4.234 -32.041 1 23.9 95 ARG D N 1
ATOM 3082 C CA . ARG D 1 63 ? -4.224 -5.239 -31.221 1 24.7 95 ARG D CA 1
ATOM 3083 C C . ARG D 1 63 ? -4.777 -4.64 -29.924 1 25.47 95 ARG D C 1
ATOM 3084 O O . ARG D 1 63 ? -5.671 -5.238 -29.322 1 26.29 95 ARG D O 1
ATOM 3092 N N . HIS D 1 64 ? -4.135 -3.579 -29.398 1 23.75 96 HIS D N 1
ATOM 3093 C CA . HIS D 1 64 ? -4.49 -3.058 -28.08 1 22.88 96 HIS D CA 1
ATOM 3094 C C . HIS D 1 64 ? -4.733 -1.566 -28.125 1 23.96 96 HIS D C 1
ATOM 3095 O O . HIS D 1 64 ? -4.281 -0.895 -29.052 1 23.26 96 HIS D O 1
ATOM 3102 N N . LEU D 1 65 ? -5.41 -1.076 -27.086 1 22.82 97 LEU D N 1
ATOM 3103 C CA . LEU D 1 65 ? -5.512 0.359 -26.844 1 23.46 97 LEU D CA 1
ATOM 3104 C C . LEU D 1 65 ? -4.224 0.819 -26.126 1 22.58 97 LEU D C 1
ATOM 3105 O O . LEU D 1 65 ? -3.717 1.915 -26.452 1 21.84 97 LEU D O 1
ATOM 3110 N N . GLY D 1 66 ? -3.744 0.059 -25.141 1 22.38 98 GLY D N 1
ATOM 3111 C CA . GLY D 1 66 ? -2.491 0.405 -24.48 1 22.44 98 GLY D CA 1
ATOM 3112 C C . GLY D 1 66 ? -1.291 -0.119 -25.276 1 21.32 98 GLY D C 1
ATOM 3113 O O . GLY D 1 66 ? -1.42 -0.482 -26.419 1 21.56 98 GLY D O 1
ATOM 3114 N N . CYS D 1 67 ? -0.117 -0.125 -24.661 1 21.66 99 CYS D N 1
ATOM 3115 C CA . CYS D 1 67 ? 1.075 -0.75 -25.222 1 21.62 99 CYS D CA 1
ATOM 3116 C C . CYS D 1 67 ? 1.52 -1.873 -24.303 1 24.16 99 CYS D C 1
ATOM 3117 O O . CYS D 1 67 ? 1.304 -1.814 -23.108 1 26.14 99 CYS D O 1
ATOM 3120 N N . ILE D 1 68 ? 2.308 -2.804 -24.846 1 23.88 100 ILE D N 1
ATOM 3121 C CA . ILE D 1 68 ? 2.83 -3.925 -24.072 1 26.64 100 ILE D CA 1
ATOM 3122 C C . ILE D 1 68 ? 4.139 -3.569 -23.429 1 29.46 100 ILE D C 1
ATOM 3123 O O . ILE D 1 68 ? 5.03 -2.978 -24.056 1 30.16 100 ILE D O 1
ATOM 3128 N N . ASN D 1 69 ? 4.3 -3.971 -22.175 1 30.22 101 ASN D N 1
ATOM 3129 C CA . ASN D 1 69 ? 5.535 -3.679 -21.436 1 33.89 101 ASN D CA 1
ATOM 3130 C C . ASN D 1 69 ? 6.515 -4.885 -21.478 1 36.98 101 ASN D C 1
ATOM 3131 O O . ASN D 1 69 ? 6.241 -5.885 -22.151 1 35.75 101 ASN D O 1
ATOM 3136 N N . ALA D 1 70 ? 7.687 -4.751 -20.817 1 40.62 102 ALA D N 1
ATOM 3137 C CA . ALA D 1 70 ? 8.741 -5.769 -20.73 1 44 102 ALA D CA 1
ATOM 3138 C C . ALA D 1 70 ? 8.209 -7.102 -20.199 1 44.48 102 ALA D C 1
ATOM 3139 O O . ALA D 1 70 ? 8.711 -8.156 -20.573 1 47.06 102 ALA D O 1
ATOM 3141 N N . ASP D 1 71 ? 7.235 -7.054 -19.291 1 42.73 103 ASP D N 1
ATOM 3142 C CA . ASP D 1 71 ? 6.641 -8.27 -18.731 1 41.06 103 ASP D CA 1
ATOM 3143 C C . ASP D 1 71 ? 5.588 -8.931 -19.644 1 38.75 103 ASP D C 1
ATOM 3144 O O . ASP D 1 71 ? 5.074 -9.992 -19.29 1 38.75 103 ASP D O 1
ATOM 3149 N N . GLY D 1 72 ? 5.186 -8.261 -20.745 1 35.88 104 GLY D N 1
ATOM 3150 C CA . GLY D 1 72 ? 4.131 -8.805 -21.584 1 34.05 104 GLY D CA 1
ATOM 3151 C C . GLY D 1 72 ? 2.739 -8.385 -21.151 1 33.37 104 GLY D C 1
ATOM 3152 O O . GLY D 1 72 ? 1.749 -8.928 -21.659 1 35.57 104 GLY D O 1
ATOM 3153 N N . ASN D 1 73 ? 2.622 -7.43 -20.193 1 30.44 105 ASN D N 1
ATOM 3154 C CA . ASN D 1 73 ? 1.3 -6.954 -19.77 1 29.59 105 ASN D CA 1
ATOM 3155 C C . ASN D 1 73 ? 0.97 -5.65 -20.515 1 28.29 105 ASN D C 1
ATOM 3156 O O . ASN D 1 73 ? 1.873 -4.951 -20.952 1 27.73 105 ASN D O 1
ATOM 3161 N N . VAL D 1 74 ? -0.326 -5.303 -20.551 1 28.21 106 VAL D N 1
ATOM 3162 C CA . VAL D 1 74 ? -0.723 -4.035 -21.158 1 27.54 106 VAL D CA 1
ATOM 3163 C C . VAL D 1 74 ? -0.503 -2.862 -20.189 1 28.04 106 VAL D C 1
ATOM 3164 O O . VAL D 1 74 ? -0.916 -2.914 -19.01 1 31.45 106 VAL D O 1
ATOM 3168 N N . ASP D 1 75 ? 0.184 -1.807 -20.666 1 26.17 107 ASP D N 1
ATOM 3169 C CA . ASP D 1 75 ? 0.429 -0.582 -19.931 1 27.03 107 ASP D CA 1
ATOM 3170 C C . ASP D 1 75 ? -0.551 0.438 -20.522 1 26.18 107 ASP D C 1
ATOM 3171 O O . ASP D 1 75 ? -0.45 0.806 -21.703 1 25.47 107 ASP D O 1
ATOM 3176 N N . TYR D 1 76 ? -1.525 0.874 -19.723 1 24.77 108 TYR D N 1
ATOM 3177 C CA . TYR D 1 76 ? -2.523 1.848 -20.194 1 25.44 108 TYR D CA 1
ATOM 3178 C C . TYR D 1 76 ? -2.034 3.306 -20.099 1 26.08 108 TYR D C 1
ATOM 3179 O O . TYR D 1 76 ? -2.773 4.219 -20.499 1 27.63 108 TYR D O 1
ATOM 3188 N N . HIS D 1 77 ? -0.804 3.531 -19.574 1 25.76 109 HIS D N 1
ATOM 3189 C CA . HIS D 1 77 ? -0.263 4.901 -19.541 1 27.33 109 HIS D CA 1
ATOM 3190 C C . HIS D 1 77 ? 0.234 5.349 -20.912 1 27.45 109 HIS D C 1
ATOM 3191 O O . HIS D 1 77 ? 0.664 6.472 -21.056 1 29.95 109 HIS D O 1
ATOM 3198 N N . MET D 1 78 ? 0.283 4.436 -21.872 1 24.27 110 MET D N 1
ATOM 3199 C CA A MET D 1 78 ? 0.686 4.777 -23.239 0.5 24.37 110 MET D CA 1
ATOM 3200 C CA B MET D 1 78 ? 0.745 4.683 -23.232 0.5 24.12 110 MET D CA 1
ATOM 3201 C C . MET D 1 78 ? -0.342 4.169 -24.172 1 24.37 110 MET D C 1
ATOM 3202 O O . MET D 1 78 ? -1.142 3.341 -23.741 1 25.12 110 MET D O 1
ATOM 3211 N N . ASN D 1 79 ? -0.36 4.617 -25.446 1 22.76 111 ASN D N 1
ATOM 3212 C CA . ASN D 1 79 ? -1.376 4.12 -26.354 1 22.56 111 ASN D CA 1
ATOM 3213 C C . ASN D 1 79 ? -0.822 3.616 -27.657 1 21.97 111 ASN D C 1
ATOM 3214 O O . ASN D 1 79 ? 0.09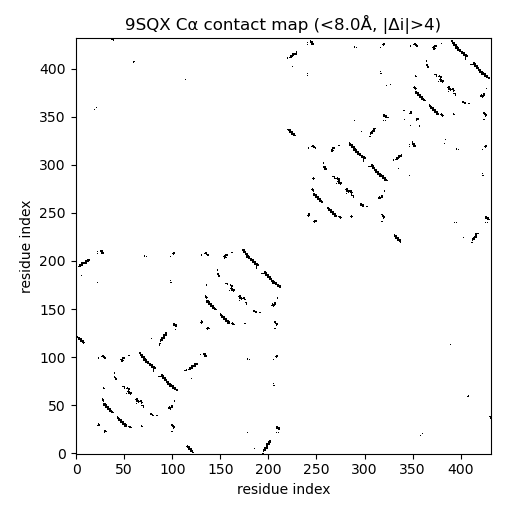9 4.207 -28.192 1 21.75 111 ASN D O 1
ATOM 3219 N N . SER D 1 80 ? -1.413 2.553 -28.198 1 21.45 112 SER D N 1
ATOM 3220 C CA . SER D 1 80 ? -1.066 2.106 -29.553 1 19.49 112 SER D CA 1
ATOM 3221 C C . SER D 1 80 ? -1.854 2.954 -30.534 1 19.8 112 SER D C 1
ATOM 3222 O O . SER D 1 80 ? -3.079 3.187 -30.336 1 21.39 112 SER D O 1
ATOM 3225 N N . VAL D 1 81 ? -1.192 3.447 -31.586 1 19.76 113 VAL D N 1
ATOM 3226 C CA . VAL D 1 81 ? -1.901 4.229 -32.606 1 20.64 113 VAL D CA 1
ATOM 3227 C C . VAL D 1 81 ? -1.476 3.749 -33.984 1 20.83 113 VAL D C 1
ATOM 3228 O O . VAL D 1 81 ? -0.305 3.36 -34.19 1 21.21 113 VAL D O 1
ATOM 3232 N N . PRO D 1 82 ? -2.4 3.655 -34.93 1 22.25 114 PRO D N 1
ATOM 3233 C CA . PRO D 1 82 ? -2.017 3.253 -36.293 1 23.6 114 PRO D CA 1
ATOM 3234 C C . PRO D 1 82 ? -1.258 4.348 -36.997 1 23.38 114 PRO D C 1
ATOM 3235 O O . PRO D 1 82 ? -1.572 5.543 -36.802 1 23.79 114 PRO D O 1
ATOM 3239 N N . ILE D 1 83 ? -0.264 3.941 -37.806 1 23.14 115 ILE D N 1
ATOM 3240 C CA . ILE D 1 83 ? 0.487 4.846 -38.674 1 24.57 115 ILE D CA 1
ATOM 3241 C C . ILE D 1 83 ? -0.205 4.781 -40.019 1 25.88 115 ILE D C 1
ATOM 3242 O O . ILE D 1 83 ? -0.205 3.721 -40.661 1 26.39 115 ILE D O 1
ATOM 3247 N N A GLN D 1 84 ? -0.845 5.869 -40.415 0.5 25.94 116 GLN D N 1
ATOM 3248 N N B GLN D 1 84 ? -0.764 5.883 -40.414 0.5 26.32 116 GLN D N 1
ATOM 3249 C CA A GLN D 1 84 ? -1.657 5.963 -41.639 0.5 26 116 GLN D CA 1
ATOM 3250 C CA B GLN D 1 84 ? -1.464 5.96 -41.67 0.5 27.12 116 GLN D CA 1
ATOM 3251 C C A GLN D 1 84 ? -0.926 6.708 -42.763 0.5 26.11 116 GLN D C 1
ATOM 3252 C C B GLN D 1 84 ? -0.484 6.437 -42.744 0.5 27.54 116 GLN D C 1
ATOM 3253 O O A GLN D 1 84 ? -0.47 7.85 -42.55 0.5 24.72 116 GLN D O 1
ATOM 3254 O O B GLN D 1 84 ? 0.493 7.169 -42.513 0.5 28.17 116 GLN D O 1
ATOM 3265 N N . GLN D 1 85 ? -0.75 5.988 -43.931 1 26.04 117 GLN D N 1
ATOM 3266 C CA . GLN D 1 85 ? 0.023 6.417 -45.089 1 26.54 117 GLN D CA 1
ATOM 3267 C C . GLN D 1 85 ? -0.928 6.724 -46.238 1 27.42 117 GLN D C 1
ATOM 3268 O O . GLN D 1 85 ? -1.828 5.918 -46.493 1 27.65 117 GLN D O 1
ATOM 3274 N N . GLU D 1 86 ? -0.787 7.909 -46.845 1 26.39 118 GLU D N 1
ATOM 3275 C CA . GLU D 1 86 ?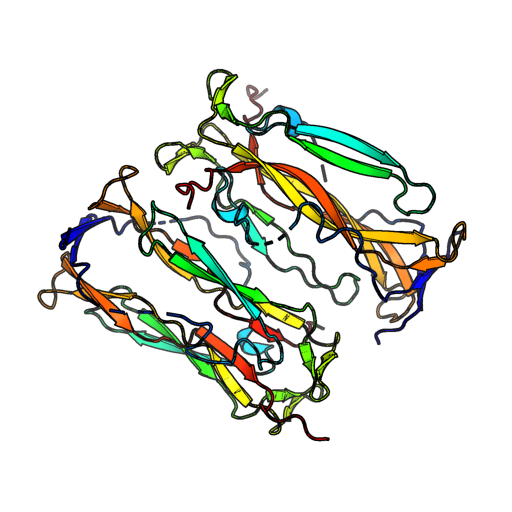 -1.585 8.206 -48.039 1 27.83 118 GLU D CA 1
ATOM 3276 C C . GLU D 1 86 ? -0.945 7.393 -49.179 1 27.17 118 GLU D C 1
ATOM 3277 O O . GLU D 1 86 ? 0.271 7.381 -49.354 1 27.7 118 GLU D O 1
ATOM 3283 N N . ILE D 1 87 ? -1.755 6.606 -49.853 1 27.62 119 ILE D N 1
ATOM 3284 C CA . ILE D 1 87 ? -1.306 5.75 -50.949 1 27.74 119 ILE D CA 1
ATOM 3285 C C . ILE D 1 87 ? -2.13 6.048 -52.177 1 27.57 119 ILE D C 1
ATOM 3286 O O . ILE D 1 87 ? -3.321 6.321 -52.065 1 28.44 119 ILE D O 1
ATOM 3291 N N . LEU D 1 88 ? -1.518 5.926 -53.351 1 27.66 120 LEU D N 1
ATOM 3292 C CA . LEU D 1 88 ? -2.244 6.076 -54.604 1 29.18 120 LEU D CA 1
ATOM 3293 C C . LEU D 1 88 ? -2.622 4.679 -55.103 1 28.11 120 LEU D C 1
ATOM 3294 O O . LEU D 1 88 ? -1.859 3.72 -54.983 1 28.75 120 LEU D O 1
ATOM 3299 N N . VAL D 1 89 ? -3.833 4.544 -55.682 1 26.84 121 VAL D N 1
ATOM 3300 C CA . VAL D 1 89 ? -4.246 3.268 -56.228 1 27.43 121 VAL D CA 1
ATOM 3301 C C . VAL D 1 89 ? -4.875 3.57 -57.609 1 28.29 121 VAL D C 1
ATOM 3302 O O . VAL D 1 89 ? -5.214 4.723 -57.909 1 29.29 121 VAL D O 1
ATOM 3306 N N . LEU D 1 90 ? -4.988 2.533 -58.434 1 28.72 122 LEU D N 1
ATOM 3307 C CA . LEU D 1 90 ? -5.597 2.699 -59.753 1 29.87 122 LEU D CA 1
ATOM 3308 C C . LEU D 1 90 ? -6.999 2.129 -59.674 1 31.7 122 LEU D C 1
ATOM 3309 O O . LEU D 1 90 ? -7.173 0.971 -59.265 1 33.99 122 LEU D O 1
ATOM 3314 N N . ARG D 1 91 ? -8.023 2.955 -59.972 1 31.16 123 ARG D N 1
ATOM 3315 C CA . ARG D 1 91 ? -9.386 2.452 -59.974 1 33.15 123 ARG D CA 1
ATOM 3316 C C . ARG D 1 91 ? -9.795 2.273 -61.433 1 33.29 123 ARG D C 1
ATOM 3317 O O . ARG D 1 91 ? -9.599 3.189 -62.238 1 34.58 123 ARG D O 1
ATOM 3325 N N . ARG D 1 92 ? -10.356 1.133 -61.772 1 31.97 124 ARG D N 1
ATOM 3326 C CA . ARG D 1 92 ? -10.776 0.855 -63.154 1 32.21 124 ARG D CA 1
ATOM 3327 C C . ARG D 1 92 ? -11.78 1.904 -63.619 1 35 124 ARG D C 1
ATOM 3328 O O . ARG D 1 92 ? -12.726 2.213 -62.898 1 35.48 124 ARG D O 1
ATOM 3336 N N . GLU D 1 93 ? -11.573 2.449 -64.819 1 36.09 125 GLU D N 1
ATOM 3337 C CA . GLU D 1 93 ? -12.463 3.453 -65.363 1 36.97 125 GLU D CA 1
ATOM 3338 C C . GLU D 1 93 ? -12.46 3.27 -66.884 1 37.44 125 GLU D C 1
ATOM 3339 O O . GLU D 1 93 ? -11.412 3.405 -67.528 1 35.78 125 GLU D O 1
ATOM 3345 N N . PRO D 1 94 ? -13.604 2.914 -67.463 1 39.13 126 PRO D N 1
ATOM 3346 C CA . PRO D 1 94 ? -14.904 2.676 -66.811 1 40.98 126 PRO D CA 1
ATOM 3347 C C . PRO D 1 94 ? -14.892 1.429 -65.917 1 42.01 126 PRO D C 1
ATOM 3348 O O . PRO D 1 94 ? -13.955 0.613 -65.983 1 41.12 126 PRO D O 1
ATOM 3352 N N . PRO D 1 95 ? -15.905 1.226 -65.056 1 43.92 127 PRO D N 1
ATOM 3353 C CA . PRO D 1 95 ? -15.9 0.026 -64.202 1 43.78 127 PRO D CA 1
ATOM 3354 C C . PRO D 1 95 ? -15.661 -1.251 -65.004 1 41.59 127 PRO D C 1
ATOM 3355 O O . PRO D 1 95 ? -16.122 -1.377 -66.14 1 42.48 1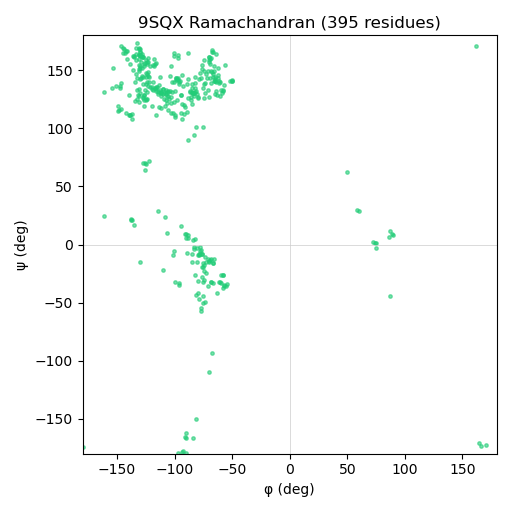27 PRO D O 1
ATOM 3359 N N . HIS D 1 96 ? -14.883 -2.163 -64.415 1 39.61 128 HIS D N 1
ATOM 3360 C CA . HIS D 1 96 ? -14.524 -3.477 -64.955 1 40.02 128 HIS D CA 1
ATOM 3361 C C . HIS D 1 96 ? -13.489 -3.414 -66.07 1 38.25 128 HIS D C 1
ATOM 3362 O O . HIS D 1 96 ? -13.123 -4.472 -66.581 1 39.85 128 HIS D O 1
ATOM 3369 N N . SER D 1 97 ? -13.052 -2.217 -66.495 1 36.53 129 SER D N 1
ATOM 3370 C CA . SER D 1 97 ? -12.063 -2.15 -67.584 1 36.08 129 SER D CA 1
ATOM 3371 C C . SER D 1 97 ? -10.768 -2.855 -67.195 1 37 129 SER D C 1
ATOM 3372 O O . SER D 1 97 ? -10.227 -2.589 -66.143 1 36.78 129 SER D O 1
ATOM 3375 N N . PRO D 1 98 ? -10.278 -3.772 -68.03 1 37.38 130 PRO D N 1
ATOM 3376 C CA . PRO D 1 98 ? -8.986 -4.423 -67.717 1 37.41 130 PRO D CA 1
ATOM 3377 C C . PRO D 1 98 ? -7.762 -3.567 -67.959 1 36.88 130 PRO D C 1
ATOM 3378 O O . PRO D 1 98 ? -6.671 -3.893 -67.454 1 38.4 130 PRO D O 1
ATOM 3382 N N . ASN D 1 99 ? -7.898 -2.469 -68.722 1 33.46 131 ASN D N 1
ATOM 3383 C CA . ASN D 1 99 ? -6.724 -1.759 -69.195 1 31.26 131 ASN D CA 1
ATOM 3384 C C . ASN D 1 99 ? -6.82 -0.252 -69.119 1 30.63 131 ASN D C 1
ATOM 3385 O O . ASN D 1 99 ? -6.012 0.398 -69.784 1 30.85 131 ASN D O 1
ATOM 3390 N N . SER D 1 100 ? -7.706 0.312 -68.271 1 30.41 132 SER D N 1
ATOM 3391 C CA . SER D 1 100 ? -7.803 1.776 -68.15 1 29.65 132 SER D CA 1
ATOM 3392 C C . SER D 1 100 ? -8.258 2.13 -66.765 1 30.59 132 SER D C 1
ATOM 3393 O O . SER D 1 100 ? -9.155 1.502 -66.221 1 31.76 132 SER D O 1
ATOM 3396 N N . PHE D 1 101 ? -7.622 3.131 -66.203 1 29.69 133 PHE D N 1
ATOM 3397 C CA . PHE D 1 101 ? -7.787 3.49 -64.79 1 29.97 133 PHE D CA 1
ATOM 3398 C C . PHE D 1 101 ? -7.714 4.975 -64.544 1 31.45 133 PHE D C 1
ATOM 3399 O O . PHE D 1 101 ? -7.207 5.74 -65.368 1 31.36 133 PHE D O 1
ATOM 3407 N N . ARG D 1 102 ? -8.166 5.395 -63.327 1 30.92 134 ARG D N 1
ATOM 3408 C CA . ARG D 1 102 ? -7.984 6.748 -62.865 1 31.43 134 ARG D CA 1
ATOM 3409 C C . ARG D 1 102 ? -7.204 6.617 -61.539 1 31.09 134 ARG D C 1
ATOM 3410 O O . ARG D 1 102 ? -7.427 5.674 -60.799 1 31.24 134 ARG D O 1
ATOM 3418 N N . LEU D 1 103 ? -6.315 7.543 -61.282 1 31.08 135 LEU D N 1
ATOM 3419 C CA . LEU D 1 103 ? -5.541 7.525 -60.032 1 32.23 135 LEU D CA 1
ATOM 3420 C C . LEU D 1 103 ? -6.456 8.006 -58.907 1 32.22 135 LEU D C 1
ATOM 3421 O O . LEU D 1 103 ? -7.262 8.95 -59.083 1 34.24 135 LEU D O 1
ATOM 3426 N N A GLU D 1 104 ? -6.335 7.378 -57.742 0.5 31 136 GLU D N 1
ATOM 3427 N N B GLU D 1 104 ? -6.345 7.351 -57.721 0.5 31.19 136 GLU D N 1
ATOM 3428 C CA A GLU D 1 104 ? -7.107 7.804 -56.586 0.5 30.74 136 GLU D CA 1
ATOM 3429 C CA B GLU D 1 104 ? -7.211 7.598 -56.564 0.5 31.19 136 GLU D CA 1
ATOM 3430 C C A GLU D 1 104 ? -6.158 7.8 -55.401 0.5 30.27 136 GLU D C 1
ATOM 3431 C C B GLU D 1 104 ? -6.351 7.577 -55.29 0.5 30.65 136 GLU D C 1
ATOM 3432 O O A GLU D 1 104 ? -5.115 7.143 -55.435 0.5 29.07 136 GLU D O 1
ATOM 3433 O O B GLU D 1 104 ? -5.566 6.654 -55.139 0.5 29.69 136 GLU D O 1
ATOM 3444 N N . LYS D 1 105 ? -6.515 8.551 -54.381 1 31.14 137 LYS D N 1
ATOM 3445 C CA . LYS D 1 105 ? -5.705 8.592 -53.158 1 32.73 137 LYS D CA 1
ATOM 3446 C C . LYS D 1 105 ? -6.52 8.027 -52.012 1 33.34 137 LYS D C 1
ATOM 3447 O O . LYS D 1 105 ? -7.689 8.399 -51.841 1 33.45 137 LYS D O 1
ATOM 3453 N N . ILE D 1 106 ? -5.925 7.088 -51.234 1 32.23 138 ILE D N 1
ATOM 3454 C CA . ILE D 1 106 ? -6.605 6.475 -50.085 1 32.45 138 ILE D CA 1
ATOM 3455 C C . ILE D 1 106 ? -5.649 6.468 -48.879 1 31.59 138 ILE D C 1
ATOM 3456 O O . ILE D 1 106 ? -4.476 6.733 -49.049 1 31.94 138 ILE D O 1
ATOM 3461 N N . LEU D 1 107 ? -6.185 6.265 -47.677 1 30.31 139 LEU D N 1
ATOM 3462 C CA . LEU D 1 107 ? -5.356 6.17 -46.482 1 30.12 139 LEU D CA 1
ATOM 3463 C C . LEU D 1 107 ? -5.29 4.707 -46.059 1 29.69 139 LEU D C 1
ATOM 3464 O O . LEU D 1 107 ? -6.35 4.081 -45.939 1 31.94 139 LEU D O 1
ATOM 3469 N N . VAL D 1 108 ? -4.094 4.181 -45.8 1 26.61 140 VAL D N 1
ATOM 3470 C CA . VAL D 1 108 ? -3.897 2.803 -45.382 1 27.12 140 VAL D CA 1
ATOM 3471 C C . VAL D 1 108 ? -3.109 2.785 -44.079 1 26.55 140 VAL D C 1
ATOM 3472 O O . VAL D 1 108 ? -2.111 3.502 -43.969 1 27.13 140 VAL D O 1
ATOM 3476 N N A SER D 1 109 ? -3.508 1.948 -43.126 0.5 24.83 141 SER D N 1
ATOM 3477 N N B SER D 1 109 ? -3.507 1.938 -43.159 0.5 24.79 141 SER D N 1
ATOM 3478 C CA A SER D 1 109 ? -2.726 1.781 -41.894 0.5 24.39 141 SER D CA 1
ATOM 3479 C CA B SER D 1 109 ? -2.754 1.757 -41.927 0.5 24.36 141 SER D CA 1
ATOM 3480 C C A SER D 1 109 ? -1.638 0.755 -42.167 0.5 24.55 141 SER D C 1
ATOM 3481 C C B SER D 1 109 ? -1.64 0.747 -42.194 0.5 24.55 141 SER D C 1
ATOM 3482 O O A SER D 1 109 ? -1.938 -0.375 -42.565 0.5 24.38 141 SER D O 1
ATOM 3483 O O B SER D 1 109 ? -1.923 -0.38 -42.613 0.5 24.37 141 SER D O 1
ATOM 3488 N N . VAL D 1 110 ? -0.379 1.156 -41.989 1 23.77 142 VAL D N 1
ATOM 3489 C CA . VAL D 1 110 ? 0.765 0.304 -42.311 1 25.18 142 VAL D CA 1
ATOM 3490 C C . VAL D 1 110 ? 1.417 -0.381 -41.114 1 25.63 142 VAL D C 1
ATOM 3491 O O . VAL D 1 110 ? 2.272 -1.272 -41.247 1 29.58 142 VAL D O 1
ATOM 3495 N N . GLY D 1 111 ? 0.966 -0.025 -39.939 1 24.11 143 GLY D N 1
ATOM 3496 C CA . GLY D 1 111 ? 1.467 -0.626 -38.709 1 23.23 143 GLY D CA 1
ATOM 3497 C C . GLY D 1 111 ? 1.058 0.233 -37.551 1 22.78 143 GLY D C 1
ATOM 3498 O O . GLY D 1 111 ? 0.26 1.165 -37.745 1 23.16 143 GLY D O 1
ATOM 3499 N N . CYS D 1 112 ? 1.579 -0.033 -36.362 1 21.17 144 CYS D N 1
ATOM 3500 C CA . CYS D 1 112 ? 1.24 0.782 -35.189 1 21.77 144 CYS D CA 1
ATOM 3501 C C . CYS D 1 112 ? 2.474 1.197 -34.464 1 21.54 144 CYS D C 1
ATOM 3502 O O . CYS D 1 112 ? 3.492 0.501 -34.538 1 21.51 144 CYS D O 1
ATOM 3505 N N . THR D 1 113 ? 2.363 2.31 -33.753 1 20.69 145 THR D N 1
ATOM 3506 C CA . THR D 1 113 ? 3.457 2.78 -32.891 1 20.05 145 THR D CA 1
ATOM 3507 C C . THR D 1 113 ? 2.878 3.08 -31.527 1 19.71 145 THR D C 1
ATOM 3508 O O . THR D 1 113 ? 1.615 3.086 -31.347 1 21.44 145 THR D O 1
ATOM 3512 N N . CYS D 1 114 ? 3.734 3.237 -30.509 1 20.18 146 CYS D N 1
ATOM 3513 C CA . CYS D 1 114 ? 3.273 3.496 -29.15 1 20.42 146 CYS D CA 1
ATOM 3514 C C . CYS D 1 114 ? 3.51 4.949 -28.814 1 22.83 146 CYS D C 1
ATOM 3515 O O . CYS D 1 114 ? 4.637 5.373 -28.962 1 23.23 146 CYS D O 1
ATOM 3518 N N . VAL D 1 115 ? 2.485 5.723 -28.387 1 21.31 147 VAL D N 1
ATOM 3519 C CA . VAL D 1 115 ? 2.716 7.14 -28.098 1 22.47 147 VAL D CA 1
ATOM 3520 C C . VAL D 1 115 ? 2.447 7.437 -26.646 1 23.89 147 VAL D C 1
ATOM 3521 O O . VAL D 1 115 ? 1.582 6.823 -25.991 1 24.29 147 VAL D O 1
ATOM 3525 N N . THR D 1 116 ? 3.134 8.488 -26.162 1 24.78 148 THR D N 1
ATOM 3526 C CA . THR D 1 116 ? 2.824 8.982 -24.833 1 26.56 148 THR D CA 1
ATOM 3527 C C . THR D 1 116 ? 1.609 9.88 -24.996 1 27.36 148 THR D C 1
ATOM 3528 O O . THR D 1 116 ? 1.491 10.583 -25.98 1 28.99 148 THR D O 1
ATOM 3532 N N . PRO D 1 117 ? 0.717 9.874 -24.011 1 29.66 149 PRO D N 1
ATOM 3533 C CA . PRO D 1 117 ? -0.496 10.691 -24.137 1 31.86 149 PRO D CA 1
ATOM 3534 C C . PRO D 1 117 ? -0.221 12.173 -24.043 1 34.14 149 PRO D C 1
ATOM 3535 O O . PRO D 1 117 ? 0.767 12.585 -23.439 1 34.66 149 PRO D O 1
ATOM 3539 N N . ILE D 1 118 ? -1.123 12.95 -24.6 1 37.17 150 ILE D N 1
ATOM 3540 C CA . ILE D 1 118 ? -1.052 14.395 -24.485 1 40.94 150 ILE D CA 1
ATOM 3541 C C . ILE D 1 118 ? -1.333 14.785 -23.014 1 43.57 150 ILE D C 1
ATOM 3542 O O . ILE D 1 118 ? -2.036 14.08 -22.267 1 42.85 150 ILE D O 1
ATOM 3547 N N . VAL D 1 119 ? -0.727 15.875 -22.581 1 46.79 151 VAL D N 1
ATOM 3548 C CA . VAL D 1 119 ? -0.851 16.347 -21.202 1 50.59 151 VAL D CA 1
ATOM 3549 C C . VAL D 1 119 ? -2.148 17.141 -20.98 1 52.22 151 VAL D C 1
ATOM 3550 O O . VAL D 1 119 ? -2.728 17.065 -19.898 1 53.39 151 VAL D O 1
#

Organism: Homo sapiens (NCBI:txid9606)

Radius of gyration: 24.25 Å; Cα contacts (8 Å, |Δi|>4): 1120; chains: 4; bounding box: 57×56×66 Å

Foldseek 3Di:
DQDDADDPPDDDDCCVPPHVPCCLPVFQFHWDWDWDADPQKVVRIDIAIDTPDQAGQDPVRDGDNQKGKDFDKDWDWIWGDPPGPDPGDTDIDIDIGGDTIHIGGDDDDDDD/DDDPDDDDDPPDDDPDDCLPVFQFHWDWDWQAQPQKVVRIDIATDTPDQAGQDPVRDGDNQKGKDFDKDWDWIWGDPPGPDPGDTDIDIDIGGPTIHIGRDDDDDDD/DQDDADDPPDDDDDPVDDDDPCLPVFQFHWDWDWDACPQKVVRIDIAIDTPDQAGQDPVRDGDNQKGKDFDKDWDKIWGDPPGPDPGDTHIDIDIGGDHIHIGHDPDDDD/DQDDADDPPDDVVPPDCCLPPFQFHWDWDWQACPQKVVRTDIATDTPDQAGADPVRDGDNQKGKDFDKDWDKIWGDPPGPDPGDTDIDIDIGGPHIHIGGDDD

Solvent-accessible surface area: 25148 Å² total; per-residue (Å²): 100,150,58,3,94,0,12,28,82,74,92,95,105,98,24,131,76,115,120,120,47,15,59,69,45,64,5,18,0,6,13,22,73,83,41,60,28,31,45,39,11,38,52,37,30,16,84,43,9,123,24,84,64,164,4,5,46,63,110,56,40,89,71,38,179,121,32,55,12,16,50,10,97,62,97,29,56,2,13,56,39,72,91,98,142,13,52,66,19,5,32,16,8,65,31,98,3,11,18,0,0,0,4,0,63,50,113,132,150,167,128,158,119,89,31,150,52,2,93,0,12,32,85,75,94,118,184,122,64,54,80,79,44,4,21,0,4,12,63,93,97,130,70,106,30,96,40,12,84,50,36,38,17,137,51,6,130,25,92,64,150,1,5,44,60,116,122,49,91,42,43,157,154,35,53,12,16,48,6,64,23,105,22,58,2,12,51,37,72,89,97,142,12,83,66,17,4,29,16,10,52,21,38,7,11,15,0,0,0,4,0,66,62,94,102,101,171,132,158,104,160,66,2,93,1,14,32,76,119,155,141,103,90,143,127,61,102,105,72,60,42,90,79,37,5,4,0,5,14,61,92,94,133,54,102,33,96,39,13,61,46,45,44,14,131,39,2,114,38,95,64,128,0,5,38,52,104,120,51,91,43,41,149,150,20,61,11,17,46,12,100,36,113,30,55,2,18,67,60,75,88,96,143,12,87,65,17,8,73,8,55,109,56,98,5,18,12,0,0,0,2,3,20,73,80,101,142,170,198,105,132,68,2,93,0,20,28,82,115,112,48,95,215,96,47,68,64,48,81,63,3,7,0,5,11,76,22,52,124,17,108,32,98,39,12,62,43,45,49,18,66,9,9,132,19,87,61,138,0,1,31,51,81,119,45,89,45,36,120,110,36,17,11,0,22,13,82,63,96,34,54,2,18,63,58,65,88,51,141,12,87,65,16,7,63,8,56,112,35,57,3,20,18,0,0,0,0,0,50,63,77,180